Protein AF-A0A2N2XS76-F1 (afdb_monomer_lite)

Secondary structure (DSSP, 8-state):
-PPPHHHHHHHHHHHHHHHHHHHHHHHH-HHHHHHHHHHHHHHHHHH--HHHHHHHHHH-HHHHHHHHHHHHHHHGGGT-S-HHHHHHHHHHHTHHHHHHHHHHHSPPPPHHHHHHHHHHHHHHHHHHHHHHHHHHHHS--S-GGGG-SSS-HHHHHHHHHHHHHHHHHHHHH--SHHHHHHHHHHHHHHHHHHHHHT-HHHHHHHHHHHHHHHHHHHHHTS-HHHHHHHHHHHHHHHHHHHHHHHHHHHHHH------GGGS--B-TTSPBPB--SSSSPEETTEETTSSB-HHHHHHHHHHH-SS-TTSB-TTSSBHHHHHHHHHHHTT--BSHHHHHT--HHHHHHHHTT---GGGGSS-HHHHHHHHHHHHHHHHHHH---TT-HHHHHHHHHHHHHHH-

pLDDT: mean 88.53, std 8.48, range [44.78, 98.31]

Structure (mmCIF, N/CA/C/O backbone):
data_AF-A0A2N2XS76-F1
#
_entry.id   AF-A0A2N2XS76-F1
#
loop_
_atom_site.group_PDB
_atom_site.id
_atom_site.type_symbol
_atom_site.label_atom_id
_atom_site.label_alt_id
_atom_site.label_comp_id
_atom_site.label_asym_id
_atom_site.label_entity_id
_atom_site.label_seq_id
_atom_site.pdbx_PDB_ins_code
_atom_site.Cartn_x
_atom_site.Cartn_y
_atom_site.Cartn_z
_atom_site.occupancy
_atom_site.B_iso_or_equiv
_atom_site.auth_seq_id
_atom_site.auth_comp_id
_atom_site.auth_asym_id
_atom_site.auth_atom_id
_atom_site.pdbx_PDB_model_num
ATOM 1 N N . MET A 1 1 ? 24.838 -15.369 -38.455 1.00 44.78 1 MET A N 1
ATOM 2 C CA . MET A 1 1 ? 23.825 -15.260 -39.528 1.00 44.78 1 MET A CA 1
ATOM 3 C C . MET A 1 1 ? 23.216 -13.868 -39.456 1.00 44.78 1 MET A C 1
ATOM 5 O O . MET A 1 1 ? 22.588 -13.560 -38.451 1.00 44.78 1 MET A O 1
ATOM 9 N N . ARG A 1 2 ? 23.475 -12.997 -40.442 1.00 46.28 2 ARG A N 1
ATOM 10 C CA . ARG A 1 2 ? 22.842 -11.667 -40.508 1.00 46.28 2 ARG A CA 1
ATOM 11 C C . ARG A 1 2 ? 21.338 -11.868 -40.720 1.00 46.28 2 ARG A C 1
ATOM 13 O O . ARG A 1 2 ? 20.950 -12.577 -41.641 1.00 46.28 2 ARG A O 1
ATOM 20 N N . MET A 1 3 ? 20.510 -11.317 -39.835 1.00 55.12 3 MET A N 1
ATOM 21 C CA . MET A 1 3 ? 19.055 -11.362 -39.991 1.00 55.12 3 MET A CA 1
ATOM 22 C C . MET A 1 3 ? 18.625 -10.552 -41.220 1.00 55.12 3 MET A C 1
ATOM 24 O O . MET A 1 3 ? 19.167 -9.475 -41.458 1.00 55.12 3 MET A O 1
ATOM 28 N N . ASN A 1 4 ? 17.618 -11.035 -41.956 1.00 61.38 4 ASN A N 1
ATOM 29 C CA . ASN A 1 4 ? 16.912 -10.232 -42.958 1.00 61.38 4 ASN A CA 1
ATOM 30 C C . ASN A 1 4 ? 16.340 -8.965 -42.299 1.00 61.38 4 ASN A C 1
ATOM 32 O O . ASN A 1 4 ? 15.667 -9.068 -41.270 1.00 61.38 4 ASN A O 1
ATOM 36 N N . GLY A 1 5 ? 16.558 -7.792 -42.905 1.00 65.00 5 GLY A N 1
ATOM 37 C CA . GLY A 1 5 ? 16.177 -6.489 -42.335 1.00 65.00 5 GLY A CA 1
ATOM 38 C C . GLY A 1 5 ? 14.699 -6.378 -41.927 1.00 65.00 5 GLY A C 1
ATOM 39 O O . GLY A 1 5 ? 14.388 -5.807 -40.880 1.00 65.00 5 GLY A O 1
ATOM 40 N N . ASN A 1 6 ? 13.792 -7.027 -42.667 1.00 71.44 6 ASN A N 1
ATOM 41 C CA . ASN A 1 6 ? 12.367 -7.090 -42.316 1.00 71.44 6 ASN A CA 1
ATOM 42 C C . ASN A 1 6 ? 12.098 -7.852 -41.010 1.00 71.44 6 ASN A C 1
ATOM 44 O O . ASN A 1 6 ? 11.294 -7.411 -40.192 1.00 71.44 6 ASN A O 1
ATOM 48 N N . ARG A 1 7 ? 12.797 -8.967 -40.762 1.00 73.31 7 ARG A N 1
ATOM 49 C CA . ARG A 1 7 ? 12.604 -9.770 -39.543 1.00 73.31 7 ARG A CA 1
ATOM 50 C C . ARG A 1 7 ? 13.059 -9.008 -38.298 1.00 73.31 7 ARG A C 1
ATOM 52 O O . ARG A 1 7 ? 12.390 -9.070 -37.272 1.00 73.31 7 ARG A O 1
ATOM 59 N N . SER A 1 8 ? 14.154 -8.253 -38.398 1.00 79.19 8 SER A N 1
ATOM 60 C CA . SER A 1 8 ? 14.625 -7.408 -37.294 1.00 79.19 8 SER A CA 1
ATOM 61 C C . SER A 1 8 ? 13.682 -6.245 -36.982 1.00 79.19 8 SER A C 1
ATOM 63 O O . SER A 1 8 ? 13.497 -5.919 -35.812 1.00 79.19 8 SER A O 1
ATOM 65 N N . ALA A 1 9 ? 13.053 -5.648 -37.999 1.00 84.38 9 ALA A N 1
ATOM 66 C CA . ALA A 1 9 ? 12.091 -4.567 -37.800 1.00 84.38 9 ALA A CA 1
ATOM 67 C C . ALA A 1 9 ? 10.829 -5.076 -37.087 1.00 84.38 9 ALA A C 1
ATOM 69 O O . ALA A 1 9 ? 10.437 -4.523 -36.061 1.00 84.38 9 ALA A O 1
ATOM 70 N N . VAL A 1 10 ? 10.257 -6.189 -37.561 1.00 88.56 10 VAL A N 1
ATOM 71 C CA . VAL A 1 10 ? 9.094 -6.836 -36.929 1.00 88.56 10 VAL A CA 1
ATOM 72 C C . VAL A 1 10 ? 9.396 -7.213 -35.477 1.00 88.56 10 VAL A C 1
ATOM 74 O O . VAL A 1 10 ? 8.611 -6.896 -34.587 1.00 88.56 10 VAL A O 1
ATOM 77 N N . ALA A 1 11 ? 10.556 -7.816 -35.204 1.00 89.75 11 ALA A N 1
ATOM 78 C CA . ALA A 1 11 ? 10.939 -8.186 -33.843 1.00 89.75 11 ALA A CA 1
ATOM 79 C C . ALA A 1 11 ? 11.030 -6.970 -32.897 1.00 89.75 11 ALA A C 1
ATOM 81 O O . ALA A 1 11 ? 10.612 -7.055 -31.743 1.00 89.75 11 ALA A O 1
ATOM 82 N N . ASN A 1 12 ? 11.516 -5.825 -33.388 1.00 89.25 12 ASN A N 1
ATOM 83 C CA . ASN A 1 12 ? 11.562 -4.584 -32.614 1.00 89.25 12 ASN A CA 1
ATOM 84 C C . ASN A 1 12 ? 10.167 -3.999 -32.343 1.00 89.25 12 ASN A C 1
ATOM 86 O O . ASN A 1 12 ? 9.933 -3.516 -31.237 1.00 89.25 12 ASN A O 1
ATOM 90 N N . TYR A 1 13 ? 9.229 -4.081 -33.294 1.00 91.44 13 TYR A N 1
ATOM 91 C CA . TYR A 1 13 ? 7.840 -3.665 -33.057 1.00 91.44 13 TYR A CA 1
ATOM 92 C C . TYR A 1 13 ? 7.162 -4.523 -31.988 1.00 91.44 13 TYR A C 1
ATOM 94 O O . TYR A 1 13 ? 6.547 -3.981 -31.072 1.00 91.44 13 TYR A O 1
ATOM 102 N N . PHE A 1 14 ? 7.324 -5.849 -32.053 1.00 93.25 14 PHE A N 1
ATOM 103 C CA . PHE A 1 14 ? 6.814 -6.753 -31.017 1.00 93.25 14 PHE A CA 1
ATOM 104 C C . PHE A 1 14 ? 7.455 -6.482 -29.653 1.00 93.25 14 PHE A C 1
ATOM 106 O O . PHE A 1 14 ? 6.772 -6.543 -28.633 1.00 93.25 14 PHE A O 1
ATOM 113 N N . TYR A 1 15 ? 8.745 -6.142 -29.625 1.00 93.06 15 TYR A N 1
ATOM 114 C CA . TYR A 1 15 ? 9.450 -5.804 -28.393 1.00 93.06 15 TYR A CA 1
ATOM 115 C C . TYR A 1 15 ? 8.945 -4.501 -27.764 1.00 93.06 15 TYR A C 1
ATOM 117 O O . TYR A 1 15 ? 8.479 -4.511 -26.627 1.00 93.06 15 TYR A O 1
ATOM 125 N N . LEU A 1 16 ? 8.991 -3.384 -28.496 1.00 93.44 16 LEU A N 1
ATOM 126 C CA . LEU A 1 16 ? 8.579 -2.082 -27.965 1.00 93.44 16 LEU A CA 1
ATOM 127 C C . LEU A 1 16 ? 7.072 -2.031 -27.690 1.00 93.44 16 LEU A C 1
ATOM 129 O O . LEU A 1 16 ? 6.660 -1.539 -26.642 1.00 93.44 16 LEU A O 1
ATOM 133 N N . GLY A 1 17 ? 6.257 -2.591 -28.588 1.00 94.62 17 GLY A N 1
ATOM 134 C CA . GLY A 1 17 ? 4.814 -2.718 -28.393 1.00 94.62 17 GLY A CA 1
ATOM 135 C C . GLY A 1 17 ? 4.480 -3.615 -27.203 1.00 94.62 17 GLY A C 1
ATOM 136 O O . GLY A 1 17 ? 3.672 -3.240 -26.357 1.00 94.62 17 GLY A O 1
ATOM 137 N N . GLY A 1 18 ? 5.164 -4.756 -27.074 1.00 94.75 18 GLY A N 1
ATOM 138 C CA . GLY A 1 18 ? 5.031 -5.646 -25.923 1.00 94.75 18 GLY A CA 1
ATOM 139 C C . GLY A 1 18 ? 5.382 -4.953 -24.606 1.00 94.75 18 GLY A C 1
ATOM 140 O O . GLY A 1 18 ? 4.631 -5.072 -23.644 1.00 94.75 18 GLY A O 1
ATOM 141 N N . LEU A 1 19 ? 6.462 -4.164 -24.558 1.00 94.50 19 LEU A N 1
ATOM 142 C CA . LEU A 1 19 ? 6.843 -3.403 -23.363 1.00 94.50 19 LEU A CA 1
ATOM 143 C C . LEU A 1 19 ? 5.830 -2.306 -23.025 1.00 94.50 19 LEU A C 1
ATOM 145 O O . LEU A 1 19 ? 5.464 -2.151 -21.861 1.00 94.50 19 LEU A O 1
ATOM 149 N N . ALA A 1 20 ? 5.362 -1.563 -24.027 1.00 96.25 20 ALA A N 1
ATOM 150 C CA . ALA A 1 20 ? 4.357 -0.522 -23.842 1.00 96.25 20 ALA A CA 1
ATOM 151 C C . ALA A 1 20 ? 3.056 -1.101 -23.269 1.00 96.25 20 ALA A C 1
ATOM 153 O O . ALA A 1 20 ? 2.537 -0.589 -22.275 1.00 96.25 20 ALA A O 1
ATOM 154 N N . ILE A 1 21 ? 2.571 -2.209 -23.841 1.00 96.38 21 ILE A N 1
ATOM 155 C CA . ILE A 1 21 ? 1.372 -2.903 -23.360 1.00 96.38 21 ILE A CA 1
ATOM 156 C C . ILE A 1 21 ? 1.615 -3.464 -21.958 1.00 96.38 21 ILE A C 1
ATOM 158 O O . ILE A 1 21 ? 0.755 -3.294 -21.096 1.00 96.38 21 ILE A O 1
ATOM 162 N N . LEU A 1 22 ? 2.772 -4.081 -21.695 1.00 94.56 22 LEU A N 1
ATOM 163 C CA . LEU A 1 22 ? 3.109 -4.642 -20.383 1.00 94.56 22 LEU A CA 1
ATOM 164 C C . LEU A 1 22 ? 3.003 -3.583 -19.290 1.00 94.56 22 LEU A C 1
ATOM 166 O O . LEU A 1 22 ? 2.311 -3.779 -18.292 1.00 94.56 22 LEU A O 1
ATOM 170 N N . ILE A 1 23 ? 3.664 -2.449 -19.504 1.00 95.44 23 ILE A N 1
ATOM 171 C CA . ILE A 1 23 ? 3.768 -1.372 -18.527 1.00 95.44 23 ILE A CA 1
ATOM 172 C C . ILE A 1 23 ? 2.418 -0.662 -18.336 1.00 95.44 23 ILE A C 1
ATOM 174 O O . ILE A 1 23 ? 2.047 -0.374 -17.199 1.00 95.44 23 ILE A O 1
ATOM 178 N N . ALA A 1 24 ? 1.641 -0.451 -19.405 1.00 96.94 24 ALA A N 1
ATOM 179 C CA . ALA A 1 24 ? 0.272 0.062 -19.296 1.00 96.94 24 ALA A CA 1
ATOM 180 C C . ALA A 1 24 ? -0.665 -0.911 -18.557 1.00 96.94 24 ALA A C 1
ATOM 182 O O . ALA A 1 24 ? -1.574 -0.500 -17.837 1.00 96.94 24 ALA A O 1
ATOM 183 N N . SER A 1 25 ? -0.432 -2.216 -18.708 1.00 95.94 25 SER A N 1
ATOM 184 C CA . SER A 1 25 ? -1.253 -3.264 -18.100 1.00 95.94 25 SER A CA 1
ATOM 185 C C . SER A 1 25 ? -0.995 -3.442 -16.605 1.00 95.94 25 SER A C 1
ATOM 187 O O . SER A 1 25 ? -1.876 -3.943 -15.910 1.00 95.94 25 SER A O 1
ATOM 189 N N . LEU A 1 26 ? 0.167 -3.018 -16.088 1.00 93.94 26 LEU A N 1
ATOM 190 C CA . LEU A 1 26 ? 0.509 -3.117 -14.662 1.00 93.94 26 LEU A CA 1
ATOM 191 C C . LEU A 1 26 ? -0.601 -2.568 -13.742 1.00 93.94 26 LEU A C 1
ATOM 193 O O . LEU A 1 26 ? -1.040 -3.319 -12.868 1.00 93.94 26 LEU A O 1
ATOM 197 N N . PRO A 1 27 ? -1.092 -1.326 -13.928 1.00 95.19 27 PRO A N 1
ATOM 198 C CA . PRO A 1 27 ? -2.204 -0.796 -13.139 1.00 95.19 27 PRO A CA 1
ATOM 199 C C . PRO A 1 27 ? -3.600 -1.186 -13.656 1.00 95.19 27 PRO A C 1
ATOM 201 O O . PRO A 1 27 ? -4.548 -1.111 -12.880 1.00 95.19 27 PRO A O 1
ATOM 204 N N . LEU A 1 28 ? -3.751 -1.578 -14.930 1.00 94.81 28 LEU A N 1
ATOM 205 C CA . LEU A 1 28 ? -5.064 -1.678 -15.592 1.00 94.81 28 LEU A CA 1
ATOM 206 C C . LEU A 1 28 ? -5.594 -3.106 -15.798 1.00 94.81 28 LEU A C 1
ATOM 208 O O . LEU A 1 28 ? -6.804 -3.305 -15.762 1.00 94.81 28 LEU A O 1
ATOM 212 N N . SER A 1 29 ? -4.746 -4.107 -16.062 1.00 94.31 29 SER A N 1
ATOM 213 C CA . SER A 1 29 ? -5.233 -5.439 -16.458 1.00 94.31 29 SER A CA 1
ATOM 214 C C . SER A 1 29 ? -4.199 -6.551 -16.293 1.00 94.31 29 SER A C 1
ATOM 216 O O . SER A 1 29 ? -3.163 -6.580 -16.956 1.00 94.31 29 SER A O 1
ATOM 218 N N . LYS A 1 30 ? -4.535 -7.563 -15.483 1.00 89.94 30 LYS A N 1
ATOM 219 C CA . LYS A 1 30 ? -3.727 -8.792 -15.361 1.00 89.94 30 LYS A CA 1
ATOM 220 C C . LYS A 1 30 ? -3.732 -9.618 -16.651 1.00 89.94 30 LYS A C 1
ATOM 222 O O . LYS A 1 30 ? -2.725 -10.230 -16.980 1.00 89.94 30 LYS A O 1
ATOM 227 N N . PHE A 1 31 ? -4.848 -9.625 -17.378 1.00 91.62 31 PHE A N 1
ATOM 228 C CA . PHE A 1 31 ? -4.991 -10.391 -18.617 1.00 91.62 31 PHE A CA 1
ATOM 229 C C . PHE A 1 31 ? -4.099 -9.825 -19.726 1.00 91.62 31 PHE A C 1
ATOM 231 O O . PHE A 1 31 ? -3.308 -10.545 -20.335 1.00 91.62 31 PHE A O 1
ATOM 238 N N . THR A 1 32 ? -4.160 -8.510 -19.930 1.00 93.69 32 THR A N 1
ATOM 239 C CA . THR A 1 32 ? -3.376 -7.825 -20.962 1.00 93.69 32 THR A CA 1
ATOM 240 C C . THR A 1 32 ? -1.876 -7.876 -20.647 1.00 93.69 32 THR A C 1
ATOM 242 O O . THR A 1 32 ? -1.048 -7.977 -21.553 1.00 93.69 32 THR A O 1
ATOM 245 N N . MET A 1 33 ? -1.519 -7.936 -19.359 1.00 90.81 33 MET A N 1
ATOM 246 C CA . MET A 1 33 ? -0.154 -8.212 -18.908 1.00 90.81 33 MET A CA 1
ATOM 247 C C . MET A 1 33 ? 0.344 -9.573 -19.413 1.00 90.81 33 MET A C 1
ATOM 249 O O . MET A 1 33 ? 1.427 -9.642 -19.989 1.00 90.81 33 MET A O 1
ATOM 253 N N . SER A 1 34 ? -0.444 -10.644 -19.286 1.00 89.31 34 SER A N 1
ATOM 254 C CA . SER A 1 34 ? -0.068 -11.963 -19.816 1.00 89.31 34 SER A CA 1
ATOM 255 C C . SER A 1 34 ? 0.090 -11.964 -21.340 1.00 89.31 34 SER A C 1
ATOM 257 O O . SER A 1 34 ? 1.073 -12.503 -21.845 1.00 89.31 34 SER A O 1
ATOM 259 N N . ILE A 1 35 ? -0.805 -11.295 -22.077 1.00 92.31 35 ILE A N 1
ATOM 260 C CA . ILE A 1 35 ? -0.677 -11.150 -23.541 1.00 92.31 35 ILE A CA 1
ATOM 261 C C . ILE A 1 35 ? 0.636 -10.452 -23.900 1.00 92.31 35 ILE A C 1
ATOM 263 O O . ILE A 1 35 ? 1.371 -10.907 -24.775 1.00 92.31 35 ILE A O 1
ATOM 267 N N . SER A 1 36 ? 0.970 -9.369 -23.200 1.00 93.19 36 SER A N 1
ATOM 268 C CA . SER A 1 36 ? 2.199 -8.619 -23.457 1.00 93.19 36 SER A CA 1
ATOM 269 C C . SER A 1 36 ? 3.460 -9.453 -23.206 1.00 93.19 36 SER A C 1
ATOM 271 O O . SER A 1 36 ? 4.411 -9.389 -23.981 1.00 93.19 36 SER A O 1
ATOM 273 N N . GLN A 1 37 ? 3.448 -10.312 -22.182 1.00 90.19 37 GLN A N 1
ATOM 274 C CA . GLN A 1 37 ? 4.542 -11.243 -21.901 1.00 90.19 37 GLN A CA 1
ATOM 275 C C . GLN A 1 37 ? 4.696 -12.273 -23.027 1.00 90.19 37 GLN A C 1
ATOM 277 O O . GLN A 1 37 ? 5.819 -12.556 -23.441 1.00 90.19 37 GLN A O 1
ATOM 282 N N . MET A 1 38 ? 3.584 -12.775 -23.579 1.00 90.94 38 MET A N 1
ATOM 283 C CA . MET A 1 38 ? 3.610 -13.650 -24.757 1.00 90.94 38 MET A CA 1
ATOM 284 C C . MET A 1 38 ? 4.173 -12.924 -25.985 1.00 90.94 38 MET A C 1
ATOM 286 O O . MET A 1 38 ? 5.048 -13.463 -26.659 1.00 90.94 38 MET A O 1
ATOM 290 N N . MET A 1 39 ? 3.736 -11.686 -26.247 1.00 93.44 39 MET A N 1
ATOM 291 C CA . MET A 1 39 ? 4.262 -10.863 -27.345 1.00 93.44 39 MET A CA 1
ATOM 292 C C . MET A 1 39 ? 5.768 -10.639 -27.220 1.00 93.44 39 MET A C 1
ATOM 294 O O . MET A 1 39 ? 6.490 -10.741 -28.210 1.00 93.44 39 MET A O 1
ATOM 298 N N . LEU A 1 40 ? 6.259 -10.374 -26.009 1.00 92.62 40 LEU A N 1
ATOM 299 C CA . LEU A 1 40 ? 7.686 -10.224 -25.762 1.00 92.62 40 LEU A CA 1
ATOM 300 C C . LEU A 1 40 ? 8.435 -11.554 -25.936 1.00 92.62 40 LEU A C 1
ATOM 302 O O . LEU A 1 40 ? 9.517 -11.566 -26.513 1.00 92.62 40 LEU A O 1
ATOM 306 N N . GLY A 1 41 ? 7.857 -12.686 -25.526 1.00 91.62 41 GLY A N 1
ATOM 307 C CA . GLY A 1 41 ? 8.411 -14.010 -25.826 1.00 91.62 41 GLY A CA 1
ATOM 308 C C . GLY A 1 41 ? 8.573 -14.241 -27.333 1.00 91.62 41 GLY A C 1
ATOM 309 O O . GLY A 1 41 ? 9.644 -14.639 -27.794 1.00 91.62 41 GLY A O 1
ATOM 310 N N . VAL A 1 42 ? 7.550 -13.894 -28.121 1.00 92.69 42 VAL A N 1
ATOM 311 C CA . VAL A 1 42 ? 7.611 -13.929 -29.591 1.00 92.69 42 VAL A CA 1
ATOM 312 C C . VAL A 1 42 ? 8.684 -12.973 -30.120 1.00 92.69 42 VAL A C 1
ATOM 314 O O . VAL A 1 42 ? 9.477 -13.368 -30.973 1.00 92.69 42 VAL A O 1
ATOM 317 N N . ALA A 1 43 ? 8.779 -11.751 -29.586 1.00 93.25 43 ALA A N 1
ATOM 318 C CA . ALA A 1 43 ? 9.815 -10.790 -29.965 1.00 93.25 43 ALA A CA 1
ATOM 319 C C . ALA A 1 43 ? 11.224 -11.373 -29.776 1.00 93.25 43 ALA A C 1
ATOM 321 O O . ALA A 1 43 ? 12.063 -11.279 -30.673 1.00 93.25 43 ALA A O 1
ATOM 322 N N . TRP A 1 44 ? 11.467 -12.021 -28.634 1.00 92.44 44 TRP A N 1
ATOM 323 C CA . TRP A 1 44 ? 12.743 -12.657 -28.314 1.00 92.44 44 TRP A CA 1
ATOM 324 C C . TRP A 1 44 ? 13.097 -13.772 -29.310 1.00 92.44 44 TRP A C 1
ATOM 326 O O . TRP A 1 44 ? 14.222 -13.823 -29.808 1.00 92.44 44 TRP A O 1
ATOM 336 N N . LEU A 1 45 ? 12.123 -14.618 -29.669 1.00 92.19 45 LEU A N 1
ATOM 337 C CA . LEU A 1 45 ? 12.297 -15.675 -30.674 1.00 92.19 45 LEU A CA 1
ATOM 338 C C . LEU A 1 45 ? 12.572 -15.102 -32.075 1.00 92.19 45 LEU A C 1
ATOM 340 O O . LEU A 1 45 ? 13.433 -15.587 -32.814 1.00 92.19 45 LEU A O 1
ATOM 344 N N . LEU A 1 46 ? 11.874 -14.033 -32.459 1.00 91.94 46 LEU A N 1
ATOM 345 C CA . LEU A 1 46 ? 12.065 -13.396 -33.762 1.00 91.94 46 LEU A CA 1
ATOM 346 C C . LEU A 1 46 ? 13.435 -12.721 -33.888 1.00 91.94 46 LEU A C 1
ATOM 348 O O . LEU A 1 46 ? 14.016 -12.763 -34.975 1.00 91.94 46 LEU A O 1
ATOM 352 N N . MET A 1 47 ? 13.957 -12.167 -32.788 1.00 88.81 47 MET A N 1
ATOM 353 C CA . MET A 1 47 ? 15.253 -11.485 -32.706 1.00 88.81 47 MET A CA 1
ATOM 354 C C . MET A 1 47 ? 16.482 -12.388 -32.899 1.00 88.81 47 MET A C 1
ATOM 356 O O . MET A 1 47 ? 17.565 -11.865 -33.168 1.00 88.81 47 MET A O 1
ATOM 360 N N . GLY A 1 48 ? 16.350 -13.709 -32.742 1.00 87.81 48 GLY A N 1
ATOM 361 C CA . GLY A 1 48 ? 17.432 -14.667 -32.980 1.00 87.81 48 GLY A CA 1
ATOM 362 C C . GLY A 1 48 ? 18.703 -14.441 -32.143 1.00 87.81 48 GLY A C 1
ATOM 363 O O . GLY A 1 48 ? 18.682 -13.815 -31.084 1.00 87.81 48 GLY A O 1
ATOM 364 N N . ASP A 1 49 ? 19.824 -14.987 -32.631 1.00 87.50 49 ASP A N 1
ATOM 365 C CA . ASP A 1 49 ? 21.141 -14.961 -31.965 1.00 87.50 49 ASP A CA 1
ATOM 366 C C . ASP A 1 49 ? 21.108 -15.446 -30.499 1.00 87.50 49 ASP A C 1
ATOM 368 O O . ASP A 1 49 ? 21.682 -14.858 -29.579 1.00 87.50 49 ASP A O 1
ATOM 372 N N . TYR A 1 50 ? 20.402 -16.560 -30.280 1.00 91.06 50 TYR A N 1
ATOM 373 C CA . TYR A 1 50 ? 20.103 -17.089 -28.948 1.00 91.06 50 TYR A CA 1
ATOM 374 C C . TYR A 1 50 ? 21.357 -17.341 -28.110 1.00 91.06 50 TYR A C 1
ATOM 376 O O . TYR A 1 50 ? 21.381 -17.017 -26.927 1.00 91.06 50 TYR A O 1
ATOM 384 N N . ARG A 1 51 ? 22.428 -17.871 -28.720 1.00 91.69 51 ARG A N 1
ATOM 385 C CA . ARG A 1 51 ? 23.682 -18.175 -28.010 1.00 91.69 51 ARG A CA 1
ATOM 386 C C . ARG A 1 51 ? 24.314 -16.916 -27.420 1.00 91.69 51 ARG A C 1
ATOM 388 O O . ARG A 1 51 ? 24.726 -16.928 -26.261 1.00 91.69 51 ARG A O 1
ATOM 395 N N . SER A 1 52 ? 24.381 -15.834 -28.193 1.00 91.06 52 SER A N 1
ATOM 396 C CA . SER A 1 52 ? 24.966 -14.573 -27.734 1.00 91.06 52 SER A CA 1
ATOM 397 C C . SER A 1 52 ? 24.083 -13.906 -26.682 1.00 91.06 52 SER A C 1
ATOM 399 O O . SER A 1 52 ? 24.597 -13.426 -25.676 1.00 91.06 52 SER A O 1
ATOM 401 N N . ARG A 1 53 ? 22.757 -13.945 -26.857 1.00 90.25 53 ARG A N 1
ATOM 402 C CA . ARG A 1 53 ? 21.797 -13.394 -25.888 1.00 90.25 53 ARG A CA 1
ATOM 403 C C . ARG A 1 53 ? 21.810 -14.140 -24.560 1.00 90.25 53 ARG A C 1
ATOM 405 O O . ARG A 1 53 ? 21.925 -13.510 -23.520 1.00 90.25 53 ARG A O 1
ATOM 412 N N . ILE A 1 54 ? 21.787 -15.471 -24.576 1.00 93.12 54 ILE A N 1
ATOM 413 C CA . ILE A 1 54 ? 21.904 -16.283 -23.356 1.00 93.12 54 ILE A CA 1
ATOM 414 C C . ILE A 1 54 ? 23.233 -15.989 -22.648 1.00 93.12 54 ILE A C 1
ATOM 416 O O . ILE A 1 54 ? 23.276 -15.871 -21.426 1.00 93.12 54 ILE A O 1
ATOM 420 N N . ARG A 1 55 ? 24.321 -15.771 -23.399 1.00 94.06 55 ARG A N 1
ATOM 421 C CA . ARG A 1 55 ? 25.601 -15.345 -22.816 1.00 94.06 55 ARG A CA 1
ATOM 422 C C . ARG A 1 55 ? 25.514 -13.979 -22.121 1.00 94.06 55 ARG A C 1
ATOM 424 O O . ARG A 1 55 ? 26.226 -13.784 -21.142 1.00 94.06 55 ARG A O 1
ATOM 431 N N . LEU A 1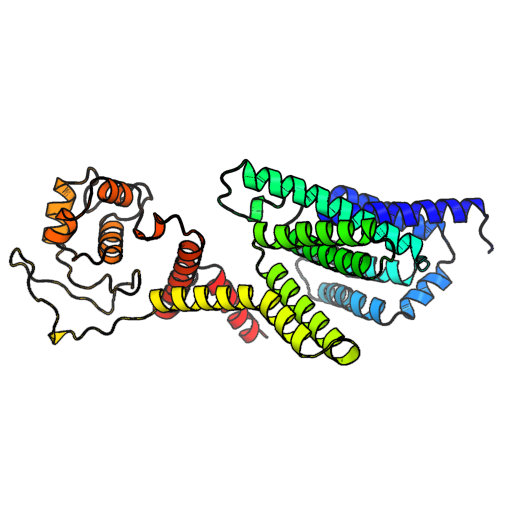 56 ? 24.682 -13.043 -22.593 1.00 93.62 56 LEU A N 1
ATOM 432 C CA . LEU A 1 56 ? 24.451 -11.765 -21.900 1.00 93.62 56 LEU A CA 1
ATOM 433 C C . LEU A 1 56 ? 23.787 -11.981 -20.538 1.00 93.62 56 LEU A C 1
ATOM 435 O O . LEU A 1 56 ? 24.232 -11.387 -19.562 1.00 93.62 56 LEU A O 1
ATOM 439 N N . PHE A 1 57 ? 22.808 -12.886 -20.453 1.00 95.12 57 PHE A N 1
ATOM 440 C CA . PHE A 1 57 ? 22.156 -13.227 -19.187 1.00 95.12 57 PHE A CA 1
ATOM 441 C C . PHE A 1 57 ? 23.155 -13.731 -18.138 1.00 95.12 57 PHE A C 1
ATOM 443 O O . PHE A 1 57 ? 23.209 -13.196 -17.037 1.00 95.12 57 PHE A O 1
ATOM 450 N N . PHE A 1 58 ? 24.023 -14.681 -18.498 1.00 95.44 58 PHE A N 1
ATOM 451 C CA . PHE A 1 58 ? 25.047 -15.197 -17.577 1.00 95.44 58 PHE A CA 1
ATOM 452 C C . PHE A 1 58 ? 26.160 -14.194 -17.232 1.00 95.44 58 PHE A C 1
ATOM 454 O O . PHE A 1 58 ? 26.951 -14.442 -16.325 1.00 95.44 58 PHE A O 1
ATOM 461 N N . LYS A 1 59 ? 26.248 -13.065 -17.941 1.00 95.56 59 LYS A N 1
ATOM 462 C CA . LYS A 1 59 ? 27.161 -11.966 -17.594 1.00 95.56 59 LYS A CA 1
ATOM 463 C C . LYS A 1 59 ? 26.518 -10.936 -16.666 1.00 95.56 59 LYS A C 1
ATOM 465 O O . LYS A 1 59 ? 27.245 -10.187 -16.013 1.00 95.56 59 LYS A O 1
ATOM 470 N N . ASP A 1 60 ? 25.192 -10.884 -16.601 1.00 95.12 60 ASP A N 1
ATOM 471 C CA . ASP A 1 60 ? 24.466 -9.931 -15.771 1.00 95.12 60 ASP A CA 1
ATOM 472 C C . ASP A 1 60 ? 24.302 -10.475 -14.343 1.00 95.12 60 ASP A C 1
ATOM 474 O O . ASP A 1 60 ? 23.453 -11.320 -14.052 1.00 95.12 60 ASP A O 1
ATOM 478 N N . ARG A 1 61 ? 25.137 -9.974 -13.425 1.00 94.81 61 ARG A N 1
ATOM 479 C CA . ARG A 1 61 ? 25.128 -10.392 -12.013 1.00 94.81 61 ARG A CA 1
ATOM 480 C C . ARG A 1 61 ? 23.799 -10.093 -11.321 1.00 94.81 61 ARG A C 1
ATOM 482 O O . ARG A 1 61 ? 23.398 -10.855 -10.447 1.00 94.81 61 ARG A O 1
ATOM 489 N N . VAL A 1 62 ? 23.124 -9.006 -11.700 1.00 94.00 62 VAL A N 1
ATOM 490 C CA . VAL A 1 62 ? 21.838 -8.622 -11.105 1.00 94.00 62 VAL A CA 1
ATOM 491 C C . VAL A 1 62 ? 20.760 -9.588 -11.576 1.00 94.00 62 VAL A C 1
ATOM 493 O O . VAL A 1 62 ? 19.990 -10.095 -10.761 1.00 94.00 62 VAL A O 1
ATOM 496 N N . ALA A 1 63 ? 20.743 -9.908 -12.871 1.00 94.00 63 ALA A N 1
ATOM 497 C CA . ALA A 1 63 ? 19.785 -10.858 -13.415 1.00 94.00 63 ALA A CA 1
ATOM 498 C C . ALA A 1 63 ? 19.949 -12.259 -12.810 1.00 94.00 63 ALA A C 1
ATOM 500 O O . ALA A 1 63 ? 18.951 -12.899 -12.466 1.00 94.00 63 ALA A O 1
ATOM 501 N N . LEU A 1 64 ? 21.193 -12.708 -12.613 1.00 95.25 64 LEU A N 1
ATOM 502 C CA . LEU A 1 64 ? 21.491 -13.981 -11.956 1.00 95.25 64 LEU A CA 1
ATOM 503 C C . LEU A 1 64 ? 21.076 -13.988 -10.482 1.00 95.25 64 LEU A C 1
ATOM 505 O O . LEU A 1 64 ? 20.488 -14.970 -10.036 1.00 95.25 64 LEU A O 1
ATOM 509 N N . ALA A 1 65 ? 21.327 -12.907 -9.739 1.00 94.69 65 ALA A N 1
ATOM 510 C CA . ALA A 1 65 ? 20.934 -12.803 -8.333 1.00 94.69 65 ALA A CA 1
ATOM 511 C C . ALA A 1 65 ? 19.408 -12.807 -8.146 1.00 94.69 65 ALA A C 1
ATOM 513 O O . ALA A 1 65 ? 18.898 -13.443 -7.231 1.00 94.69 65 ALA A O 1
ATOM 514 N N . LEU A 1 66 ? 18.656 -12.137 -9.022 1.00 92.62 66 LEU A N 1
ATOM 515 C CA . LEU A 1 66 ? 17.190 -12.178 -8.967 1.00 92.62 66 LEU A CA 1
ATOM 516 C C . LEU A 1 66 ? 16.649 -13.553 -9.375 1.00 92.62 66 LEU A C 1
ATOM 518 O O . LEU A 1 66 ? 15.725 -14.073 -8.752 1.00 92.62 66 LEU A O 1
ATOM 522 N N . THR A 1 67 ? 17.264 -14.166 -10.387 1.00 94.88 67 THR A N 1
ATOM 523 C CA . THR A 1 67 ? 16.874 -15.497 -10.860 1.00 94.88 67 THR A CA 1
ATOM 524 C C . THR A 1 67 ? 17.189 -16.587 -9.837 1.00 94.88 67 THR A C 1
ATOM 526 O O . THR A 1 67 ? 16.424 -17.543 -9.718 1.00 94.88 67 THR A O 1
ATOM 529 N N . SER A 1 68 ? 18.275 -16.463 -9.066 1.00 95.00 68 SER A N 1
ATOM 530 C CA . SER A 1 68 ? 18.655 -17.472 -8.070 1.00 95.00 68 SER A CA 1
ATOM 531 C C . SER A 1 68 ? 17.580 -17.667 -7.000 1.00 95.00 68 SER A C 1
ATOM 533 O O . SER A 1 68 ? 17.388 -18.791 -6.544 1.00 95.00 68 SER A O 1
ATOM 535 N N . ILE A 1 69 ? 16.801 -16.627 -6.681 1.00 94.38 69 ILE A N 1
ATOM 536 C CA . ILE A 1 69 ? 15.639 -16.724 -5.787 1.00 94.38 69 ILE A CA 1
ATOM 537 C C . ILE A 1 69 ? 14.622 -17.729 -6.336 1.00 94.38 69 ILE A C 1
ATOM 539 O O . ILE A 1 69 ? 14.146 -18.592 -5.605 1.00 94.38 69 ILE A O 1
ATOM 543 N N . TYR A 1 70 ? 14.325 -17.671 -7.636 1.00 95.38 70 TYR A N 1
ATOM 544 C CA . TYR A 1 70 ? 13.449 -18.649 -8.280 1.00 95.38 70 TYR A CA 1
ATOM 545 C C . TYR A 1 70 ? 14.080 -20.050 -8.314 1.00 95.38 70 TYR A C 1
ATOM 547 O O . TYR A 1 70 ? 13.390 -21.042 -8.083 1.00 95.38 70 TYR A O 1
ATOM 555 N N . LEU A 1 71 ? 15.395 -20.148 -8.544 1.00 94.94 71 LEU A N 1
ATOM 556 C CA . LEU A 1 71 ? 16.104 -21.433 -8.525 1.00 94.94 71 LEU A CA 1
ATOM 557 C C . LEU A 1 71 ? 16.059 -22.105 -7.146 1.00 94.94 71 LEU A C 1
ATOM 559 O O . LEU A 1 71 ? 15.938 -23.325 -7.083 1.00 94.94 71 LEU A O 1
ATOM 563 N N . MET A 1 72 ? 16.075 -21.342 -6.048 1.00 94.38 72 MET A N 1
ATOM 564 C CA . MET A 1 72 ? 15.879 -21.906 -4.706 1.00 94.38 72 MET A CA 1
ATOM 565 C C . MET A 1 72 ? 14.517 -22.600 -4.568 1.00 94.38 72 MET A C 1
ATOM 567 O O . MET A 1 72 ? 14.439 -23.677 -3.981 1.00 94.38 72 MET A O 1
ATOM 571 N N . HIS A 1 73 ? 13.453 -22.049 -5.163 1.00 93.31 73 HIS A N 1
ATOM 572 C CA . HIS A 1 73 ? 12.144 -22.713 -5.187 1.00 93.31 73 HIS A CA 1
ATOM 573 C C . HIS A 1 73 ? 12.150 -23.999 -6.023 1.00 93.31 73 HIS A C 1
ATOM 575 O O . HIS A 1 73 ? 11.474 -24.957 -5.659 1.00 93.31 73 HIS A O 1
ATOM 581 N N . LEU A 1 74 ? 12.936 -24.054 -7.105 1.00 94.69 74 LEU A N 1
ATOM 582 C CA . LEU A 1 74 ? 13.117 -25.288 -7.878 1.00 94.69 74 LEU A CA 1
ATOM 583 C C . LEU A 1 74 ? 13.859 -26.363 -7.079 1.00 94.69 74 LEU A C 1
ATOM 585 O O . LEU A 1 74 ? 13.461 -27.521 -7.123 1.00 94.69 74 LEU A O 1
ATOM 589 N N . LEU A 1 75 ? 14.889 -25.993 -6.313 1.00 94.62 75 LEU A N 1
ATOM 590 C CA . LEU A 1 75 ? 15.557 -26.925 -5.396 1.00 94.62 75 LEU A CA 1
ATOM 591 C C . LEU A 1 75 ? 14.595 -27.428 -4.310 1.00 94.62 75 LEU A C 1
ATOM 593 O O . LEU A 1 75 ? 14.662 -28.589 -3.915 1.00 94.62 75 LEU A O 1
ATOM 597 N N . GLY A 1 76 ? 13.645 -26.585 -3.892 1.00 92.12 76 GLY A N 1
ATOM 598 C CA . GLY A 1 76 ? 12.564 -26.954 -2.978 1.00 92.12 76 GLY A CA 1
ATOM 599 C C . GLY A 1 76 ? 11.668 -28.099 -3.464 1.00 92.12 76 GLY A C 1
ATOM 600 O O . GLY A 1 76 ? 11.057 -28.785 -2.648 1.00 92.12 76 GLY A O 1
ATOM 601 N N . LEU A 1 77 ? 11.626 -28.362 -4.776 1.00 94.25 77 LEU A N 1
ATOM 602 C CA . LEU A 1 77 ? 10.871 -29.487 -5.332 1.00 94.25 77 LEU A CA 1
ATOM 603 C C . LEU A 1 77 ? 11.444 -30.852 -4.940 1.00 94.25 77 LEU A C 1
ATOM 605 O O . LEU A 1 77 ? 10.721 -31.839 -4.999 1.00 94.25 77 LEU A O 1
ATOM 609 N N . ILE A 1 78 ? 12.720 -30.925 -4.552 1.00 94.75 78 ILE A N 1
ATOM 610 C CA . ILE A 1 78 ? 13.386 -32.197 -4.235 1.00 94.75 78 ILE A CA 1
ATOM 611 C C . ILE A 1 78 ? 12.778 -32.845 -2.983 1.00 94.75 78 ILE A C 1
ATOM 613 O O . ILE A 1 78 ? 12.720 -34.068 -2.900 1.00 94.75 78 ILE A O 1
ATOM 617 N N . TYR A 1 79 ? 12.313 -32.043 -2.022 1.00 92.94 79 TYR A N 1
ATOM 618 C CA . TYR A 1 79 ? 11.775 -32.537 -0.749 1.00 92.94 79 TYR A CA 1
ATOM 619 C C . TYR A 1 79 ? 10.261 -32.338 -0.600 1.00 92.94 79 TYR A C 1
ATOM 621 O O . TYR A 1 79 ? 9.697 -32.696 0.434 1.00 92.94 79 TYR A O 1
ATOM 629 N N . THR A 1 80 ? 9.588 -31.743 -1.589 1.00 93.25 80 THR A N 1
ATOM 630 C CA . THR A 1 80 ? 8.145 -31.505 -1.494 1.00 93.25 80 THR A CA 1
ATOM 631 C C . THR A 1 80 ? 7.352 -32.773 -1.793 1.00 93.25 80 THR A C 1
ATOM 633 O O . THR A 1 80 ? 7.683 -33.538 -2.696 1.00 93.25 80 THR A O 1
ATOM 636 N N . THR A 1 81 ? 6.269 -32.979 -1.052 1.00 94.00 81 THR A N 1
ATOM 637 C CA . THR A 1 81 ? 5.290 -34.041 -1.311 1.00 94.00 81 THR A CA 1
ATOM 638 C C . THR A 1 81 ? 4.048 -33.511 -2.033 1.00 94.00 81 THR A C 1
ATOM 640 O O . THR A 1 81 ? 3.388 -34.261 -2.749 1.00 94.00 81 THR A O 1
ATOM 643 N N . ASP A 1 82 ? 3.753 -32.211 -1.914 1.00 95.69 82 ASP A N 1
ATOM 644 C CA . ASP A 1 82 ? 2.607 -31.561 -2.555 1.00 95.69 82 ASP A CA 1
ATOM 645 C C . ASP A 1 82 ? 3.024 -30.828 -3.838 1.00 95.69 82 ASP A C 1
ATOM 647 O O . ASP A 1 82 ? 3.235 -29.610 -3.881 1.00 95.69 82 ASP A O 1
ATOM 651 N N . PHE A 1 83 ? 3.100 -31.588 -4.929 1.00 95.06 83 PHE A N 1
ATOM 652 C CA . PHE A 1 83 ? 3.390 -31.036 -6.252 1.00 95.06 83 PHE A CA 1
ATOM 653 C C . PHE A 1 83 ? 2.266 -30.150 -6.803 1.00 95.06 83 PHE A C 1
ATOM 655 O O . PHE A 1 83 ? 2.529 -29.282 -7.640 1.00 95.06 83 PHE A O 1
ATOM 662 N N . THR A 1 84 ? 1.030 -30.302 -6.319 1.00 95.69 84 THR A N 1
ATOM 663 C CA . THR A 1 84 ? -0.091 -29.450 -6.739 1.00 95.69 84 THR A CA 1
ATOM 664 C C . THR A 1 84 ? 0.136 -28.023 -6.254 1.00 95.69 84 THR A C 1
ATOM 666 O O . THR A 1 84 ? 0.061 -27.067 -7.036 1.00 95.69 84 THR A O 1
ATOM 669 N N . TYR A 1 85 ? 0.484 -27.876 -4.975 1.00 93.69 85 TYR A N 1
ATOM 670 C CA . TYR A 1 85 ? 0.876 -26.595 -4.408 1.00 93.69 85 TYR A CA 1
ATOM 671 C C . TYR A 1 85 ? 2.182 -26.083 -5.020 1.00 93.69 85 TYR A C 1
ATOM 673 O O . TYR A 1 85 ? 2.257 -24.914 -5.403 1.00 93.69 85 TYR A O 1
ATOM 681 N N . ALA A 1 86 ? 3.188 -26.944 -5.191 1.00 94.44 86 ALA A N 1
ATOM 682 C CA . ALA A 1 86 ? 4.489 -26.530 -5.710 1.00 94.44 86 ALA A CA 1
ATOM 683 C C . ALA A 1 86 ? 4.410 -25.941 -7.132 1.00 94.44 86 ALA A C 1
ATOM 685 O O . ALA A 1 86 ? 4.987 -24.887 -7.405 1.00 94.44 86 ALA A O 1
ATOM 686 N N . ILE A 1 87 ? 3.635 -26.554 -8.035 1.00 95.06 87 ILE A N 1
ATOM 687 C CA . ILE A 1 87 ? 3.425 -26.032 -9.397 1.00 95.06 87 ILE A CA 1
ATOM 688 C C . ILE A 1 87 ? 2.711 -24.676 -9.359 1.00 95.06 87 ILE A C 1
ATOM 690 O O . ILE A 1 87 ? 3.053 -23.763 -10.119 1.00 95.06 87 ILE A O 1
ATOM 694 N N . LYS A 1 88 ? 1.714 -24.525 -8.477 1.00 94.38 88 LYS A N 1
ATOM 695 C CA . LYS A 1 88 ? 1.025 -23.246 -8.273 1.00 94.38 88 LYS A CA 1
ATOM 696 C C . LYS A 1 88 ? 2.004 -22.175 -7.786 1.00 94.38 88 LYS A C 1
ATOM 698 O O . LYS A 1 88 ? 1.981 -21.061 -8.311 1.00 94.38 88 LYS A O 1
ATOM 703 N N . ASP A 1 89 ? 2.871 -22.514 -6.837 1.00 93.12 89 ASP A N 1
ATOM 704 C CA . ASP A 1 89 ? 3.858 -21.602 -6.263 1.00 93.12 89 ASP A CA 1
ATOM 705 C C . ASP A 1 89 ? 4.884 -21.129 -7.304 1.00 93.12 89 ASP A C 1
ATOM 707 O O . ASP A 1 89 ? 5.083 -19.924 -7.491 1.00 93.12 89 ASP A O 1
ATOM 711 N N . LEU A 1 90 ? 5.451 -22.066 -8.070 1.00 94.56 90 LEU A N 1
ATOM 712 C CA . LEU A 1 90 ? 6.377 -21.762 -9.160 1.00 94.56 90 LEU A CA 1
ATOM 713 C C . LEU A 1 90 ? 5.735 -20.871 -10.223 1.00 94.56 90 LEU A C 1
ATOM 715 O O . LEU A 1 90 ? 6.338 -19.887 -10.641 1.00 94.56 90 LEU A O 1
ATOM 719 N N . ARG A 1 91 ? 4.485 -21.137 -10.621 1.00 92.00 91 ARG A N 1
ATOM 720 C CA . ARG A 1 91 ? 3.778 -20.303 -11.606 1.00 92.00 91 ARG A CA 1
ATOM 721 C C . ARG A 1 91 ? 3.626 -18.856 -11.136 1.00 92.00 91 ARG A C 1
ATOM 723 O O . ARG A 1 91 ? 3.831 -17.936 -11.922 1.00 92.00 91 ARG A O 1
ATOM 730 N N . VAL A 1 92 ? 3.272 -18.647 -9.868 1.00 88.00 92 VAL A N 1
ATOM 731 C CA . VAL A 1 92 ? 3.111 -17.300 -9.293 1.00 88.00 92 VAL A CA 1
ATOM 732 C C . VAL A 1 92 ? 4.452 -16.568 -9.214 1.00 88.00 92 VAL A C 1
ATOM 734 O O . VAL A 1 92 ? 4.501 -15.357 -9.433 1.00 88.00 92 VAL A O 1
ATOM 737 N N . LYS A 1 93 ? 5.543 -17.294 -8.947 1.00 92.94 93 LYS A N 1
ATOM 738 C CA . LYS A 1 93 ? 6.902 -16.747 -8.833 1.00 92.94 93 LYS A CA 1
ATOM 739 C C . LYS A 1 93 ? 7.675 -16.696 -10.148 1.00 92.94 93 LYS A C 1
ATOM 741 O O . LYS A 1 93 ? 8.739 -16.089 -10.198 1.00 92.94 93 LYS A O 1
ATOM 746 N N . PHE A 1 94 ? 7.136 -17.258 -11.223 1.00 89.44 94 PHE A N 1
ATOM 747 C CA . PHE A 1 94 ? 7.761 -17.299 -12.542 1.00 89.44 94 PHE A CA 1
ATOM 748 C C . PHE A 1 94 ? 8.242 -15.936 -13.082 1.00 89.44 94 PHE A C 1
ATOM 750 O O . PHE A 1 94 ? 9.300 -15.895 -13.717 1.00 89.44 94 PHE A O 1
ATOM 757 N N . PRO A 1 95 ? 7.577 -14.795 -12.793 1.00 87.19 95 PRO A N 1
ATOM 758 C CA . PRO A 1 95 ? 8.109 -13.481 -13.155 1.00 87.19 95 PRO A CA 1
ATOM 759 C C . PRO A 1 95 ? 9.502 -13.172 -12.581 1.00 87.19 95 PRO A C 1
ATOM 761 O O . PRO A 1 95 ? 10.235 -12.410 -13.206 1.00 87.19 95 PRO A O 1
ATOM 764 N N . LEU A 1 96 ? 9.902 -13.781 -11.452 1.00 89.12 96 LEU A N 1
ATOM 765 C CA . LEU A 1 96 ? 11.252 -13.647 -10.878 1.00 89.12 96 LEU A CA 1
ATOM 766 C C . LEU A 1 96 ? 12.344 -14.271 -11.758 1.00 89.12 96 LEU A C 1
ATOM 768 O O . LEU A 1 96 ? 13.504 -13.900 -11.633 1.00 89.12 96 LEU A O 1
ATOM 772 N N . LEU A 1 97 ? 11.984 -15.190 -12.655 1.00 91.69 97 LEU A N 1
ATOM 773 C CA . LEU A 1 97 ? 12.879 -15.734 -13.675 1.00 91.69 97 LEU A CA 1
ATOM 774 C C . LEU A 1 97 ? 12.757 -14.942 -14.980 1.00 91.69 97 LEU A C 1
ATOM 776 O O . LEU A 1 97 ? 13.753 -14.489 -15.543 1.00 91.69 97 LEU A O 1
ATOM 780 N N . ILE A 1 98 ? 11.524 -14.770 -15.464 1.00 88.62 98 ILE A N 1
ATOM 781 C CA . ILE A 1 98 ? 11.273 -14.194 -16.788 1.00 88.62 98 ILE A CA 1
ATOM 782 C C . ILE A 1 98 ? 11.719 -12.736 -16.873 1.00 88.62 98 ILE A C 1
ATOM 784 O O . ILE A 1 98 ? 12.391 -12.372 -17.835 1.00 88.62 98 ILE A O 1
ATOM 788 N N . ILE A 1 99 ? 11.370 -11.892 -15.898 1.00 85.88 99 ILE A N 1
ATOM 789 C CA . ILE A 1 99 ? 11.653 -10.455 -15.991 1.00 85.88 99 ILE A CA 1
ATOM 790 C C . ILE A 1 99 ? 13.170 -10.206 -16.031 1.00 85.88 99 ILE A C 1
ATOM 792 O O . ILE A 1 99 ? 13.622 -9.570 -16.987 1.00 85.88 99 ILE A O 1
ATOM 796 N N . PRO A 1 100 ? 13.989 -10.735 -15.099 1.00 91.12 100 PRO A N 1
ATOM 797 C CA . PRO A 1 100 ? 15.436 -10.537 -15.163 1.00 91.12 100 PRO A CA 1
ATOM 798 C C . PRO A 1 100 ? 16.062 -11.106 -16.440 1.00 91.12 100 PRO A C 1
ATOM 800 O O . PRO A 1 100 ? 16.912 -10.455 -17.049 1.00 91.12 100 PRO A O 1
ATOM 803 N N . PHE A 1 101 ? 15.602 -12.277 -16.893 1.00 91.94 101 PHE A N 1
ATOM 804 C CA . PHE A 1 101 ? 16.051 -12.866 -18.153 1.00 91.94 101 PHE A CA 1
ATOM 805 C C . PHE A 1 101 ? 15.779 -11.948 -19.349 1.00 91.94 101 PHE A C 1
ATOM 807 O O . PHE A 1 101 ? 16.661 -11.706 -20.174 1.00 91.94 101 PHE A O 1
ATOM 814 N N . MET A 1 102 ? 14.573 -11.395 -19.445 1.00 87.75 102 MET A N 1
ATOM 815 C CA . MET A 1 102 ? 14.203 -10.495 -20.532 1.00 87.75 102 MET A CA 1
ATOM 816 C C . MET A 1 102 ? 15.048 -9.220 -20.508 1.00 87.75 102 MET A C 1
ATOM 818 O O . MET A 1 102 ? 15.663 -8.886 -21.517 1.00 87.75 102 MET A O 1
ATOM 822 N N . PHE A 1 103 ? 15.151 -8.543 -19.363 1.00 86.62 103 PHE A N 1
ATOM 823 C CA . PHE A 1 103 ? 15.922 -7.298 -19.259 1.00 86.62 103 PHE A CA 1
ATOM 824 C C . PHE A 1 103 ? 17.412 -7.477 -19.586 1.00 86.62 103 PHE A C 1
ATOM 826 O O . PHE A 1 103 ? 18.005 -6.584 -20.190 1.00 86.62 103 PHE A O 1
ATOM 833 N N . ALA A 1 104 ? 18.007 -8.626 -19.252 1.00 92.06 104 ALA A N 1
ATOM 834 C CA . ALA A 1 104 ? 19.409 -8.906 -19.565 1.00 92.06 104 ALA A CA 1
ATOM 835 C C . ALA A 1 104 ? 19.650 -9.302 -21.034 1.00 92.06 104 ALA A C 1
ATOM 837 O O . ALA A 1 104 ? 20.745 -9.100 -21.562 1.00 92.06 104 ALA A O 1
ATOM 838 N N . THR A 1 105 ? 18.656 -9.900 -21.702 1.00 92.38 105 THR A N 1
ATOM 839 C CA . THR A 1 105 ? 18.822 -10.474 -23.052 1.00 92.38 105 THR A CA 1
ATOM 840 C C . THR A 1 105 ? 18.245 -9.623 -24.180 1.00 92.38 105 THR A C 1
ATOM 842 O O . THR A 1 105 ? 18.622 -9.822 -25.343 1.00 92.38 105 THR A O 1
ATOM 845 N N . PHE A 1 106 ? 17.350 -8.679 -23.879 1.00 91.25 106 PHE A N 1
ATOM 846 C CA . PHE A 1 106 ? 16.841 -7.720 -24.855 1.00 91.25 106 PHE A CA 1
ATOM 847 C C . PHE A 1 106 ? 17.829 -6.577 -25.135 1.00 91.25 106 PHE A C 1
ATOM 849 O O . PHE A 1 106 ? 18.694 -6.268 -24.314 1.00 91.25 106 PHE A O 1
ATOM 856 N N . PRO A 1 107 ? 17.723 -5.922 -26.307 1.00 88.44 107 PRO A N 1
ATOM 857 C CA . PRO A 1 107 ? 18.480 -4.710 -26.586 1.00 88.44 107 PRO A CA 1
ATOM 858 C C . PRO A 1 107 ? 18.149 -3.608 -25.573 1.00 88.44 107 PRO A C 1
ATOM 860 O O . PRO A 1 107 ? 16.989 -3.418 -25.194 1.00 88.44 107 PRO A O 1
ATOM 863 N N . LYS A 1 108 ? 19.172 -2.843 -25.179 1.00 89.69 108 LYS A N 1
ATOM 864 C CA . LYS A 1 108 ? 18.993 -1.668 -24.322 1.00 89.69 108 LYS A CA 1
ATOM 865 C C . LYS A 1 108 ? 18.104 -0.640 -25.019 1.00 89.69 108 LYS A C 1
ATOM 867 O O . LYS A 1 108 ? 18.302 -0.349 -26.197 1.00 89.69 108 LYS A O 1
ATOM 872 N N . LEU A 1 109 ? 17.170 -0.078 -24.261 1.00 91.00 109 LEU A N 1
ATOM 873 C CA . LEU A 1 109 ? 16.274 0.969 -24.738 1.00 91.00 109 LEU A CA 1
ATOM 874 C C . LEU A 1 109 ? 17.023 2.288 -24.930 1.00 91.00 109 LEU A C 1
ATOM 876 O O . LEU A 1 109 ? 17.880 2.666 -24.123 1.00 91.00 109 LEU A O 1
ATOM 880 N N . LYS A 1 110 ? 16.663 3.016 -25.984 1.00 93.94 110 LYS A N 1
ATOM 881 C CA . LYS A 1 110 ? 17.095 4.400 -26.188 1.00 93.94 110 LYS A CA 1
ATOM 882 C C . LYS A 1 110 ? 16.438 5.306 -25.148 1.00 93.94 110 LYS A C 1
ATOM 884 O O . LYS A 1 110 ? 15.359 5.022 -24.635 1.00 93.94 110 LYS A O 1
ATOM 889 N N . LYS A 1 111 ? 17.052 6.462 -24.881 1.00 91.31 111 LYS A N 1
ATOM 890 C CA . LYS A 1 111 ? 16.529 7.446 -23.915 1.00 91.31 111 LYS A CA 1
ATOM 891 C C . LYS A 1 111 ? 15.090 7.880 -24.234 1.00 91.31 111 LYS A C 1
ATOM 893 O O . LYS A 1 111 ? 14.284 8.036 -23.321 1.00 91.31 111 LYS A O 1
ATOM 898 N N . GLU A 1 112 ? 14.774 8.048 -25.515 1.00 92.50 112 GLU A N 1
ATOM 899 C CA . GLU A 1 112 ? 13.438 8.419 -25.997 1.00 92.50 112 GLU A CA 1
ATOM 900 C C . GLU A 1 112 ? 12.407 7.309 -25.767 1.00 92.50 112 GLU A C 1
ATOM 902 O O . GLU A 1 112 ? 11.319 7.588 -25.271 1.00 92.50 112 GLU A O 1
ATOM 907 N N . GLU A 1 113 ? 12.773 6.053 -26.041 1.00 94.25 113 GLU A N 1
ATOM 908 C CA . GLU A 1 113 ? 11.926 4.876 -25.809 1.00 94.25 113 GLU A CA 1
ATOM 909 C C . GLU A 1 113 ? 11.624 4.725 -24.314 1.00 94.25 113 GLU A C 1
ATOM 911 O O . GLU A 1 113 ? 10.464 4.631 -23.922 1.00 94.25 113 GLU A O 1
ATOM 916 N N . THR A 1 114 ? 12.650 4.809 -23.461 1.00 93.81 114 THR A N 1
ATOM 917 C CA . THR A 1 114 ? 12.491 4.777 -22.000 1.00 93.81 114 THR A CA 1
ATOM 918 C C . THR A 1 114 ? 11.577 5.897 -21.510 1.00 93.81 114 THR A C 1
ATOM 920 O O . THR A 1 114 ? 10.678 5.661 -20.705 1.00 93.81 114 THR A O 1
ATOM 923 N N . ARG A 1 115 ? 11.765 7.124 -22.012 1.00 94.25 115 ARG A N 1
ATOM 924 C CA . ARG A 1 115 ? 10.907 8.264 -21.667 1.00 94.25 115 ARG A CA 1
ATOM 925 C C . ARG A 1 115 ? 9.461 8.044 -22.124 1.00 94.25 115 ARG A C 1
ATOM 927 O O . ARG A 1 115 ? 8.550 8.344 -21.359 1.00 94.25 115 ARG A O 1
ATOM 934 N N . GLY A 1 116 ? 9.248 7.497 -23.319 1.00 96.12 116 GLY A N 1
ATOM 935 C CA . GLY A 1 116 ? 7.922 7.128 -23.820 1.00 96.12 116 GLY A CA 1
ATOM 936 C C . GLY A 1 116 ? 7.232 6.089 -22.935 1.00 96.12 116 GLY A C 1
ATOM 937 O O . GLY A 1 116 ? 6.085 6.287 -22.542 1.00 96.12 116 GLY A O 1
ATOM 938 N N . LEU A 1 117 ? 7.949 5.033 -22.537 1.00 96.44 117 LEU A N 1
ATOM 939 C CA . LEU A 1 117 ? 7.427 4.006 -21.631 1.00 96.44 117 LEU A CA 1
ATOM 940 C C . LEU A 1 117 ? 7.059 4.574 -20.254 1.00 96.44 117 LEU A C 1
ATOM 942 O O . LEU A 1 117 ? 6.025 4.194 -19.709 1.00 96.44 117 LEU A O 1
ATOM 946 N N . ILE A 1 118 ? 7.847 5.512 -19.715 1.00 96.50 118 ILE A N 1
ATOM 947 C CA . ILE A 1 118 ? 7.508 6.218 -18.467 1.00 96.50 118 ILE A CA 1
ATOM 948 C C . ILE A 1 118 ? 6.193 6.991 -18.624 1.00 96.50 118 ILE A C 1
ATOM 950 O O . ILE A 1 118 ? 5.331 6.897 -17.757 1.00 96.50 118 ILE A O 1
ATOM 954 N N . TYR A 1 119 ? 5.994 7.723 -19.724 1.00 97.38 119 TYR A N 1
ATOM 955 C CA . TYR A 1 119 ? 4.734 8.444 -19.933 1.00 97.38 119 TYR A CA 1
ATOM 956 C C . TYR A 1 119 ? 3.540 7.504 -20.102 1.00 97.38 119 TYR A C 1
ATOM 958 O O . TYR A 1 119 ? 2.485 7.778 -19.538 1.00 97.38 119 TYR A O 1
ATOM 966 N N . ILE A 1 120 ? 3.704 6.385 -20.813 1.00 98.19 120 ILE A N 1
ATOM 967 C CA . ILE A 1 120 ? 2.657 5.362 -20.956 1.00 98.19 120 ILE A CA 1
ATOM 968 C C . ILE A 1 120 ? 2.303 4.761 -19.590 1.00 98.19 120 ILE A C 1
ATOM 970 O O . ILE A 1 120 ? 1.124 4.658 -19.254 1.00 98.19 120 ILE A O 1
ATOM 974 N N . PHE A 1 121 ? 3.308 4.419 -18.778 1.00 98.31 121 PHE A N 1
ATOM 975 C CA . PHE A 1 121 ? 3.119 3.920 -17.415 1.00 98.31 121 PHE A CA 1
ATOM 976 C C . PHE A 1 121 ? 2.312 4.887 -16.553 1.00 98.31 121 PHE A C 1
ATOM 978 O O . PHE A 1 121 ? 1.312 4.511 -15.936 1.00 98.31 121 PHE A O 1
ATOM 985 N N . THR A 1 122 ? 2.756 6.143 -16.510 1.00 98.12 122 THR A N 1
ATOM 986 C CA . THR A 1 122 ? 2.129 7.180 -15.700 1.00 98.12 122 THR A CA 1
ATOM 987 C C . THR A 1 122 ? 0.717 7.466 -16.199 1.00 98.12 122 THR A C 1
ATOM 989 O O . THR A 1 122 ? -0.198 7.546 -15.383 1.00 98.12 122 THR A O 1
ATOM 992 N N . ALA A 1 123 ? 0.498 7.553 -17.515 1.00 98.12 123 ALA A N 1
ATOM 993 C CA . ALA A 1 123 ? -0.828 7.718 -18.110 1.00 98.12 123 ALA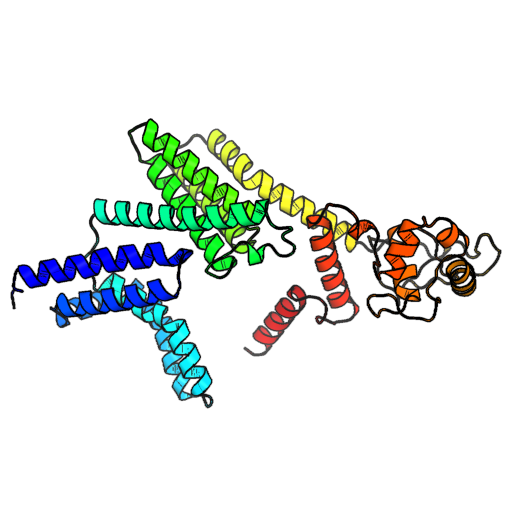 A CA 1
ATOM 994 C C . ALA A 1 123 ? -1.777 6.589 -17.703 1.00 98.12 123 ALA A C 1
ATOM 996 O O . ALA A 1 123 ? -2.842 6.864 -17.155 1.00 98.12 123 ALA A O 1
ATOM 997 N N . ALA A 1 124 ? -1.368 5.330 -17.869 1.00 98.00 124 ALA A N 1
ATOM 998 C CA . ALA A 1 124 ? -2.173 4.179 -17.467 1.00 98.00 124 ALA A CA 1
ATOM 999 C C . ALA A 1 124 ? -2.486 4.183 -15.962 1.00 98.00 124 ALA A C 1
ATOM 1001 O O . ALA A 1 124 ? -3.623 3.948 -15.552 1.00 98.00 124 ALA A O 1
ATOM 1002 N N . THR A 1 125 ? -1.493 4.514 -15.134 1.00 97.94 125 THR A N 1
ATOM 1003 C CA . THR A 1 125 ? -1.662 4.629 -13.679 1.00 97.94 125 THR A CA 1
ATOM 1004 C C . THR A 1 125 ? -2.630 5.755 -13.318 1.00 97.94 125 THR A C 1
ATOM 1006 O O . THR A 1 125 ? -3.449 5.597 -12.423 1.00 97.94 125 THR A O 1
ATOM 1009 N N . THR A 1 126 ? -2.595 6.864 -14.052 1.00 97.94 126 THR A N 1
ATOM 1010 C CA . THR A 1 126 ? -3.471 8.024 -13.833 1.00 97.94 126 THR A CA 1
ATOM 1011 C C . THR A 1 126 ? -4.907 7.745 -14.235 1.00 97.94 126 THR A C 1
ATOM 1013 O O . THR A 1 126 ? -5.827 8.156 -13.538 1.00 97.94 126 THR A O 1
ATOM 1016 N N . VAL A 1 127 ? -5.117 7.005 -15.326 1.00 97.62 127 VAL A N 1
ATOM 1017 C CA . VAL A 1 127 ? -6.450 6.514 -15.696 1.00 97.62 127 VAL A CA 1
ATOM 1018 C C . VAL A 1 127 ? -7.008 5.643 -14.570 1.00 97.62 127 VAL A C 1
ATOM 1020 O O . VAL A 1 127 ? -8.136 5.854 -14.128 1.00 97.62 127 VAL A O 1
ATOM 1023 N N . ALA A 1 128 ? -6.203 4.715 -14.045 1.00 96.62 128 ALA A N 1
ATOM 1024 C CA . ALA A 1 128 ? -6.614 3.879 -12.924 1.00 96.62 128 ALA A CA 1
ATOM 1025 C C . ALA A 1 128 ? -6.926 4.702 -11.660 1.00 96.62 128 ALA A C 1
ATOM 1027 O O . ALA A 1 128 ? -7.938 4.441 -11.014 1.00 96.62 128 ALA A O 1
ATOM 1028 N N . THR A 1 129 ? -6.118 5.719 -11.322 1.00 97.12 129 THR A N 1
ATOM 1029 C CA . THR A 1 129 ? -6.387 6.570 -10.150 1.00 97.12 129 THR A CA 1
ATOM 1030 C C . THR A 1 129 ? -7.582 7.491 -10.352 1.00 97.12 129 THR A C 1
ATOM 1032 O O . THR A 1 129 ? -8.304 7.741 -9.396 1.00 97.12 129 THR A O 1
ATOM 1035 N N . GLY A 1 130 ? -7.856 7.939 -11.578 1.00 96.50 130 GLY A N 1
ATOM 1036 C CA . GLY A 1 130 ? -9.079 8.670 -11.912 1.00 96.50 130 GLY A CA 1
ATOM 1037 C C . GLY A 1 130 ? -10.335 7.833 -11.657 1.00 96.50 130 GLY A C 1
ATOM 1038 O O . GLY A 1 130 ? -11.281 8.315 -11.039 1.00 96.50 130 GLY A O 1
ATOM 1039 N N . ILE A 1 131 ? -10.315 6.551 -12.037 1.00 94.94 131 ILE A N 1
ATOM 1040 C CA . ILE A 1 131 ? -11.405 5.607 -11.738 1.00 94.94 131 ILE A CA 1
ATOM 1041 C C . ILE A 1 131 ? -11.527 5.378 -10.224 1.00 94.94 131 ILE A C 1
ATOM 1043 O O . ILE A 1 131 ? -12.636 5.380 -9.690 1.00 94.94 131 ILE A O 1
ATOM 1047 N N . SER A 1 132 ? -10.405 5.211 -9.517 1.00 93.75 132 SER A N 1
ATOM 1048 C CA . SER A 1 132 ? -10.393 5.106 -8.052 1.00 93.75 132 SER A CA 1
ATOM 1049 C C . SER A 1 132 ? -10.979 6.345 -7.378 1.00 93.75 132 SER A C 1
ATOM 1051 O O . SER A 1 132 ? -11.763 6.215 -6.444 1.00 93.75 132 SER A O 1
ATOM 1053 N N . PHE A 1 133 ? -10.639 7.538 -7.862 1.00 93.88 133 PHE A N 1
ATOM 1054 C CA . PHE A 1 133 ? -11.158 8.790 -7.327 1.00 93.88 133 PHE A CA 1
ATOM 1055 C C . PHE A 1 133 ? -12.655 8.943 -7.582 1.00 93.88 133 PHE A C 1
ATOM 1057 O O . PHE A 1 133 ? -13.385 9.330 -6.678 1.00 93.88 133 PHE A O 1
ATOM 1064 N N . PHE A 1 134 ? -13.129 8.572 -8.774 1.00 92.81 134 PHE A N 1
ATOM 1065 C CA . PHE A 1 134 ? -14.559 8.541 -9.066 1.00 92.81 134 PHE A CA 1
ATOM 1066 C C . PHE A 1 134 ? -15.309 7.639 -8.075 1.00 92.81 134 PHE A C 1
ATOM 1068 O O . PHE A 1 134 ? -16.279 8.071 -7.468 1.00 92.81 134 PHE A O 1
ATOM 1075 N N . ARG A 1 135 ? -14.802 6.427 -7.810 1.00 90.31 135 ARG A N 1
ATOM 1076 C CA . ARG A 1 135 ? -15.385 5.534 -6.792 1.00 90.31 135 ARG A CA 1
ATOM 1077 C C . ARG A 1 135 ? -15.343 6.123 -5.385 1.00 90.31 135 ARG A C 1
ATOM 1079 O O . ARG A 1 135 ? -16.277 5.910 -4.621 1.00 90.31 135 ARG A O 1
ATOM 1086 N N . PHE A 1 136 ? -14.272 6.838 -5.048 1.00 87.62 136 PHE A N 1
ATOM 1087 C CA . PHE A 1 136 ? -14.121 7.495 -3.753 1.00 87.62 136 PHE A CA 1
ATOM 1088 C C . PHE A 1 136 ? -15.184 8.574 -3.518 1.00 87.62 136 PHE A C 1
ATOM 1090 O O . PHE A 1 136 ? -15.670 8.694 -2.399 1.00 87.62 136 PHE A O 1
ATOM 1097 N N . ILE A 1 137 ? -15.564 9.331 -4.553 1.00 89.06 137 ILE A N 1
ATOM 1098 C CA . ILE A 1 137 ? -16.577 10.390 -4.428 1.00 89.06 137 ILE A CA 1
ATOM 1099 C C . ILE A 1 137 ? -18.018 9.879 -4.571 1.00 89.06 137 ILE A C 1
ATOM 1101 O O . ILE A 1 137 ? -18.921 10.504 -4.024 1.00 89.06 137 ILE A O 1
ATOM 1105 N N . THR A 1 138 ? -18.261 8.785 -5.306 1.00 86.00 138 THR A N 1
ATOM 1106 C CA . THR A 1 138 ? -19.630 8.292 -5.557 1.00 86.00 138 THR A CA 1
ATOM 1107 C C . THR A 1 138 ? -20.110 7.248 -4.562 1.00 86.00 138 THR A C 1
ATOM 1109 O O . THR A 1 138 ? -21.313 7.140 -4.341 1.00 86.00 138 THR A O 1
ATOM 1112 N N . ASN A 1 139 ? -19.208 6.445 -3.996 1.00 79.12 139 ASN A N 1
ATOM 1113 C CA . ASN A 1 139 ? -19.587 5.328 -3.138 1.00 79.12 139 ASN A CA 1
ATOM 1114 C C . ASN A 1 139 ? -19.345 5.689 -1.669 1.00 79.12 139 ASN A C 1
ATOM 1116 O O . ASN A 1 139 ? -18.330 6.296 -1.331 1.00 79.12 139 ASN A O 1
ATOM 1120 N N . SER A 1 140 ? -20.220 5.238 -0.769 1.00 69.56 140 SER A N 1
ATOM 1121 C CA . SER A 1 140 ? -19.928 5.206 0.666 1.00 69.56 140 SER A CA 1
ATOM 1122 C C . SER A 1 140 ? -18.883 4.119 0.931 1.00 69.56 140 SER A C 1
ATOM 1124 O O . SER A 1 140 ? -19.211 2.972 1.222 1.00 69.56 140 SER A O 1
ATOM 1126 N N . VAL A 1 141 ? -17.606 4.449 0.742 1.00 64.38 141 VAL A N 1
ATOM 1127 C CA . VAL A 1 141 ? -16.512 3.485 0.890 1.00 64.38 141 VAL A CA 1
ATOM 1128 C C . VAL A 1 141 ? -16.371 3.104 2.364 1.00 64.38 141 VAL A C 1
ATOM 1130 O O . VAL A 1 141 ? -15.958 3.925 3.190 1.00 64.38 141 VAL A O 1
ATOM 1133 N N . GLU A 1 142 ? -16.732 1.865 2.699 1.00 63.12 142 GLU A N 1
ATOM 1134 C CA . GLU A 1 142 ? -16.481 1.268 4.016 1.00 63.12 142 GLU A CA 1
ATOM 1135 C C . GLU A 1 142 ? -15.053 0.708 4.112 1.00 63.12 142 GLU A C 1
ATOM 1137 O O . GLU A 1 142 ? -14.375 0.935 5.115 1.00 63.12 142 GLU A O 1
ATOM 1142 N N . ASP A 1 143 ? -14.558 0.063 3.044 1.00 73.88 143 ASP A N 1
ATOM 1143 C CA . ASP A 1 143 ? -13.180 -0.433 2.931 1.00 73.88 143 ASP A CA 1
ATOM 1144 C C . ASP A 1 143 ? -12.430 0.238 1.762 1.00 73.88 143 ASP A C 1
ATOM 1146 O O . ASP A 1 143 ? -12.747 0.069 0.584 1.00 73.88 143 ASP A O 1
ATOM 1150 N N . TYR A 1 144 ? -11.364 0.981 2.079 1.00 75.88 144 TYR A N 1
ATOM 1151 C CA . TYR A 1 144 ? -10.496 1.652 1.100 1.00 75.88 144 TYR A CA 1
ATOM 1152 C C . TYR A 1 144 ? -9.814 0.687 0.123 1.00 75.88 144 TYR A C 1
ATOM 1154 O O . TYR A 1 144 ? -9.312 1.110 -0.921 1.00 75.88 144 TYR A O 1
ATOM 1162 N N . ARG A 1 145 ? -9.781 -0.614 0.426 1.00 79.94 145 ARG A N 1
ATOM 1163 C CA . ARG A 1 145 ? -9.251 -1.635 -0.485 1.00 79.94 145 ARG A CA 1
ATOM 1164 C C . ARG A 1 145 ? -10.049 -1.721 -1.784 1.00 79.94 145 ARG A C 1
ATOM 1166 O O . ARG A 1 145 ? -9.444 -1.973 -2.830 1.00 79.94 145 ARG A O 1
ATOM 1173 N N . ASP A 1 146 ? -11.342 -1.415 -1.737 1.00 83.81 146 ASP A N 1
ATOM 1174 C CA . ASP A 1 146 ? -12.257 -1.487 -2.884 1.00 83.81 146 ASP A CA 1
ATOM 1175 C C . ASP A 1 146 ? -12.088 -0.316 -3.862 1.00 83.81 146 ASP A C 1
ATOM 1177 O O . ASP A 1 146 ? -12.537 -0.358 -5.016 1.00 83.81 146 ASP A O 1
ATOM 1181 N N . LEU A 1 147 ? -11.342 0.714 -3.444 1.00 86.94 147 LEU A N 1
ATOM 1182 C CA . LEU A 1 147 ? -10.920 1.800 -4.321 1.00 86.94 147 LEU A CA 1
ATOM 1183 C C . LEU A 1 147 ? -9.971 1.327 -5.420 1.00 86.94 147 LEU A C 1
ATOM 1185 O O . LEU A 1 147 ? -9.794 2.053 -6.393 1.00 86.94 147 LEU A O 1
ATOM 1189 N N . SER A 1 148 ? -9.346 0.149 -5.299 1.00 88.00 148 SER A N 1
ATOM 1190 C CA . SER A 1 148 ? -8.460 -0.392 -6.331 1.00 88.00 148 SER A CA 1
ATOM 1191 C C . SER A 1 148 ? -9.232 -1.285 -7.316 1.00 88.00 148 SER A C 1
ATOM 1193 O O . SER A 1 148 ? -9.553 -2.425 -6.987 1.00 88.00 148 SER A O 1
ATOM 1195 N N . PRO A 1 149 ? -9.541 -0.806 -8.537 1.00 78.56 149 PRO A N 1
ATOM 1196 C CA . PRO A 1 149 ? -10.485 -1.482 -9.429 1.00 78.56 149 PRO A CA 1
ATOM 1197 C C . PRO A 1 149 ? -9.963 -2.758 -10.098 1.00 78.56 149 PRO A C 1
ATOM 1199 O O . PRO A 1 149 ? -10.757 -3.644 -10.402 1.00 78.56 149 PRO A O 1
ATOM 1202 N N . PHE A 1 150 ? -8.658 -2.849 -10.370 1.00 90.31 150 PHE A N 1
ATOM 1203 C CA . PHE A 1 150 ? -8.118 -3.855 -11.301 1.00 90.31 150 PHE A CA 1
ATOM 1204 C C . PHE A 1 150 ? -7.131 -4.836 -10.661 1.00 90.31 150 PHE A C 1
ATOM 1206 O O . PHE A 1 150 ? -7.017 -6.002 -11.057 1.00 90.31 150 PHE A O 1
ATOM 1213 N N . ILE A 1 151 ? -6.376 -4.372 -9.670 1.00 91.12 151 ILE A N 1
ATOM 1214 C CA . ILE A 1 151 ? -5.331 -5.140 -8.994 1.00 91.12 151 ILE A CA 1
ATOM 1215 C C . ILE A 1 151 ? -5.453 -4.944 -7.483 1.00 91.12 151 ILE A C 1
ATOM 1217 O O . ILE A 1 151 ? -6.287 -4.185 -7.014 1.00 91.12 151 ILE A O 1
ATOM 1221 N N . SER A 1 152 ? -4.649 -5.656 -6.689 1.00 90.62 152 SER A N 1
ATOM 1222 C CA . SER A 1 152 ? -4.718 -5.466 -5.237 1.00 90.62 152 SER A CA 1
ATOM 1223 C C . SER A 1 152 ? -4.290 -4.051 -4.857 1.00 90.62 152 SER A C 1
ATOM 1225 O O . SER A 1 152 ? -3.228 -3.605 -5.302 1.00 90.62 152 SER A O 1
ATOM 1227 N N . HIS A 1 153 ? -5.022 -3.455 -3.926 1.00 87.75 153 HIS A N 1
ATOM 1228 C CA . HIS A 1 153 ? -4.759 -2.160 -3.306 1.00 87.75 153 HIS A CA 1
ATOM 1229 C C . HIS A 1 153 ? -3.283 -1.850 -3.009 1.00 87.75 153 HIS A C 1
ATOM 1231 O O . HIS A 1 153 ? -2.776 -0.831 -3.467 1.00 87.75 153 HIS A O 1
ATOM 1237 N N . ILE A 1 154 ? -2.563 -2.762 -2.342 1.00 90.00 154 ILE A N 1
ATOM 1238 C CA . ILE A 1 154 ? -1.142 -2.572 -1.989 1.00 90.00 154 ILE A CA 1
ATOM 1239 C C . ILE A 1 154 ? -0.252 -2.487 -3.238 1.00 90.00 154 ILE A C 1
ATOM 1241 O O . ILE A 1 154 ? 0.629 -1.642 -3.330 1.00 90.00 154 ILE A O 1
ATOM 1245 N N . ARG A 1 155 ? -0.467 -3.361 -4.230 1.00 92.31 155 ARG A N 1
ATOM 1246 C CA . ARG A 1 155 ? 0.296 -3.305 -5.490 1.00 92.31 155 ARG A CA 1
ATOM 1247 C C . ARG A 1 155 ? -0.009 -2.024 -6.253 1.00 92.31 155 ARG A C 1
ATOM 1249 O O . ARG A 1 155 ? 0.903 -1.412 -6.792 1.00 92.31 155 ARG A O 1
ATOM 1256 N N . PHE A 1 156 ? -1.274 -1.622 -6.283 1.00 95.56 156 PHE A N 1
ATOM 1257 C CA . PHE A 1 156 ? -1.686 -0.415 -6.979 1.00 95.56 156 PHE A CA 1
ATOM 1258 C C . PHE A 1 156 ? -1.055 0.837 -6.380 1.00 95.56 156 PHE A C 1
ATOM 1260 O O . PHE A 1 156 ? -0.443 1.613 -7.107 1.00 95.56 156 PHE A O 1
ATOM 1267 N N . SER A 1 157 ? -1.119 0.994 -5.060 1.00 95.38 157 SER A N 1
ATOM 1268 C CA . SER A 1 157 ? -0.537 2.144 -4.370 1.00 95.38 157 SER A CA 1
ATOM 1269 C C . SER A 1 157 ? 0.985 2.236 -4.555 1.00 95.38 157 SER A C 1
ATOM 1271 O O . SER A 1 157 ? 1.522 3.332 -4.700 1.00 95.38 157 SER A O 1
ATOM 1273 N N . LEU A 1 158 ? 1.693 1.104 -4.649 1.00 95.62 158 LEU A N 1
ATOM 1274 C CA . LEU A 1 158 ? 3.120 1.084 -4.997 1.00 95.62 158 LEU A CA 1
ATOM 1275 C C . LEU A 1 158 ? 3.391 1.550 -6.434 1.00 95.62 158 LEU A C 1
ATOM 1277 O O . LEU A 1 158 ? 4.352 2.286 -6.657 1.00 95.62 158 LEU A O 1
ATOM 1281 N N . LEU A 1 159 ? 2.546 1.174 -7.400 1.00 97.25 159 LEU A N 1
ATOM 1282 C CA . LEU A 1 159 ? 2.657 1.669 -8.779 1.00 97.25 159 LEU A CA 1
ATOM 1283 C C . LEU A 1 159 ? 2.387 3.176 -8.861 1.00 97.25 159 LEU A C 1
ATOM 1285 O O . LEU A 1 159 ? 3.121 3.881 -9.549 1.00 97.25 159 LEU A O 1
ATOM 1289 N N . VAL A 1 160 ? 1.393 3.680 -8.121 1.00 97.81 160 VAL A N 1
ATOM 1290 C CA . VAL A 1 160 ? 1.114 5.122 -8.005 1.00 97.81 160 VAL A CA 1
ATOM 1291 C C . VAL A 1 160 ? 2.315 5.861 -7.412 1.00 97.81 160 VAL A C 1
ATOM 1293 O O . VAL A 1 160 ? 2.706 6.904 -7.932 1.00 97.81 160 VAL A O 1
ATOM 1296 N N . CYS A 1 161 ? 2.951 5.295 -6.381 1.00 97.56 161 CYS A N 1
ATOM 1297 C CA . CYS A 1 161 ? 4.140 5.867 -5.748 1.00 97.56 161 CYS A CA 1
ATOM 1298 C C . CYS A 1 161 ? 5.311 5.959 -6.735 1.00 97.56 161 CYS A C 1
ATOM 1300 O O . CYS A 1 161 ? 5.919 7.020 -6.891 1.00 97.56 161 CYS A O 1
ATOM 1302 N N . LEU A 1 162 ? 5.572 4.878 -7.477 1.00 97.81 162 LEU A N 1
ATOM 1303 C CA . LEU A 1 162 ? 6.584 4.871 -8.529 1.00 97.81 162 LEU A CA 1
ATOM 1304 C C . LEU A 1 162 ? 6.277 5.909 -9.621 1.00 97.81 162 LEU A C 1
ATOM 1306 O O . LEU A 1 162 ? 7.164 6.668 -10.009 1.00 97.81 162 LEU A O 1
ATOM 1310 N N . ALA A 1 163 ? 5.030 5.974 -10.097 1.00 98.19 163 ALA A N 1
ATOM 1311 C CA . ALA A 1 163 ? 4.611 6.926 -11.126 1.00 98.19 163 ALA A CA 1
ATOM 1312 C C . ALA A 1 163 ? 4.782 8.384 -10.664 1.00 98.19 163 ALA A C 1
ATOM 1314 O O . ALA A 1 163 ? 5.266 9.214 -11.434 1.00 98.19 163 ALA A O 1
ATOM 1315 N N . ALA A 1 164 ? 4.460 8.687 -9.400 1.00 97.88 164 ALA A N 1
ATOM 1316 C CA . ALA A 1 164 ? 4.655 10.012 -8.817 1.00 97.88 164 ALA A CA 1
ATOM 1317 C C . ALA A 1 164 ? 6.136 10.428 -8.850 1.00 97.88 164 ALA A C 1
ATOM 1319 O O . ALA A 1 164 ? 6.462 11.484 -9.394 1.00 97.88 164 ALA A O 1
ATOM 1320 N N . PHE A 1 165 ? 7.052 9.585 -8.356 1.00 97.69 165 PHE A N 1
ATOM 1321 C CA . PHE A 1 165 ? 8.490 9.888 -8.381 1.00 97.69 165 PHE A CA 1
ATOM 1322 C C . PHE A 1 165 ? 9.063 9.994 -9.794 1.00 97.69 165 PHE A C 1
ATOM 1324 O O . PHE A 1 165 ? 9.859 10.897 -10.060 1.00 97.69 165 PHE A O 1
ATOM 1331 N N . LEU A 1 166 ? 8.643 9.122 -10.715 1.00 97.19 166 LEU A N 1
ATOM 1332 C CA . LEU A 1 166 ? 9.052 9.216 -12.117 1.00 97.19 166 LEU A CA 1
ATOM 1333 C C . LEU A 1 166 ? 8.603 10.544 -12.738 1.00 97.19 166 LEU A C 1
ATOM 1335 O O . LEU A 1 166 ? 9.383 11.175 -13.450 1.00 97.19 166 LEU A O 1
ATOM 1339 N N . MET A 1 167 ? 7.392 11.013 -12.432 1.00 97.56 167 MET A N 1
ATOM 1340 C CA . MET A 1 167 ? 6.915 12.308 -12.917 1.00 97.56 167 MET A CA 1
ATOM 1341 C C . MET A 1 167 ? 7.609 13.492 -12.257 1.00 97.56 167 MET A C 1
ATOM 1343 O O . MET A 1 167 ? 7.957 14.432 -12.970 1.00 97.56 167 MET A O 1
ATOM 1347 N N . TYR A 1 168 ? 7.888 13.444 -10.950 1.00 95.75 168 TYR A N 1
ATOM 1348 C CA . TYR A 1 168 ? 8.723 14.458 -10.299 1.00 95.75 168 TYR A CA 1
ATOM 1349 C C . TYR A 1 168 ? 10.099 14.550 -10.965 1.00 95.75 168 TYR A C 1
ATOM 1351 O O . TYR A 1 168 ? 10.566 15.649 -11.266 1.00 95.75 168 TYR A O 1
ATOM 1359 N N . TYR A 1 169 ? 10.722 13.408 -11.263 1.00 94.94 169 TYR A N 1
ATOM 1360 C CA . TYR A 1 169 ? 12.008 13.356 -11.953 1.00 94.94 169 TYR A CA 1
ATOM 1361 C C . TYR A 1 169 ? 11.935 13.931 -13.376 1.00 94.94 169 TYR A C 1
ATOM 1363 O O . TYR A 1 169 ? 12.779 14.747 -13.754 1.00 94.94 169 TYR A O 1
ATOM 1371 N N . GLN A 1 170 ? 10.923 13.554 -14.166 1.00 94.94 170 GLN A N 1
ATOM 1372 C CA . GLN A 1 170 ? 10.761 14.081 -15.525 1.00 94.94 170 GLN A CA 1
ATOM 1373 C C . GLN A 1 170 ? 10.463 15.583 -15.525 1.00 94.94 170 GLN A C 1
ATOM 1375 O O . GLN A 1 170 ? 11.060 16.319 -16.306 1.00 94.94 170 GLN A O 1
ATOM 1380 N N . ALA A 1 171 ? 9.600 16.056 -14.623 1.00 95.75 171 ALA A N 1
ATOM 1381 C CA . ALA A 1 171 ? 9.271 17.471 -14.482 1.00 95.75 171 ALA A CA 1
ATOM 1382 C C . ALA A 1 171 ? 10.488 18.304 -14.053 1.00 95.75 171 ALA A C 1
ATOM 1384 O O . ALA A 1 171 ? 10.715 19.393 -14.579 1.00 95.75 171 ALA A O 1
ATOM 1385 N N . TRP A 1 172 ? 11.306 17.792 -13.129 1.00 92.12 172 TRP A N 1
ATOM 1386 C CA . TRP A 1 172 ? 12.508 18.484 -12.663 1.00 92.12 172 TRP A CA 1
ATOM 1387 C C . TRP A 1 172 ? 13.520 18.731 -13.791 1.00 92.12 172 TRP A C 1
ATOM 1389 O O . TRP A 1 172 ? 14.089 19.823 -13.874 1.00 92.12 172 TRP A O 1
ATOM 1399 N N . ASN A 1 173 ? 13.697 17.738 -14.668 1.00 91.94 173 ASN A N 1
ATOM 1400 C CA . ASN A 1 173 ? 14.661 17.763 -15.770 1.00 91.94 173 ASN A CA 1
ATOM 1401 C C . ASN A 1 173 ? 14.133 18.415 -17.060 1.00 91.94 173 ASN A C 1
ATOM 1403 O O . ASN A 1 173 ? 14.880 18.530 -18.032 1.00 91.94 173 ASN A O 1
ATOM 1407 N N . GLU A 1 174 ? 12.867 18.829 -17.097 1.00 94.00 174 GLU A N 1
ATOM 1408 C CA . GLU A 1 174 ? 12.270 19.475 -18.262 1.00 94.00 174 GLU A CA 1
ATOM 1409 C C . GLU A 1 174 ? 12.645 20.965 -18.323 1.00 94.00 174 GLU A C 1
ATOM 1411 O O . GLU A 1 174 ? 12.557 21.695 -17.332 1.00 94.00 174 GLU A O 1
ATOM 1416 N N . SER A 1 175 ? 13.058 21.433 -19.503 1.00 93.88 175 SER A N 1
ATOM 1417 C CA . SER A 1 175 ? 13.458 22.827 -19.718 1.00 93.88 175 SER A CA 1
ATOM 1418 C C . SER A 1 175 ? 12.255 23.714 -20.036 1.00 93.88 175 SER A C 1
ATOM 1420 O O . SER A 1 175 ? 12.195 24.871 -19.606 1.00 93.88 175 SER A O 1
ATOM 1422 N N . LYS A 1 176 ? 11.254 23.181 -20.750 1.00 96.12 176 LYS A N 1
ATOM 1423 C CA . LYS A 1 176 ? 10.063 23.940 -21.137 1.00 96.12 176 LYS A CA 1
ATOM 1424 C C . LYS A 1 176 ? 9.140 24.137 -19.931 1.00 96.12 176 LYS A C 1
ATOM 1426 O O . LYS A 1 176 ? 8.441 23.215 -19.517 1.00 96.12 176 LYS A O 1
ATOM 1431 N N . LYS A 1 177 ? 9.063 25.376 -19.421 1.00 95.38 177 LYS A N 1
ATOM 1432 C CA . LYS A 1 177 ? 8.283 25.757 -18.219 1.00 95.38 177 LYS A CA 1
ATOM 1433 C C . LYS A 1 177 ? 6.859 25.180 -18.187 1.00 95.38 177 LYS A C 1
ATOM 1435 O O . LYS A 1 177 ? 6.469 24.594 -17.188 1.00 95.38 177 LYS A O 1
ATOM 1440 N N . THR A 1 178 ? 6.107 25.296 -19.283 1.00 95.75 178 THR A N 1
ATOM 1441 C CA . THR A 1 178 ? 4.735 24.739 -19.388 1.00 95.75 178 THR A CA 1
ATOM 1442 C C . THR A 1 178 ? 4.667 23.231 -19.110 1.00 95.75 178 THR A C 1
ATOM 1444 O O . THR A 1 178 ? 3.852 22.794 -18.304 1.00 95.75 178 THR A O 1
ATOM 1447 N N . VAL A 1 179 ? 5.558 22.439 -19.715 1.00 94.69 179 VAL A N 1
ATOM 1448 C CA . VAL A 1 179 ? 5.605 20.978 -19.542 1.00 94.69 179 VAL A CA 1
ATOM 1449 C C . VAL A 1 179 ? 6.134 20.624 -18.155 1.00 94.69 179 VAL A C 1
ATOM 1451 O O . VAL A 1 179 ? 5.609 19.721 -17.511 1.00 94.69 179 VAL A O 1
ATOM 1454 N N . LYS A 1 180 ? 7.114 21.384 -17.655 1.00 96.06 180 LYS A N 1
ATOM 1455 C CA . LYS A 1 180 ? 7.636 21.260 -16.292 1.00 96.06 180 LYS A CA 1
ATOM 1456 C C . LYS A 1 180 ? 6.535 21.418 -15.241 1.00 96.06 180 LYS A C 1
ATOM 1458 O O . LYS A 1 180 ? 6.349 20.524 -14.421 1.00 96.06 180 LYS A O 1
ATOM 1463 N N . TYR A 1 181 ? 5.783 22.518 -15.272 1.00 97.00 181 TYR A N 1
ATOM 1464 C CA . TYR A 1 181 ? 4.713 22.755 -14.299 1.00 97.00 181 TYR A CA 1
ATOM 1465 C C . TYR A 1 181 ? 3.545 21.778 -14.467 1.00 97.00 181 TYR A C 1
ATOM 1467 O O . TYR A 1 181 ? 3.043 21.275 -13.465 1.00 97.00 181 TYR A O 1
ATOM 1475 N N . GLY A 1 182 ? 3.173 21.430 -15.705 1.00 97.62 182 GLY A N 1
ATOM 1476 C CA . GLY A 1 182 ? 2.182 20.379 -15.961 1.00 97.62 182 GLY A CA 1
ATOM 1477 C C . GLY A 1 182 ? 2.607 19.018 -15.395 1.00 97.62 182 GLY A C 1
ATOM 1478 O O . GLY A 1 182 ? 1.808 18.332 -14.765 1.00 97.62 182 GLY A O 1
ATOM 1479 N N . GLY A 1 183 ? 3.886 18.657 -15.535 1.00 97.31 183 GLY A N 1
ATOM 1480 C CA . GLY A 1 183 ? 4.452 17.438 -14.958 1.00 97.31 183 GLY A CA 1
ATOM 1481 C C . GLY A 1 183 ? 4.447 17.433 -13.427 1.00 97.31 183 GLY A C 1
ATOM 1482 O O . GLY A 1 183 ? 4.121 16.409 -12.830 1.00 97.31 183 GLY A O 1
ATOM 1483 N N . PHE A 1 184 ? 4.741 18.569 -12.782 1.00 97.62 184 PHE A N 1
ATOM 1484 C CA . PHE A 1 184 ? 4.620 18.697 -11.324 1.00 97.62 184 PHE A CA 1
ATOM 1485 C C . PHE A 1 184 ? 3.176 18.574 -10.850 1.00 97.62 184 PHE A C 1
ATOM 1487 O O . PHE A 1 184 ? 2.928 17.852 -9.889 1.00 97.62 184 PHE A O 1
ATOM 1494 N N . LEU A 1 185 ? 2.227 19.231 -11.522 1.00 97.94 185 LEU A N 1
ATOM 1495 C CA . LEU A 1 185 ? 0.805 19.120 -11.192 1.00 97.94 185 LEU A CA 1
ATOM 1496 C C . LEU A 1 185 ? 0.328 17.665 -11.301 1.00 97.94 185 LEU A C 1
ATOM 1498 O O . LEU A 1 185 ? -0.373 17.166 -10.424 1.00 97.94 185 LEU A O 1
ATOM 1502 N N . TRP A 1 186 ? 0.781 16.960 -12.337 1.00 98.06 186 TRP A N 1
ATOM 1503 C CA . TRP A 1 186 ? 0.487 15.546 -12.525 1.00 98.06 186 TRP A CA 1
ATOM 1504 C C . TRP A 1 186 ? 1.098 14.667 -11.417 1.00 98.06 186 TRP A C 1
ATOM 1506 O O . TRP A 1 186 ? 0.423 13.804 -10.855 1.00 98.06 186 TRP A O 1
ATOM 1516 N N . ALA A 1 187 ? 2.351 14.915 -11.034 1.00 97.88 187 ALA A N 1
ATOM 1517 C CA . ALA A 1 187 ? 2.975 14.219 -9.912 1.00 97.88 187 ALA A CA 1
ATOM 1518 C C . ALA A 1 187 ? 2.243 14.492 -8.585 1.00 97.88 187 ALA A C 1
ATOM 1520 O O . ALA A 1 187 ? 2.027 13.567 -7.807 1.00 97.88 187 ALA A O 1
ATOM 1521 N N . ILE A 1 188 ? 1.801 15.733 -8.350 1.00 96.94 188 ILE A N 1
ATOM 1522 C CA . ILE A 1 188 ? 1.020 16.122 -7.166 1.00 96.94 188 ILE A CA 1
ATOM 1523 C C . ILE A 1 188 ? -0.316 15.377 -7.122 1.00 96.94 188 ILE A C 1
ATOM 1525 O O . ILE A 1 188 ? -0.673 14.864 -6.064 1.00 96.94 188 ILE A O 1
ATOM 1529 N N . TRP A 1 189 ? -1.020 15.251 -8.252 1.00 97.94 189 TRP A N 1
ATOM 1530 C CA . TRP A 1 189 ? -2.231 14.428 -8.342 1.00 97.94 189 TRP A CA 1
ATOM 1531 C C . TRP A 1 189 ? -1.968 12.980 -7.906 1.00 97.94 189 TRP A C 1
ATOM 1533 O O . TRP A 1 189 ? -2.700 12.434 -7.083 1.00 97.94 189 TRP A O 1
ATOM 1543 N N . LEU A 1 190 ? -0.895 12.361 -8.408 1.00 98.00 190 LEU A N 1
ATOM 1544 C CA . LEU A 1 190 ? -0.539 10.986 -8.043 1.00 98.00 190 LEU A CA 1
ATOM 1545 C C . LEU A 1 190 ? -0.159 10.862 -6.561 1.00 98.00 190 LEU A C 1
ATOM 1547 O O . LEU A 1 190 ? -0.583 9.916 -5.902 1.00 98.00 190 LEU A O 1
ATOM 1551 N N . THR A 1 191 ? 0.575 11.833 -6.016 1.00 96.44 191 THR A N 1
ATOM 1552 C CA . THR A 1 191 ? 0.892 11.896 -4.584 1.00 96.44 191 THR A CA 1
ATOM 1553 C C . THR A 1 191 ? -0.375 12.016 -3.740 1.00 96.44 191 THR A C 1
ATOM 1555 O O . THR A 1 191 ? -0.526 11.281 -2.770 1.00 96.44 191 THR A O 1
ATOM 1558 N N . TYR A 1 192 ? -1.324 12.873 -4.126 1.00 95.31 192 TYR A N 1
ATOM 1559 C CA . TYR A 1 192 ? -2.623 12.988 -3.458 1.00 95.31 192 TYR A CA 1
ATOM 1560 C C . TYR A 1 192 ? -3.383 11.651 -3.459 1.00 95.31 192 TYR A C 1
ATOM 1562 O O 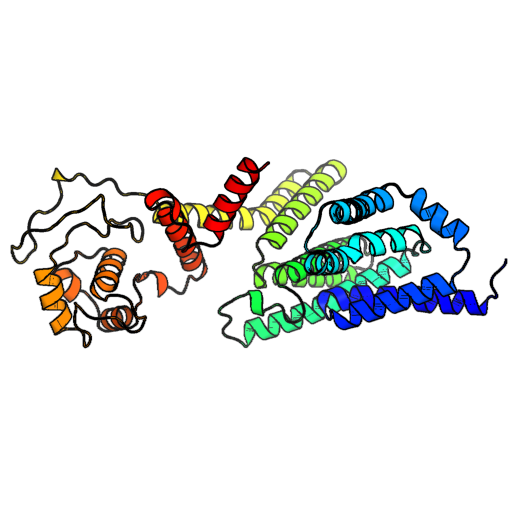. TYR A 1 192 ? -3.894 11.224 -2.423 1.00 95.31 192 TYR A O 1
ATOM 1570 N N . MET A 1 193 ? -3.369 10.925 -4.580 1.00 95.00 193 MET A N 1
ATOM 1571 C CA . MET A 1 193 ? -4.004 9.606 -4.684 1.00 95.00 193 MET A CA 1
ATOM 1572 C C . MET A 1 193 ? -3.403 8.560 -3.735 1.00 95.00 193 MET A C 1
ATOM 1574 O O . MET A 1 193 ? -4.121 7.657 -3.312 1.00 95.00 193 MET A O 1
ATOM 1578 N N . LEU A 1 194 ? -2.129 8.673 -3.336 1.00 93.12 194 LEU A N 1
ATOM 1579 C CA . LEU A 1 194 ? -1.556 7.785 -2.312 1.00 93.12 194 LEU A CA 1
ATOM 1580 C C . LEU A 1 194 ? -2.261 7.931 -0.962 1.00 93.12 194 LEU A C 1
ATOM 1582 O O . LEU A 1 194 ? -2.476 6.930 -0.275 1.00 93.12 194 LEU A O 1
ATOM 1586 N N . PHE A 1 195 ? -2.639 9.157 -0.599 1.00 89.50 195 PHE A N 1
ATOM 1587 C CA . PHE A 1 195 ? -3.376 9.430 0.632 1.00 89.50 195 PHE A CA 1
ATOM 1588 C C . PHE A 1 195 ? -4.826 8.961 0.532 1.00 89.50 195 PHE A C 1
ATOM 1590 O O . PHE A 1 195 ? -5.313 8.349 1.475 1.00 89.50 195 PHE A O 1
ATOM 1597 N N . VAL A 1 196 ? -5.482 9.160 -0.618 1.00 88.56 196 VAL A N 1
ATOM 1598 C CA . VAL A 1 196 ? -6.846 8.650 -0.864 1.00 88.56 196 VAL A CA 1
ATOM 1599 C C . VAL A 1 196 ? -6.893 7.126 -0.755 1.00 88.56 196 VAL A C 1
ATOM 1601 O O . VAL A 1 196 ? -7.809 6.571 -0.157 1.00 88.56 196 VAL A O 1
ATOM 1604 N N . LEU A 1 197 ? -5.877 6.439 -1.283 1.00 88.06 197 LEU A N 1
ATOM 1605 C CA . LEU A 1 197 ? -5.792 4.988 -1.182 1.00 88.06 197 LEU A CA 1
ATOM 1606 C C . LEU A 1 197 ? -5.495 4.520 0.256 1.00 88.06 197 LEU A C 1
ATOM 1608 O O . LEU A 1 197 ? -5.868 3.412 0.594 1.00 88.06 197 LEU A O 1
ATOM 1612 N N . GLN A 1 198 ? -4.863 5.300 1.137 1.00 85.12 198 GLN A N 1
ATOM 1613 C CA . GLN A 1 198 ? -4.573 4.892 2.531 1.00 85.12 198 GLN A CA 1
ATOM 1614 C C . GLN A 1 198 ? -3.770 3.579 2.675 1.00 85.12 198 GLN A C 1
ATOM 1616 O O . GLN A 1 198 ? -3.917 2.818 3.634 1.00 85.12 198 GLN A O 1
ATOM 1621 N N . SER A 1 199 ? -2.879 3.278 1.728 1.00 86.81 199 SER A N 1
ATOM 1622 C CA . SER A 1 199 ? -1.986 2.120 1.850 1.00 86.81 199 SER A CA 1
ATOM 1623 C C . SER A 1 199 ? -0.764 2.465 2.706 1.00 86.81 199 SER A C 1
ATOM 1625 O O . SER A 1 199 ? 0.137 3.177 2.264 1.00 86.81 199 SER A O 1
ATOM 1627 N N . ALA A 1 200 ? -0.705 1.923 3.928 1.00 82.81 200 ALA A N 1
ATOM 1628 C CA . ALA A 1 200 ? 0.400 2.174 4.859 1.00 82.81 200 ALA A CA 1
ATOM 1629 C C . ALA A 1 200 ? 1.774 1.864 4.237 1.00 82.81 200 ALA A C 1
ATOM 1631 O O . ALA A 1 200 ? 2.698 2.667 4.333 1.00 82.81 200 ALA A O 1
ATOM 1632 N N . THR A 1 201 ? 1.899 0.736 3.531 1.00 85.75 201 THR A N 1
ATOM 1633 C CA . THR A 1 201 ? 3.156 0.321 2.893 1.00 85.75 201 THR A CA 1
ATOM 1634 C C . THR A 1 201 ? 3.638 1.326 1.846 1.00 85.75 201 THR A C 1
ATOM 1636 O O . THR A 1 201 ? 4.818 1.673 1.842 1.00 85.75 201 THR A O 1
ATOM 1639 N N . SER A 1 202 ? 2.754 1.828 0.976 1.00 89.88 202 SER A N 1
ATOM 1640 C CA . SER A 1 202 ? 3.166 2.796 -0.048 1.00 89.88 202 SER A CA 1
ATOM 1641 C C . SER A 1 202 ? 3.493 4.159 0.542 1.00 89.88 202 SER A C 1
ATOM 1643 O O . SER A 1 202 ? 4.396 4.813 0.035 1.00 89.88 202 SER A O 1
ATOM 1645 N N . LEU A 1 203 ? 2.793 4.584 1.600 1.00 89.69 203 LEU A N 1
ATOM 1646 C CA . LEU A 1 203 ? 3.093 5.836 2.297 1.00 89.69 203 LEU A CA 1
ATOM 1647 C C . LEU A 1 203 ? 4.459 5.768 2.985 1.00 89.69 203 LEU A C 1
ATOM 1649 O O . LEU A 1 203 ? 5.264 6.677 2.813 1.00 89.69 203 LEU A O 1
ATOM 1653 N N . ILE A 1 204 ? 4.767 4.668 3.683 1.00 90.31 204 ILE A N 1
ATOM 1654 C CA . ILE A 1 204 ? 6.092 4.450 4.288 1.00 90.31 204 ILE A CA 1
ATOM 1655 C C . ILE A 1 204 ? 7.181 4.515 3.215 1.00 90.31 204 ILE A C 1
ATOM 1657 O O . ILE A 1 204 ? 8.158 5.244 3.374 1.00 90.31 204 ILE A O 1
ATOM 1661 N N . ILE A 1 205 ? 7.000 3.799 2.100 1.00 94.00 205 ILE A N 1
ATOM 1662 C CA . ILE A 1 205 ? 7.967 3.811 0.994 1.00 94.00 205 ILE A CA 1
ATOM 1663 C C . ILE A 1 205 ? 8.074 5.205 0.369 1.00 94.00 205 ILE A C 1
ATOM 1665 O O . ILE A 1 205 ? 9.182 5.638 0.058 1.00 94.00 205 ILE A O 1
ATOM 1669 N N . PHE A 1 206 ? 6.964 5.930 0.219 1.00 94.44 206 PHE A N 1
ATOM 1670 C CA . PHE A 1 206 ? 6.962 7.294 -0.302 1.00 94.44 206 PHE A CA 1
ATOM 1671 C C . PHE A 1 206 ? 7.790 8.233 0.580 1.00 94.44 206 PHE A C 1
ATOM 1673 O O . PHE A 1 206 ? 8.721 8.863 0.082 1.00 94.44 206 PHE A O 1
ATOM 1680 N N . PHE A 1 207 ? 7.517 8.276 1.887 1.00 91.69 207 PHE A N 1
ATOM 1681 C CA . PHE A 1 207 ? 8.247 9.139 2.816 1.00 91.69 207 PHE A CA 1
ATOM 1682 C C . PHE A 1 207 ? 9.720 8.740 2.940 1.00 91.69 207 PHE A C 1
ATOM 1684 O O . PHE A 1 207 ? 10.583 9.612 2.896 1.00 91.69 207 PHE A O 1
ATOM 1691 N N . ALA A 1 208 ? 10.030 7.442 3.007 1.00 92.44 208 ALA A N 1
ATOM 1692 C CA . ALA A 1 208 ? 11.411 6.962 3.038 1.00 92.44 208 ALA A CA 1
ATOM 1693 C C . ALA A 1 208 ? 12.185 7.355 1.766 1.00 92.44 208 ALA A C 1
ATOM 1695 O O . ALA A 1 208 ? 13.296 7.879 1.847 1.00 92.44 208 ALA A O 1
ATOM 1696 N N . THR A 1 209 ? 11.584 7.165 0.587 1.00 93.62 209 THR A N 1
ATOM 1697 C CA . THR A 1 209 ? 12.201 7.537 -0.698 1.00 93.62 209 THR A CA 1
ATOM 1698 C C . THR A 1 209 ? 12.387 9.048 -0.801 1.00 93.62 209 THR A C 1
ATOM 1700 O O . THR A 1 209 ? 13.458 9.513 -1.185 1.00 93.62 209 THR A O 1
ATOM 1703 N N . ALA A 1 210 ? 11.373 9.828 -0.414 1.00 91.19 210 ALA A N 1
ATOM 1704 C CA . ALA A 1 210 ? 11.443 11.284 -0.415 1.00 91.19 210 ALA A CA 1
ATOM 1705 C C . ALA A 1 210 ? 12.538 11.795 0.533 1.00 91.19 210 ALA A C 1
ATOM 1707 O O . ALA A 1 210 ? 13.330 12.649 0.139 1.00 91.19 210 ALA A O 1
ATOM 1708 N N . PHE A 1 211 ? 12.636 11.227 1.740 1.00 89.12 211 PHE A N 1
ATOM 1709 C CA . PHE A 1 211 ? 13.692 11.534 2.701 1.00 89.12 211 PHE A CA 1
ATOM 1710 C C . PHE A 1 211 ? 15.082 11.266 2.115 1.00 89.12 211 PHE A C 1
ATOM 1712 O O . PHE A 1 211 ? 15.927 12.159 2.125 1.00 89.12 211 PHE A O 1
ATOM 1719 N N . ILE A 1 212 ? 15.301 10.080 1.532 1.00 91.06 212 ILE A N 1
ATOM 1720 C CA . ILE A 1 212 ? 16.580 9.717 0.903 1.00 91.06 212 ILE A CA 1
ATOM 1721 C C . ILE A 1 212 ? 16.932 10.693 -0.227 1.00 91.06 212 ILE A C 1
ATOM 1723 O O . ILE A 1 212 ? 18.071 11.151 -0.304 1.00 91.06 212 ILE A O 1
ATOM 1727 N N . ILE A 1 213 ? 15.971 11.046 -1.088 1.00 88.50 213 ILE A N 1
ATOM 1728 C CA . ILE A 1 213 ? 16.198 11.977 -2.203 1.00 88.50 213 ILE A CA 1
ATOM 1729 C C . ILE A 1 213 ? 16.559 13.371 -1.687 1.00 88.50 213 ILE A C 1
ATOM 1731 O O . ILE A 1 213 ? 17.533 13.956 -2.158 1.00 88.50 213 ILE A O 1
ATOM 1735 N N . VAL A 1 214 ? 15.800 13.914 -0.731 1.00 84.81 214 VAL A N 1
ATOM 1736 C CA . VAL A 1 214 ? 16.052 15.256 -0.184 1.00 84.81 214 VAL A CA 1
ATOM 1737 C C . VAL A 1 214 ? 17.398 15.300 0.531 1.00 84.81 214 VAL A C 1
ATOM 1739 O O . VAL A 1 214 ? 18.166 16.236 0.312 1.00 84.81 214 VAL A O 1
ATOM 1742 N N . PHE A 1 215 ? 17.719 14.268 1.311 1.00 83.69 215 PHE A N 1
ATOM 1743 C CA . PHE A 1 215 ? 19.012 14.133 1.971 1.00 83.69 215 PHE A CA 1
ATOM 1744 C C . PHE A 1 215 ? 20.161 14.080 0.953 1.00 83.69 215 PHE A C 1
ATOM 1746 O O . PHE A 1 215 ? 21.101 14.868 1.036 1.00 83.69 215 PHE A O 1
ATOM 1753 N N . TYR A 1 216 ? 20.056 13.228 -0.073 1.00 85.62 216 TYR A N 1
ATOM 1754 C CA . TYR A 1 216 ? 21.065 13.113 -1.129 1.00 85.62 216 TYR A CA 1
ATOM 1755 C C . TYR A 1 216 ? 21.251 14.417 -1.922 1.00 85.62 216 TYR A C 1
ATOM 1757 O O . TYR A 1 216 ? 22.380 14.851 -2.147 1.00 85.62 216 TYR A O 1
ATOM 1765 N N . LEU A 1 217 ? 20.161 15.084 -2.321 1.00 79.25 217 LEU A N 1
ATOM 1766 C CA . LEU A 1 217 ? 20.227 16.387 -2.998 1.00 79.25 217 LEU A CA 1
ATOM 1767 C C . LEU A 1 217 ? 20.842 17.462 -2.098 1.00 79.25 217 LEU A C 1
ATOM 1769 O O . LEU A 1 217 ? 21.566 18.342 -2.578 1.00 79.25 217 LEU A O 1
ATOM 1773 N N . GLY A 1 218 ? 20.563 17.376 -0.800 1.00 70.94 218 GLY A N 1
ATOM 1774 C CA . GLY A 1 218 ? 21.090 18.271 0.206 1.00 70.94 218 GLY A CA 1
ATOM 1775 C C . GLY A 1 218 ? 22.606 18.196 0.369 1.00 70.94 218 GLY A C 1
ATOM 1776 O O . GLY A 1 218 ? 23.258 19.226 0.524 1.00 70.94 218 GLY A O 1
ATOM 1777 N N . LEU A 1 219 ? 23.184 17.004 0.227 1.00 70.94 219 LEU A N 1
ATOM 1778 C CA . LEU A 1 219 ? 24.634 16.812 0.277 1.00 70.94 219 LEU A CA 1
ATOM 1779 C C . LEU A 1 219 ? 25.380 17.436 -0.915 1.00 70.94 219 LEU A C 1
ATOM 1781 O O . LEU A 1 219 ? 26.581 17.666 -0.817 1.00 70.94 219 LEU A O 1
ATOM 1785 N N . ILE A 1 220 ? 24.704 17.700 -2.041 1.00 70.62 220 ILE A N 1
ATOM 1786 C CA . ILE A 1 220 ? 25.381 18.021 -3.312 1.00 70.62 220 ILE A CA 1
ATOM 1787 C C . ILE A 1 220 ? 25.051 19.428 -3.838 1.00 70.62 220 ILE A C 1
ATOM 1789 O O . ILE A 1 220 ? 25.897 20.044 -4.484 1.00 70.62 220 ILE A O 1
ATOM 1793 N N . ARG A 1 221 ? 23.818 19.936 -3.663 1.00 68.31 221 ARG A N 1
ATOM 1794 C CA . ARG A 1 221 ? 23.303 21.031 -4.523 1.00 68.31 221 ARG A CA 1
ATOM 1795 C C . ARG A 1 221 ? 22.572 22.178 -3.819 1.00 68.31 221 ARG A C 1
ATOM 1797 O O . ARG A 1 221 ? 22.395 23.219 -4.446 1.00 68.31 221 ARG A O 1
ATOM 1804 N N . VAL A 1 222 ? 22.080 22.011 -2.590 1.00 75.12 222 VAL A N 1
ATOM 1805 C CA . VAL A 1 222 ? 21.069 22.923 -2.009 1.00 75.12 222 VAL A CA 1
ATOM 1806 C C . VAL A 1 222 ? 21.521 23.465 -0.654 1.00 75.12 222 VAL A C 1
ATOM 1808 O O . VAL A 1 222 ? 22.114 22.737 0.129 1.00 75.12 222 VAL A O 1
ATOM 1811 N N . LYS A 1 223 ? 21.204 24.727 -0.333 1.00 83.75 223 LYS A N 1
ATOM 1812 C CA . LYS A 1 223 ? 21.436 25.290 1.011 1.00 83.75 223 LYS A CA 1
ATOM 1813 C C . LYS A 1 223 ? 20.679 24.482 2.074 1.00 83.75 223 LYS A C 1
ATOM 1815 O O . LYS A 1 223 ? 19.499 24.189 1.887 1.00 83.75 223 LYS A O 1
ATOM 1820 N N . TRP A 1 224 ? 21.326 24.198 3.204 1.00 82.19 224 TRP A N 1
ATOM 1821 C CA . TRP A 1 224 ? 20.772 23.378 4.292 1.00 82.19 224 TRP A CA 1
ATOM 1822 C C . TRP A 1 224 ? 19.399 23.861 4.798 1.00 82.19 224 TRP A C 1
ATOM 1824 O O . TRP A 1 224 ? 18.529 23.045 5.082 1.00 82.19 224 TRP A O 1
ATOM 1834 N N . VAL A 1 225 ? 19.145 25.176 4.808 1.00 85.31 225 VAL A N 1
ATOM 1835 C CA . VAL A 1 225 ? 17.852 25.753 5.230 1.00 85.31 225 VAL A CA 1
ATOM 1836 C C . VAL A 1 225 ? 16.689 25.265 4.358 1.00 85.31 225 VAL A C 1
ATOM 1838 O O . VAL A 1 225 ? 15.648 24.873 4.875 1.00 85.31 225 VAL A O 1
ATOM 1841 N N . ILE A 1 226 ? 16.864 25.232 3.032 1.00 83.56 226 ILE A N 1
ATOM 1842 C CA . ILE A 1 226 ? 15.819 24.765 2.104 1.00 83.56 226 ILE A CA 1
ATOM 1843 C C . ILE A 1 226 ? 15.567 23.268 2.311 1.00 83.56 226 ILE A C 1
ATOM 1845 O O . ILE A 1 226 ? 14.426 22.820 2.233 1.00 83.56 226 ILE A O 1
ATOM 1849 N N . GLN A 1 227 ? 16.612 22.498 2.623 1.00 80.38 227 GLN A N 1
ATOM 1850 C CA . GLN A 1 227 ? 16.480 21.070 2.914 1.00 80.38 227 GLN A CA 1
ATOM 1851 C C . GLN A 1 227 ? 15.626 20.845 4.158 1.00 80.38 227 GLN A C 1
ATOM 1853 O O . GLN A 1 227 ? 14.717 20.026 4.120 1.00 80.38 227 GLN A O 1
ATOM 1858 N N . ILE A 1 228 ? 15.873 21.603 5.231 1.00 85.12 228 ILE A N 1
ATOM 1859 C CA . ILE A 1 228 ? 15.087 21.513 6.464 1.00 85.12 228 ILE A CA 1
ATOM 1860 C C . ILE A 1 228 ? 13.624 21.863 6.196 1.00 85.12 228 ILE A C 1
ATOM 1862 O O . ILE A 1 228 ? 12.747 21.112 6.605 1.00 85.12 228 ILE A O 1
ATOM 1866 N N . VAL A 1 229 ? 13.345 22.945 5.462 1.00 87.69 229 VAL A N 1
ATOM 1867 C CA . VAL A 1 229 ? 11.962 23.331 5.129 1.00 87.69 229 VAL A CA 1
ATOM 1868 C C . VAL A 1 229 ? 11.253 22.229 4.339 1.00 87.69 229 VAL A C 1
ATOM 1870 O O . VAL A 1 229 ? 10.127 21.866 4.669 1.00 87.69 229 VAL A O 1
ATOM 1873 N N . VAL A 1 230 ? 11.912 21.651 3.330 1.00 84.88 230 VAL A N 1
ATOM 1874 C CA . VAL A 1 230 ? 11.343 20.557 2.526 1.00 84.88 230 VAL A CA 1
ATOM 1875 C C . VAL A 1 230 ? 11.161 19.286 3.361 1.00 84.88 230 VAL A C 1
ATOM 1877 O O . VAL A 1 230 ? 10.122 18.636 3.261 1.00 84.88 230 VAL A O 1
ATOM 1880 N N . LEU A 1 231 ? 12.126 18.944 4.218 1.00 85.50 231 LEU A N 1
ATOM 1881 C CA . LEU A 1 231 ? 12.022 17.803 5.127 1.00 85.50 231 LEU A CA 1
ATOM 1882 C C . LEU A 1 231 ? 10.865 17.978 6.107 1.00 85.50 231 LEU A C 1
ATOM 1884 O O . LEU A 1 231 ? 10.098 17.042 6.282 1.00 85.50 231 LEU A O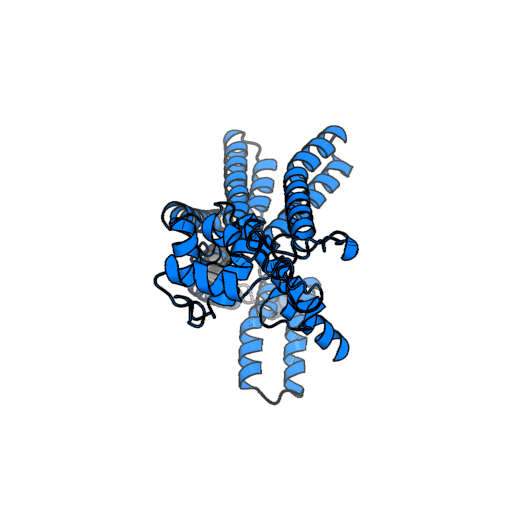 1
ATOM 1888 N N . ILE A 1 232 ? 10.691 19.161 6.696 1.00 87.81 232 ILE A N 1
ATOM 1889 C CA . ILE A 1 232 ? 9.560 19.457 7.585 1.00 87.81 232 ILE A CA 1
ATOM 1890 C C . ILE A 1 232 ? 8.240 19.386 6.812 1.00 87.81 232 ILE A C 1
ATOM 1892 O O . ILE A 1 232 ? 7.287 18.793 7.306 1.00 87.81 232 ILE A O 1
ATOM 1896 N N . ALA A 1 233 ? 8.172 19.921 5.591 1.00 85.44 233 ALA A N 1
ATOM 1897 C CA . ALA A 1 233 ? 6.955 19.873 4.779 1.00 85.44 233 ALA A CA 1
ATOM 1898 C C . ALA A 1 233 ? 6.541 18.435 4.410 1.00 85.44 233 ALA A C 1
ATOM 1900 O O . ALA A 1 233 ? 5.352 18.128 4.365 1.00 85.44 233 ALA A O 1
ATOM 1901 N N . ILE A 1 234 ? 7.512 17.549 4.166 1.00 83.94 234 ILE A N 1
ATOM 1902 C CA . ILE A 1 234 ? 7.267 16.146 3.802 1.00 83.94 234 ILE A CA 1
ATOM 1903 C C . ILE A 1 234 ? 7.028 15.282 5.047 1.00 83.94 234 ILE A C 1
ATOM 1905 O O . ILE A 1 234 ? 6.064 14.525 5.101 1.00 83.94 234 ILE A O 1
ATOM 1909 N N . MET A 1 235 ? 7.896 15.382 6.054 1.00 86.06 235 MET A N 1
ATOM 1910 C CA . MET A 1 235 ? 7.880 14.523 7.243 1.00 86.06 235 MET A CA 1
ATOM 1911 C C . MET A 1 235 ? 6.921 15.019 8.323 1.00 86.06 235 MET A C 1
ATOM 1913 O O . MET A 1 235 ? 6.436 14.211 9.105 1.00 86.06 235 MET A O 1
ATOM 1917 N N . GLY A 1 236 ? 6.624 16.318 8.378 1.00 87.56 236 GLY A N 1
ATOM 1918 C CA . GLY A 1 236 ? 5.743 16.921 9.380 1.00 87.56 236 GLY A CA 1
ATOM 1919 C C . GLY A 1 236 ? 4.368 16.250 9.452 1.00 87.56 236 GLY A C 1
ATOM 1920 O O . GLY A 1 236 ? 3.993 15.801 10.535 1.00 87.56 236 GLY A O 1
ATOM 1921 N N . PRO A 1 237 ? 3.645 16.078 8.327 1.00 84.31 237 PRO A N 1
ATOM 1922 C CA . PRO A 1 237 ? 2.376 15.350 8.313 1.00 84.31 237 PRO A CA 1
ATOM 1923 C C . PRO A 1 237 ? 2.502 13.892 8.777 1.00 84.31 237 PRO A C 1
ATOM 1925 O O . PRO A 1 237 ? 1.637 13.400 9.499 1.00 84.31 237 PRO A O 1
ATOM 1928 N N . ALA A 1 238 ? 3.587 13.202 8.407 1.00 83.00 238 ALA A N 1
ATOM 1929 C CA . ALA A 1 238 ? 3.827 11.820 8.822 1.00 83.00 238 ALA A CA 1
ATOM 1930 C C . ALA A 1 238 ? 4.085 11.716 10.335 1.00 83.00 238 ALA A C 1
ATOM 1932 O O . ALA A 1 238 ? 3.495 10.872 11.007 1.00 83.00 238 ALA A O 1
ATOM 1933 N N . LEU A 1 239 ? 4.917 12.606 10.883 1.00 87.81 239 LEU A N 1
ATOM 1934 C CA . LEU A 1 239 ? 5.214 12.680 12.313 1.00 87.81 239 LEU A CA 1
ATOM 1935 C C . LEU A 1 239 ? 3.976 13.065 13.125 1.00 87.81 239 LEU A C 1
ATOM 1937 O O . LEU A 1 239 ? 3.722 12.456 14.161 1.00 87.81 239 LEU A O 1
ATOM 1941 N N . PHE A 1 240 ? 3.174 14.013 12.636 1.00 87.94 240 PHE A N 1
ATOM 1942 C CA . PHE A 1 240 ? 1.897 14.364 13.252 1.00 87.94 240 PHE A CA 1
ATOM 1943 C C . PHE A 1 240 ? 0.929 13.175 13.257 1.00 87.94 240 PHE A C 1
ATOM 1945 O O . PHE A 1 240 ? 0.322 12.883 14.284 1.00 87.94 240 PHE A O 1
ATOM 1952 N N . GLY A 1 241 ? 0.834 12.438 12.146 1.00 84.81 241 GLY A N 1
ATOM 1953 C CA . GLY A 1 241 ? 0.030 11.219 12.067 1.00 84.81 241 GLY A CA 1
ATOM 1954 C C . GLY A 1 241 ? 0.478 10.152 13.070 1.00 84.81 241 GLY A C 1
ATOM 1955 O O . GLY A 1 241 ? -0.356 9.583 13.770 1.00 84.81 241 GLY A O 1
ATOM 1956 N N . ILE A 1 242 ? 1.789 9.921 13.202 1.00 86.38 242 ILE A N 1
ATOM 1957 C CA . ILE A 1 242 ? 2.348 9.003 14.207 1.00 86.38 242 ILE A CA 1
ATOM 1958 C C . ILE A 1 242 ? 2.017 9.486 15.620 1.00 86.38 242 ILE A C 1
ATOM 1960 O O . ILE A 1 242 ? 1.532 8.700 16.429 1.00 86.38 242 ILE A O 1
ATOM 1964 N N . TYR A 1 243 ? 2.231 10.769 15.914 1.00 91.25 243 TYR A N 1
ATOM 1965 C CA . TYR A 1 243 ? 1.900 11.360 17.208 1.00 91.25 243 TYR A CA 1
ATOM 1966 C C . TYR A 1 243 ? 0.414 11.178 17.550 1.00 91.25 243 TYR A C 1
ATOM 1968 O O . TYR A 1 243 ? 0.084 10.737 18.650 1.00 91.25 243 TYR A O 1
ATOM 1976 N N . TYR A 1 244 ? -0.484 11.435 16.597 1.00 87.56 244 TYR A N 1
ATOM 1977 C CA . TYR A 1 244 ? -1.922 11.243 16.769 1.00 87.56 244 TYR A CA 1
ATOM 1978 C C . TYR A 1 244 ? -2.288 9.776 17.042 1.00 87.56 244 TYR A C 1
ATOM 1980 O O . TYR A 1 244 ? -3.082 9.488 17.939 1.00 87.56 244 TYR A O 1
ATOM 1988 N N . ILE A 1 245 ? -1.673 8.835 16.316 1.00 86.12 245 ILE A N 1
ATOM 1989 C CA . ILE A 1 245 ? -1.877 7.397 16.532 1.00 86.12 245 ILE A CA 1
ATOM 1990 C C . ILE A 1 245 ? -1.390 6.991 17.923 1.00 86.12 245 ILE A C 1
ATOM 1992 O O . ILE A 1 245 ? -2.136 6.354 18.661 1.00 86.12 245 ILE A O 1
ATOM 1996 N N . VAL A 1 246 ? -0.165 7.370 18.296 1.00 87.31 246 VAL A N 1
ATOM 1997 C CA . VAL A 1 246 ? 0.448 7.001 19.580 1.00 87.31 246 VAL A CA 1
ATOM 1998 C C . VAL A 1 246 ? -0.336 7.577 20.754 1.00 87.31 246 VAL A C 1
ATOM 2000 O O . VAL A 1 246 ? -0.589 6.863 21.717 1.00 87.31 246 VAL A O 1
ATOM 2003 N N . THR A 1 247 ? -0.754 8.841 20.680 1.00 86.50 247 THR A N 1
ATOM 2004 C CA . THR A 1 247 ? -1.543 9.476 21.746 1.00 86.50 247 THR A CA 1
ATOM 2005 C C . THR A 1 247 ? -2.919 8.836 21.886 1.00 86.50 247 THR A C 1
ATOM 2007 O O . THR A 1 247 ? -3.308 8.480 22.995 1.00 86.50 247 THR A O 1
ATOM 2010 N N . THR A 1 248 ? -3.625 8.600 20.777 1.00 83.50 248 THR A N 1
ATOM 2011 C CA . THR A 1 248 ? -4.932 7.920 20.784 1.00 83.50 248 THR A CA 1
ATOM 2012 C C . THR A 1 248 ? -4.815 6.493 21.324 1.00 83.50 248 THR A C 1
ATOM 2014 O O . THR A 1 248 ? -5.595 6.089 22.183 1.00 83.50 248 THR A O 1
ATOM 2017 N N . PHE A 1 249 ? -3.807 5.742 20.874 1.00 83.94 249 PHE A N 1
ATOM 2018 C CA . PHE A 1 249 ? -3.546 4.380 21.334 1.00 83.94 249 PHE A CA 1
ATOM 2019 C C . PHE A 1 249 ? -3.192 4.346 22.824 1.00 83.94 249 PHE A C 1
ATOM 2021 O O . PHE A 1 249 ? -3.775 3.572 23.578 1.00 83.94 249 PHE A O 1
ATOM 2028 N N . SER A 1 250 ? -2.277 5.217 23.261 1.00 82.81 250 SER A N 1
ATOM 2029 C CA . SER A 1 250 ? -1.875 5.342 24.663 1.00 82.81 250 SER A CA 1
ATOM 2030 C C . SER A 1 250 ? -3.077 5.660 25.545 1.00 82.81 250 SER A C 1
ATOM 2032 O O . SER A 1 250 ? -3.318 4.938 26.505 1.00 82.81 250 SER A O 1
ATOM 2034 N N . ASN A 1 251 ? -3.899 6.642 25.168 1.00 80.31 251 ASN A N 1
ATOM 2035 C CA . ASN A 1 251 ? -5.117 6.991 25.899 1.00 80.31 251 ASN A CA 1
ATOM 2036 C C . ASN A 1 251 ? -6.102 5.817 26.003 1.00 80.31 251 ASN A C 1
ATOM 2038 O O . ASN A 1 251 ? -6.742 5.659 27.037 1.00 80.31 251 ASN A O 1
ATOM 2042 N N . PHE A 1 252 ? -6.202 4.974 24.971 1.00 76.62 252 PHE A N 1
ATOM 2043 C CA . PHE A 1 252 ? -7.057 3.786 25.006 1.00 76.62 252 PHE A CA 1
ATOM 2044 C C . PHE A 1 252 ? -6.502 2.688 25.927 1.00 76.62 252 PHE A C 1
ATOM 2046 O O . PHE A 1 252 ? -7.256 2.056 26.662 1.00 76.62 252 PHE A O 1
ATOM 2053 N N . THR A 1 253 ? -5.189 2.443 25.877 1.00 73.44 253 THR A N 1
ATOM 2054 C CA . THR A 1 253 ? -4.535 1.349 26.624 1.00 73.44 253 THR A CA 1
ATOM 2055 C C . THR A 1 253 ? -4.088 1.718 28.033 1.00 73.44 253 THR A C 1
ATOM 2057 O O . THR A 1 253 ? -3.725 0.829 28.804 1.00 73.44 253 THR A O 1
ATOM 2060 N N . ARG A 1 254 ? -4.068 3.008 28.377 1.00 75.44 254 ARG A N 1
ATOM 2061 C CA . ARG A 1 254 ? -3.644 3.468 29.695 1.00 75.44 254 ARG A CA 1
ATOM 2062 C C . ARG A 1 254 ? -4.616 2.923 30.729 1.00 75.44 254 ARG A C 1
ATOM 2064 O O . ARG A 1 254 ? -5.809 3.202 30.678 1.00 75.44 254 ARG A O 1
ATOM 2071 N N . ILE A 1 255 ? -4.077 2.148 31.663 1.00 68.81 255 ILE A N 1
ATOM 2072 C CA . ILE A 1 255 ? -4.826 1.632 32.800 1.00 68.81 255 ILE A CA 1
ATOM 2073 C C . ILE A 1 255 ? -4.884 2.762 33.831 1.00 68.81 255 ILE A C 1
ATOM 2075 O O . ILE A 1 255 ? -3.831 3.143 34.346 1.00 68.8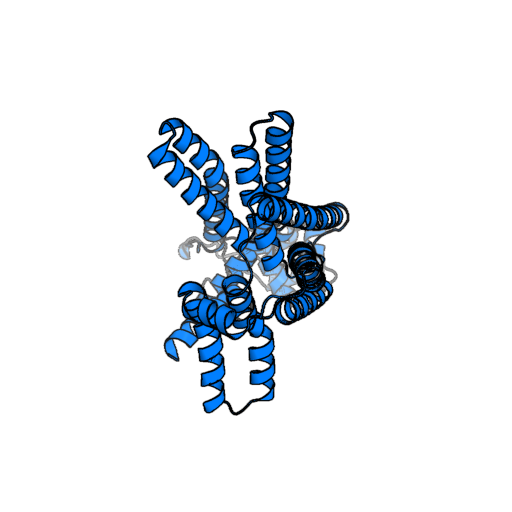1 255 ILE A O 1
ATOM 2079 N N . PRO A 1 256 ? -6.053 3.361 34.098 1.00 68.88 256 PRO A N 1
ATOM 2080 C CA . PRO A 1 256 ? -6.191 4.264 35.231 1.00 68.88 256 PRO A CA 1
ATOM 2081 C C . PRO A 1 256 ? -5.932 3.482 36.525 1.00 68.88 256 PRO A C 1
ATOM 2083 O O . PRO A 1 256 ? -6.559 2.452 36.781 1.00 68.88 256 PRO A O 1
ATOM 2086 N N . GLU A 1 257 ? -4.994 3.963 37.334 1.00 69.94 257 GLU A N 1
ATOM 2087 C CA . GLU A 1 257 ? -4.839 3.486 38.704 1.00 69.94 257 GLU A CA 1
ATOM 2088 C C . GLU A 1 257 ? -5.984 4.068 39.533 1.00 69.94 257 GLU A C 1
ATOM 2090 O O . GLU A 1 257 ? -6.158 5.285 39.603 1.00 69.94 257 GLU A O 1
ATOM 2095 N N . TYR A 1 258 ? -6.786 3.192 40.132 1.00 71.56 258 TYR A N 1
ATOM 2096 C CA . TYR A 1 258 ? -7.823 3.588 41.072 1.00 71.56 258 TYR A CA 1
ATOM 2097 C C . TYR A 1 258 ? -7.380 3.222 42.479 1.00 71.56 258 TYR A C 1
ATOM 2099 O O . TYR A 1 258 ? -7.031 2.070 42.745 1.00 71.56 258 TYR A O 1
ATOM 2107 N N . ASP A 1 259 ? -7.454 4.187 43.391 1.00 78.94 259 ASP A N 1
ATOM 2108 C CA . ASP A 1 259 ? -7.392 3.889 44.813 1.00 78.94 259 ASP A CA 1
ATOM 2109 C C . ASP A 1 259 ? -8.718 3.243 45.229 1.00 78.94 259 ASP A C 1
ATOM 2111 O O . ASP A 1 259 ? -9.757 3.901 45.328 1.00 78.94 259 ASP A O 1
ATOM 2115 N N . ILE A 1 260 ? -8.678 1.929 45.456 1.00 75.62 260 ILE A N 1
ATOM 2116 C CA . ILE A 1 260 ? -9.841 1.116 45.833 1.00 75.62 260 ILE A CA 1
ATOM 2117 C C . ILE A 1 260 ? -10.498 1.668 47.109 1.00 75.62 260 ILE A C 1
ATOM 2119 O O . ILE A 1 260 ? -11.713 1.558 47.275 1.00 75.62 260 ILE A O 1
ATOM 2123 N N . HIS A 1 261 ? -9.724 2.304 47.995 1.00 76.75 261 HIS A N 1
ATOM 2124 C CA . HIS A 1 261 ? -10.233 2.862 49.246 1.00 76.75 261 HIS A CA 1
ATOM 2125 C C . HIS A 1 261 ? -11.076 4.127 49.053 1.00 76.75 261 HIS A C 1
ATOM 2127 O O . HIS A 1 261 ? -11.869 4.458 49.934 1.00 76.75 261 HIS A O 1
ATOM 2133 N N . GLN A 1 262 ? -10.947 4.801 47.908 1.00 85.69 262 GLN A N 1
ATOM 2134 C CA . GLN A 1 262 ? -11.695 6.017 47.575 1.00 85.69 262 GLN A CA 1
ATOM 2135 C C . GLN A 1 262 ? -12.951 5.738 46.742 1.00 85.69 262 GLN A C 1
ATOM 2137 O O . GLN A 1 262 ? -13.718 6.656 46.451 1.00 85.69 262 GLN A O 1
ATOM 2142 N N . LEU A 1 263 ? -13.186 4.483 46.349 1.00 88.00 263 LEU A N 1
ATOM 2143 C CA . LEU A 1 263 ? -14.358 4.121 45.562 1.00 88.00 263 LEU A CA 1
ATOM 2144 C C . LEU A 1 263 ? -15.633 4.202 46.411 1.00 88.00 263 LEU A C 1
ATOM 2146 O O . LEU A 1 263 ? -15.716 3.657 47.515 1.00 88.00 263 LEU A O 1
ATOM 2150 N N . GLU A 1 264 ? -16.659 4.845 45.855 1.00 90.69 264 GLU A N 1
ATOM 2151 C CA . GLU A 1 264 ? -18.005 4.862 46.426 1.00 90.69 264 GLU A CA 1
ATOM 2152 C C . GLU A 1 264 ? -18.502 3.425 46.644 1.00 90.69 264 GLU A C 1
ATOM 2154 O O . GLU A 1 264 ? -18.449 2.579 45.746 1.00 90.69 264 GLU A O 1
ATOM 2159 N N . LYS A 1 265 ? -18.990 3.140 47.854 1.00 90.69 265 LYS A N 1
ATOM 2160 C CA . LYS A 1 265 ? -19.470 1.800 48.226 1.00 90.69 265 LYS A CA 1
ATOM 2161 C C . LYS A 1 265 ? -20.937 1.572 47.892 1.00 90.69 265 LYS A C 1
ATOM 2163 O O . LYS A 1 265 ? -21.331 0.424 47.709 1.00 90.69 265 LYS A O 1
ATOM 2168 N N . TYR A 1 266 ? -21.723 2.643 47.827 1.00 93.31 266 TYR A N 1
ATOM 2169 C CA . TYR A 1 266 ? -23.168 2.578 47.656 1.00 93.31 266 TYR A CA 1
ATOM 2170 C C . TYR A 1 266 ? -23.621 3.399 46.454 1.00 93.31 266 TYR A C 1
ATOM 2172 O O . TYR A 1 266 ? -23.056 4.457 46.179 1.00 93.31 266 TYR A O 1
ATOM 2180 N N . THR A 1 267 ? -24.647 2.910 45.764 1.00 92.75 267 THR A N 1
ATOM 2181 C CA . THR A 1 267 ? -25.371 3.652 44.731 1.00 92.75 267 THR A CA 1
ATOM 2182 C C . THR A 1 267 ? -26.171 4.798 45.361 1.00 92.75 267 THR A C 1
ATOM 2184 O O . THR A 1 267 ? -26.458 4.762 46.564 1.00 92.75 267 THR A O 1
ATOM 2187 N N . PRO A 1 268 ? -26.625 5.789 44.572 1.00 90.94 268 PRO A N 1
ATOM 2188 C CA . PRO A 1 268 ? -27.581 6.796 45.043 1.00 90.94 268 PRO A CA 1
ATOM 2189 C C . PRO A 1 268 ? -28.878 6.194 45.614 1.00 90.94 268 PRO A C 1
ATOM 2191 O O . PRO A 1 268 ? -29.521 6.805 46.463 1.00 90.94 268 PRO A O 1
ATOM 2194 N N . SER A 1 269 ? -29.239 4.982 45.180 1.00 89.56 269 SER A N 1
ATOM 2195 C CA . SER A 1 269 ? -30.401 4.221 45.658 1.00 89.56 269 SER A CA 1
ATOM 2196 C C . SER A 1 269 ? -30.103 3.345 46.889 1.00 89.56 269 SER A C 1
ATOM 2198 O O . SER A 1 269 ? -30.986 2.629 47.358 1.00 89.56 269 SER A O 1
ATOM 2200 N N . GLY A 1 270 ? -28.875 3.385 47.420 1.00 91.62 270 GLY A N 1
ATOM 2201 C CA . GLY A 1 270 ? -28.469 2.691 48.646 1.00 91.62 270 GLY A CA 1
ATOM 2202 C C . GLY A 1 270 ? -28.020 1.235 48.476 1.00 91.62 270 GLY A C 1
ATOM 2203 O O . GLY A 1 270 ? -27.753 0.572 49.478 1.00 91.62 270 GLY A O 1
ATOM 2204 N N . ASN A 1 271 ? -27.900 0.716 47.250 1.00 93.50 271 ASN A N 1
ATOM 2205 C CA . ASN A 1 271 ? -27.390 -0.641 47.014 1.00 93.50 271 ASN A CA 1
ATOM 2206 C C . ASN A 1 271 ? -25.860 -0.666 47.005 1.00 93.50 271 ASN A C 1
ATOM 2208 O O . ASN A 1 271 ? -25.219 0.340 46.727 1.00 93.50 271 ASN A O 1
ATOM 2212 N N . LEU A 1 272 ? -25.254 -1.820 47.283 1.00 93.44 272 LEU A N 1
ATOM 2213 C CA . LEU A 1 272 ? -23.799 -1.975 47.230 1.00 93.44 272 LEU A CA 1
ATOM 2214 C C . LEU A 1 272 ? -23.290 -1.996 45.786 1.00 93.44 272 LEU A C 1
ATOM 2216 O O . LEU A 1 272 ? -23.799 -2.743 44.948 1.00 93.44 272 LEU A O 1
ATOM 2220 N N . TYR A 1 273 ? -22.233 -1.228 45.524 1.00 93.75 273 TYR A N 1
ATOM 2221 C CA . TYR A 1 273 ? -21.463 -1.352 44.296 1.00 93.75 273 TYR A CA 1
ATOM 2222 C C . TYR A 1 273 ? -20.540 -2.564 44.350 1.00 93.75 273 TYR A C 1
ATOM 2224 O O . TYR A 1 273 ? -19.786 -2.766 45.305 1.00 93.75 273 TYR A O 1
ATOM 2232 N N . ARG A 1 274 ? -20.531 -3.327 43.261 1.00 91.38 274 ARG A N 1
ATOM 2233 C CA . ARG A 1 274 ? -19.477 -4.283 42.951 1.00 91.38 274 ARG A CA 1
ATOM 2234 C C . ARG A 1 274 ? -18.389 -3.584 42.136 1.00 91.38 274 ARG A C 1
ATOM 2236 O O . ARG A 1 274 ? -18.673 -2.918 41.140 1.00 91.38 274 ARG A O 1
ATOM 2243 N N . HIS A 1 275 ? -17.147 -3.773 42.568 1.00 90.06 275 HIS A N 1
ATOM 2244 C CA . HIS A 1 275 ? -15.944 -3.267 41.911 1.00 90.06 275 HIS A CA 1
ATOM 2245 C C . HIS A 1 275 ? -15.031 -4.443 41.582 1.00 90.06 275 HIS A C 1
ATOM 2247 O O . HIS A 1 275 ? -14.632 -5.183 42.477 1.00 90.06 275 HIS A O 1
ATOM 2253 N N . ASP A 1 276 ? -14.719 -4.626 40.306 1.00 85.19 276 ASP A N 1
ATOM 2254 C CA . ASP A 1 276 ? -13.840 -5.686 39.817 1.00 85.19 276 ASP A CA 1
ATOM 2255 C C . ASP A 1 276 ? -12.796 -5.082 38.873 1.00 85.19 276 ASP A C 1
ATOM 2257 O O . ASP A 1 276 ? -13.086 -4.769 37.720 1.00 85.19 276 ASP A O 1
ATOM 2261 N N . THR A 1 277 ? -11.580 -4.874 39.376 1.00 79.75 277 THR A N 1
ATOM 2262 C CA . THR A 1 277 ? -10.459 -4.309 38.606 1.00 79.75 277 THR A CA 1
ATOM 2263 C C . THR A 1 277 ? -9.608 -5.367 37.903 1.00 79.75 277 THR A C 1
ATOM 2265 O O . THR A 1 277 ? -8.600 -5.036 37.282 1.00 79.75 277 THR A O 1
ATOM 2268 N N . THR A 1 278 ? -9.967 -6.648 38.019 1.00 74.94 278 THR A N 1
ATOM 2269 C CA . THR A 1 278 ? -9.118 -7.749 37.556 1.00 74.94 278 THR A CA 1
ATOM 2270 C C . THR A 1 278 ? -9.750 -8.543 36.434 1.00 74.94 278 THR A C 1
ATOM 2272 O O . THR A 1 278 ? -9.010 -8.983 35.571 1.00 74.94 278 THR A O 1
ATOM 2275 N N . SER A 1 279 ? -11.071 -8.724 36.404 1.00 72.81 279 SER A N 1
ATOM 2276 C CA . SER A 1 279 ? -11.742 -9.625 35.450 1.00 72.81 279 SER A CA 1
ATOM 2277 C C . SER A 1 279 ? -12.380 -8.907 34.258 1.00 72.81 279 SER A C 1
ATOM 2279 O O . SER A 1 279 ? -12.779 -9.550 33.284 1.00 72.81 279 SER A O 1
ATOM 2281 N N . TYR A 1 280 ? -12.496 -7.580 34.321 1.00 73.00 280 TYR A N 1
ATOM 2282 C CA . TYR A 1 280 ? -13.156 -6.771 33.297 1.00 73.00 280 TYR A CA 1
ATOM 2283 C C . TYR A 1 280 ? -12.161 -6.063 32.379 1.00 73.00 280 TYR A C 1
ATOM 2285 O O . TYR A 1 280 ? -11.025 -5.783 32.742 1.00 73.00 280 TYR A O 1
ATOM 2293 N N . TRP A 1 281 ? -12.618 -5.764 31.164 1.00 75.19 281 TRP A N 1
ATOM 2294 C CA . TRP A 1 281 ? -11.849 -5.018 30.173 1.00 75.19 281 TRP A CA 1
ATOM 2295 C C . TRP A 1 281 ? -11.824 -3.513 30.486 1.00 75.19 281 TRP A C 1
ATOM 2297 O O . TRP A 1 281 ? -12.614 -2.991 31.282 1.00 75.19 281 TRP A O 1
ATOM 2307 N N . ILE A 1 282 ? -10.938 -2.812 29.784 1.00 77.38 282 ILE A N 1
ATOM 2308 C CA . ILE A 1 282 ? -10.867 -1.352 29.756 1.00 77.38 282 ILE A CA 1
ATOM 2309 C C . ILE A 1 282 ? -11.579 -0.851 28.499 1.00 77.38 282 ILE A C 1
ATOM 2311 O O . ILE A 1 282 ? -11.388 -1.400 27.414 1.00 77.38 282 ILE A O 1
ATOM 2315 N N . GLU A 1 283 ? -12.393 0.190 28.640 1.00 76.25 283 GLU A N 1
ATOM 2316 C CA . GLU A 1 283 ? -13.071 0.867 27.533 1.00 76.25 283 GLU A CA 1
ATOM 2317 C C . GLU A 1 283 ? -12.743 2.365 27.615 1.00 76.25 283 GLU A C 1
ATOM 2319 O O . GLU A 1 283 ? -12.994 2.996 28.639 1.00 76.25 283 GLU A O 1
ATOM 2324 N N . ASN A 1 284 ? -12.134 2.929 26.565 1.00 76.50 284 ASN A N 1
ATOM 2325 C CA . ASN A 1 284 ? -11.713 4.340 26.497 1.00 76.50 284 ASN A CA 1
ATOM 2326 C C . ASN A 1 284 ? -10.886 4.815 27.715 1.00 76.50 284 ASN A C 1
ATOM 2328 O O . ASN A 1 284 ? -11.095 5.917 28.218 1.00 76.50 284 ASN A O 1
ATOM 2332 N N . GLY A 1 285 ? -9.964 3.980 28.209 1.00 74.81 285 GLY A N 1
ATOM 2333 C CA . GLY A 1 285 ? -9.139 4.309 29.377 1.00 74.81 285 GLY A CA 1
ATOM 2334 C C . GLY A 1 285 ? -9.890 4.273 30.715 1.00 74.81 285 GLY A C 1
ATOM 2335 O O . GLY A 1 285 ? -9.442 4.895 31.672 1.00 74.81 285 GLY A O 1
ATOM 2336 N N . ARG A 1 286 ? -11.030 3.569 30.799 1.00 80.69 286 ARG A N 1
ATOM 2337 C CA . ARG A 1 286 ? -11.838 3.399 32.020 1.00 80.69 286 ARG A CA 1
ATOM 2338 C C . ARG A 1 286 ? -12.133 1.932 32.302 1.00 80.69 286 ARG A C 1
ATOM 2340 O O . ARG A 1 286 ? -12.287 1.135 31.378 1.00 80.69 286 ARG A O 1
ATOM 2347 N N . HIS A 1 287 ? -12.254 1.571 33.577 1.00 84.00 287 HIS A N 1
ATOM 2348 C CA . HIS A 1 287 ? -12.485 0.182 33.970 1.00 84.00 287 HIS A CA 1
ATOM 2349 C C . HIS A 1 287 ? -13.969 -0.203 33.847 1.00 84.00 287 HIS A C 1
ATOM 2351 O O . HIS A 1 287 ? -14.828 0.352 34.539 1.00 84.00 287 HIS A O 1
ATOM 2357 N N . GLY A 1 288 ? -14.286 -1.188 32.998 1.00 84.50 288 GLY A N 1
ATOM 2358 C CA . GLY A 1 288 ? -15.664 -1.670 32.828 1.00 84.50 288 GLY A CA 1
ATOM 2359 C C . GLY A 1 288 ? -16.237 -2.302 34.100 1.00 84.50 288 GLY A C 1
ATOM 2360 O O . GLY A 1 288 ? -17.435 -2.215 34.363 1.00 84.50 288 GLY A O 1
ATOM 2361 N N . GLY A 1 289 ? -15.355 -2.877 34.918 1.00 87.12 289 GLY A N 1
ATOM 2362 C CA . GLY A 1 289 ? -15.670 -3.582 36.161 1.00 87.12 289 GLY A CA 1
ATOM 2363 C C . GLY A 1 289 ? -16.012 -2.722 37.380 1.00 87.12 289 GLY A C 1
ATOM 2364 O O . GLY A 1 289 ? -16.371 -3.267 38.418 1.00 87.12 289 GLY A O 1
ATOM 2365 N N . LEU A 1 290 ? -15.875 -1.396 37.295 1.00 89.75 290 LEU A N 1
ATOM 2366 C CA . LEU A 1 290 ? -16.132 -0.506 38.429 1.00 89.75 290 LEU A CA 1
ATOM 2367 C C . LEU A 1 290 ? -17.575 -0.000 38.458 1.00 89.75 290 LEU A C 1
ATOM 2369 O O . LEU A 1 290 ? -18.177 0.241 37.406 1.00 89.75 290 LEU A O 1
ATOM 2373 N N . TYR A 1 291 ? -18.065 0.240 39.677 1.00 92.75 291 TYR A N 1
ATOM 2374 C CA . TYR A 1 291 ? -19.374 0.817 39.980 1.00 92.75 291 TYR A CA 1
ATOM 2375 C C . TYR A 1 291 ? -20.547 0.035 39.386 1.00 92.75 291 TYR A C 1
ATOM 2377 O O . TYR A 1 291 ? -21.418 0.617 38.740 1.00 92.75 291 TYR A O 1
ATOM 2385 N N . GLN A 1 292 ? -20.567 -1.285 39.585 1.00 93.50 292 GLN A N 1
ATOM 2386 C CA . GLN A 1 292 ? -21.619 -2.153 39.062 1.00 93.50 292 GLN A CA 1
ATOM 2387 C C . GLN A 1 292 ? -22.689 -2.471 40.102 1.00 93.50 292 GLN A C 1
ATOM 2389 O O . GLN A 1 292 ? -22.388 -2.980 41.180 1.00 93.50 292 GLN A O 1
ATOM 2394 N N . CYS A 1 293 ? -23.947 -2.237 39.742 1.00 95.38 293 CYS A N 1
ATOM 2395 C CA . CYS A 1 293 ? -25.115 -2.716 40.462 1.00 95.38 293 CYS A CA 1
ATOM 2396 C C . CYS A 1 293 ? -26.083 -3.381 39.473 1.00 95.38 293 CYS A C 1
ATOM 2398 O O . CYS A 1 293 ? -26.960 -2.745 38.892 1.00 95.38 293 CYS A O 1
ATOM 2400 N N . GLU A 1 294 ? -25.906 -4.686 39.263 1.00 92.62 294 GLU A N 1
ATOM 2401 C CA . GLU A 1 294 ? -26.639 -5.453 38.246 1.00 92.62 294 GLU A CA 1
ATOM 2402 C C . GLU A 1 294 ? -28.157 -5.454 38.479 1.00 92.62 294 GLU A C 1
ATOM 2404 O O . GLU A 1 294 ? -28.933 -5.328 37.533 1.00 92.62 294 GLU A O 1
ATOM 2409 N N . ALA A 1 295 ? -28.590 -5.518 39.742 1.00 93.38 295 ALA A N 1
ATOM 2410 C CA . ALA A 1 295 ? -30.007 -5.476 40.096 1.00 93.38 295 ALA A CA 1
ATOM 2411 C C . ALA A 1 295 ? -30.676 -4.160 39.657 1.00 93.38 295 ALA A C 1
ATOM 2413 O O . ALA A 1 295 ? -31.793 -4.177 39.136 1.00 93.38 295 ALA A O 1
ATOM 2414 N N . GLU A 1 296 ? -29.988 -3.028 39.833 1.00 95.44 296 GLU A N 1
ATOM 2415 C CA . GLU A 1 296 ? -30.474 -1.724 39.379 1.00 95.44 296 GLU A CA 1
ATOM 2416 C C . GLU A 1 296 ? -30.417 -1.589 37.859 1.00 95.44 296 GLU A C 1
ATOM 2418 O O . GLU A 1 296 ? -31.403 -1.163 37.259 1.00 95.44 296 GLU A O 1
ATOM 2423 N N . LEU A 1 297 ? -29.305 -2.003 37.240 1.00 94.50 297 LEU A N 1
ATOM 2424 C CA . LEU A 1 297 ? -29.145 -2.010 35.785 1.00 94.50 297 LEU A CA 1
ATOM 2425 C C . LEU A 1 297 ? -30.285 -2.759 35.107 1.00 94.50 297 LEU A C 1
ATOM 2427 O O . LEU A 1 297 ? -30.956 -2.205 34.244 1.00 94.50 297 LEU A O 1
ATOM 2431 N N . LYS A 1 298 ? -30.529 -4.004 35.525 1.00 95.69 298 LYS A N 1
ATOM 2432 C CA . LYS A 1 298 ? -31.571 -4.863 34.964 1.00 95.69 298 LYS A CA 1
ATOM 2433 C C . LYS A 1 298 ? -32.951 -4.23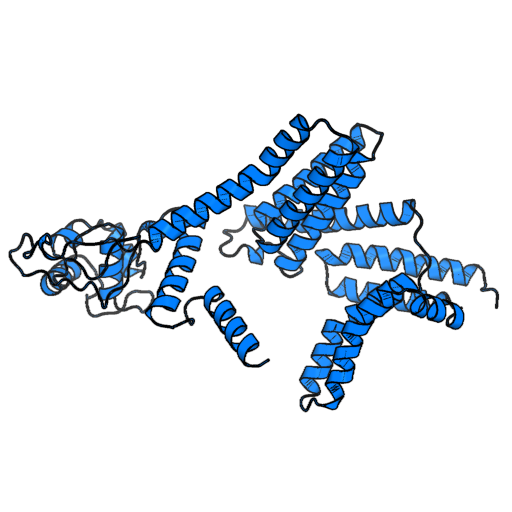6 35.105 1.00 95.69 298 LYS A C 1
ATOM 2435 O O . LYS A 1 298 ? -33.728 -4.216 34.151 1.00 95.69 298 LYS A O 1
ATOM 2440 N N . LYS A 1 299 ? -33.252 -3.705 36.293 1.00 95.81 299 LYS A N 1
ATOM 2441 C CA . LYS A 1 299 ? -34.540 -3.075 36.581 1.00 95.81 299 LYS A CA 1
ATOM 2442 C C . LYS A 1 299 ? -34.765 -1.831 35.726 1.00 95.81 299 LYS A C 1
ATOM 2444 O O . LYS A 1 299 ? -35.855 -1.693 35.183 1.00 95.81 299 LYS A O 1
ATOM 2449 N N . GLU A 1 300 ? -33.791 -0.928 35.625 1.00 95.88 300 GLU A N 1
ATOM 2450 C CA . GLU A 1 300 ? -33.962 0.304 34.843 1.00 95.88 300 GLU A CA 1
ATOM 2451 C C . GLU A 1 300 ? -33.866 0.069 33.336 1.00 95.88 300 GLU A C 1
ATOM 2453 O O . GLU A 1 300 ? -34.633 0.667 32.582 1.00 95.88 300 GLU A O 1
ATOM 2458 N N . TRP A 1 301 ? -33.000 -0.839 32.883 1.00 96.38 301 TRP A N 1
ATOM 2459 C CA . TRP A 1 301 ? -32.889 -1.192 31.468 1.00 96.38 301 TRP A CA 1
ATOM 2460 C C . TRP A 1 301 ? -34.212 -1.733 30.925 1.00 96.38 301 TRP A C 1
ATOM 2462 O O . TRP A 1 301 ? -34.743 -1.201 29.952 1.00 96.38 301 TRP A O 1
ATOM 2472 N N . ASN A 1 302 ? -34.811 -2.709 31.615 1.00 96.31 302 ASN A N 1
ATOM 2473 C CA . ASN A 1 302 ? -36.070 -3.329 31.196 1.00 96.31 302 ASN A CA 1
ATOM 2474 C C . ASN A 1 302 ? -37.273 -2.367 31.199 1.00 96.31 302 ASN A C 1
ATOM 2476 O O . ASN A 1 302 ? -38.308 -2.696 30.627 1.00 96.31 302 ASN A O 1
ATOM 2480 N N . LYS A 1 303 ? -37.174 -1.196 31.846 1.00 95.50 303 LYS A N 1
ATOM 2481 C CA . LYS A 1 303 ? -38.207 -0.151 31.750 1.00 95.50 303 LYS A CA 1
ATOM 2482 C C . LYS A 1 303 ? -38.068 0.707 30.498 1.00 95.50 303 LYS A C 1
ATOM 2484 O O . LYS A 1 303 ? -39.057 1.290 30.064 1.00 95.50 303 LYS A O 1
ATOM 2489 N N . ARG A 1 304 ? -36.846 0.861 29.986 1.00 95.00 304 ARG A N 1
ATOM 2490 C CA . ARG A 1 304 ? -36.522 1.801 28.906 1.00 95.00 304 ARG A CA 1
ATOM 2491 C C . ARG A 1 304 ? -36.327 1.138 27.550 1.00 95.00 304 ARG A C 1
ATOM 2493 O O . ARG A 1 304 ? -36.596 1.782 26.545 1.00 95.00 304 ARG A O 1
ATOM 2500 N N . SER A 1 305 ? -35.845 -0.100 27.534 1.00 93.44 305 SER A N 1
ATOM 2501 C CA . SER A 1 305 ? -35.529 -0.856 26.324 1.00 93.44 305 SER A CA 1
ATOM 2502 C C . SER A 1 305 ? -36.648 -1.825 25.950 1.00 93.44 305 SER A C 1
ATOM 2504 O O . SER A 1 305 ? -37.362 -2.347 26.809 1.00 93.44 305 SER A O 1
ATOM 2506 N N . HIS A 1 306 ? -36.771 -2.098 24.653 1.00 90.75 306 HIS A N 1
ATOM 2507 C CA . HIS A 1 306 ? -37.635 -3.149 24.121 1.00 90.75 306 HIS A CA 1
ATOM 2508 C C . HIS A 1 306 ? -36.992 -4.544 24.212 1.00 90.75 306 HIS A C 1
ATOM 2510 O O . HIS A 1 306 ? -37.694 -5.553 24.118 1.00 90.75 306 HIS A O 1
ATOM 2516 N N . ILE A 1 307 ? -35.673 -4.608 24.418 1.00 92.19 307 ILE A N 1
ATOM 2517 C CA . ILE A 1 307 ? -34.887 -5.835 24.533 1.00 92.19 307 ILE A CA 1
ATOM 2518 C C . ILE A 1 307 ? -34.594 -6.113 26.012 1.00 92.19 307 ILE A C 1
ATOM 2520 O O . ILE A 1 307 ? -34.073 -5.270 26.742 1.00 92.19 307 ILE A O 1
ATOM 2524 N N . GLN A 1 308 ? -34.914 -7.323 26.472 1.00 93.94 308 GLN A N 1
ATOM 2525 C CA . GLN A 1 308 ? -34.711 -7.710 27.871 1.00 93.94 308 GLN A CA 1
ATOM 2526 C C . GLN A 1 308 ? -33.220 -7.796 28.215 1.00 93.94 308 GLN A C 1
ATOM 2528 O O . GLN A 1 308 ? -32.429 -8.301 27.423 1.00 93.94 308 GLN A O 1
ATOM 2533 N N . PHE A 1 309 ? -32.850 -7.396 29.430 1.00 92.25 309 PHE A N 1
ATOM 2534 C CA . PHE A 1 309 ? -31.465 -7.373 29.918 1.00 92.25 309 PHE A CA 1
ATOM 2535 C C . PHE A 1 309 ? -30.714 -8.714 29.787 1.00 92.25 309 PHE A C 1
ATOM 2537 O O . PHE A 1 309 ? -29.512 -8.725 29.534 1.00 92.25 309 PHE A O 1
ATOM 2544 N N . ASP A 1 310 ? -31.410 -9.848 29.926 1.00 92.00 310 ASP A N 1
ATOM 2545 C CA . ASP A 1 310 ? -30.805 -11.187 29.821 1.00 92.00 310 ASP A CA 1
ATOM 2546 C C . ASP A 1 310 ? -30.855 -11.766 28.389 1.00 92.00 310 ASP A C 1
ATOM 2548 O O . ASP A 1 310 ? -30.638 -12.962 28.193 1.00 92.00 310 ASP A O 1
ATOM 2552 N N . SER A 1 311 ? -31.201 -10.955 27.386 1.00 93.12 311 SER A N 1
ATOM 2553 C CA . SER A 1 311 ? -31.355 -11.396 25.995 1.00 93.12 311 SER A CA 1
ATOM 2554 C C . SER A 1 311 ? -30.216 -10.914 25.090 1.00 93.12 311 SER A C 1
ATOM 2556 O O . SER A 1 311 ? -29.204 -10.379 25.554 1.00 93.12 311 SER A O 1
ATOM 2558 N N . LEU A 1 312 ? -30.343 -11.192 23.792 1.00 92.56 312 LEU A N 1
ATOM 2559 C CA . LEU A 1 312 ? -29.355 -10.815 22.789 1.00 92.56 312 LEU A CA 1
ATOM 2560 C C . LEU A 1 312 ? -29.748 -9.493 22.124 1.00 92.56 312 LEU A C 1
ATOM 2562 O O . LEU A 1 312 ? -30.927 -9.259 21.861 1.00 92.56 312 LEU A O 1
ATOM 2566 N N . ASP A 1 313 ? -28.753 -8.664 21.829 1.00 89.69 313 ASP A N 1
ATOM 2567 C CA . ASP A 1 313 ? -28.901 -7.496 20.962 1.00 89.69 313 ASP A CA 1
ATOM 2568 C C . ASP A 1 313 ? -29.038 -7.900 19.479 1.00 89.69 313 ASP A C 1
ATOM 2570 O O . ASP A 1 313 ? -28.907 -9.075 19.114 1.00 89.69 313 ASP A O 1
ATOM 2574 N N . ALA A 1 314 ? -29.301 -6.930 18.597 1.00 87.56 314 ALA A N 1
ATOM 2575 C CA . ALA A 1 314 ? -29.476 -7.175 17.161 1.00 87.56 314 ALA A CA 1
ATOM 2576 C C . ALA A 1 314 ? -28.224 -7.766 16.481 1.00 87.56 314 ALA A C 1
ATOM 2578 O O . ALA A 1 314 ? -28.321 -8.400 15.428 1.00 87.56 314 ALA A O 1
ATOM 2579 N N . SER A 1 315 ? -27.052 -7.591 17.095 1.00 83.75 315 SER A N 1
ATOM 2580 C CA . SER A 1 315 ? -25.775 -8.149 16.649 1.00 83.75 315 SER A CA 1
ATOM 2581 C C . SER A 1 315 ? -25.488 -9.542 17.239 1.00 83.75 315 SER A C 1
ATOM 2583 O O . SER A 1 315 ? -24.417 -10.104 16.993 1.00 83.75 315 SER A O 1
ATOM 2585 N N . GLY A 1 316 ? -26.421 -10.118 18.007 1.00 86.12 316 GLY A N 1
ATOM 2586 C CA . GLY A 1 316 ? -26.302 -11.439 18.626 1.00 86.12 316 GLY A CA 1
ATOM 2587 C C . GLY A 1 316 ? -25.392 -11.483 19.859 1.00 86.12 316 GLY A C 1
ATOM 2588 O O . GLY A 1 316 ? -24.970 -12.570 20.258 1.00 86.12 316 GLY A O 1
ATOM 2589 N N . GLN A 1 317 ? -25.056 -10.336 20.454 1.00 87.19 317 GLN A N 1
ATOM 2590 C CA . GLN A 1 317 ? -24.253 -10.244 21.677 1.00 87.19 317 GLN A CA 1
ATOM 2591 C C . GLN A 1 317 ? -25.178 -10.164 22.896 1.00 87.19 317 GLN A C 1
ATOM 2593 O O . GLN A 1 317 ? -26.316 -9.721 22.796 1.00 87.19 317 GLN A O 1
ATOM 2598 N N . ILE A 1 318 ? -24.715 -10.603 24.070 1.00 90.81 318 ILE A N 1
ATOM 2599 C CA . ILE A 1 318 ? -25.533 -10.531 25.291 1.00 90.81 318 ILE A CA 1
ATOM 2600 C C . ILE A 1 318 ? -25.628 -9.068 25.733 1.00 90.81 318 ILE A C 1
ATOM 2602 O O . ILE A 1 318 ? -24.602 -8.447 26.037 1.00 90.81 318 ILE A O 1
ATOM 2606 N N . ILE A 1 319 ? -26.851 -8.539 25.818 1.00 93.00 319 ILE A N 1
ATOM 2607 C CA . ILE A 1 319 ? -27.078 -7.094 25.934 1.00 93.00 319 ILE A CA 1
ATOM 2608 C C . ILE A 1 319 ? -26.527 -6.493 27.227 1.00 93.00 319 ILE A C 1
ATOM 2610 O O . ILE A 1 319 ? -26.055 -5.358 27.221 1.00 93.00 319 ILE A O 1
ATOM 2614 N N . GLN A 1 320 ? -26.476 -7.272 28.314 1.00 92.94 320 GLN A N 1
ATOM 2615 C CA . GLN A 1 320 ? -25.842 -6.851 29.566 1.00 92.94 320 GLN A CA 1
ATOM 2616 C C . GLN A 1 320 ? -24.400 -6.364 29.346 1.00 92.94 320 GLN A C 1
ATOM 2618 O O . GLN A 1 320 ? -23.976 -5.366 29.929 1.00 92.94 320 GLN A O 1
ATOM 2623 N N . TYR A 1 321 ? -23.638 -7.041 28.477 1.00 90.00 321 TYR A N 1
ATOM 2624 C CA . TYR A 1 321 ? -22.256 -6.672 28.206 1.00 90.00 321 TYR A CA 1
ATOM 2625 C C . TYR A 1 321 ? -22.206 -5.430 27.325 1.00 90.00 321 TYR A C 1
ATOM 2627 O O . TYR A 1 321 ? -21.429 -4.526 27.623 1.00 90.00 321 TYR A O 1
ATOM 2635 N N . THR A 1 322 ? -23.055 -5.341 26.301 1.00 91.50 322 THR A N 1
ATOM 2636 C CA . THR A 1 322 ? -23.160 -4.161 25.432 1.00 91.50 322 THR A CA 1
ATOM 2637 C C . THR A 1 322 ? -23.502 -2.908 26.246 1.00 91.50 322 THR A C 1
ATOM 2639 O O . THR A 1 322 ? -22.795 -1.906 26.145 1.00 91.50 322 THR A O 1
ATOM 2642 N N . LEU A 1 323 ? -24.481 -2.993 27.153 1.00 94.25 323 LEU A N 1
ATOM 2643 C CA . LEU A 1 323 ? -24.879 -1.908 28.052 1.00 94.25 323 LEU A CA 1
ATOM 2644 C C . LEU A 1 323 ? -23.746 -1.475 28.991 1.00 94.25 323 LEU A C 1
ATOM 2646 O O . LEU A 1 323 ? -23.430 -0.287 29.075 1.00 94.25 323 LEU A O 1
ATOM 2650 N N . ILE A 1 324 ? -23.101 -2.422 29.685 1.00 92.81 324 ILE A N 1
ATOM 2651 C CA . ILE A 1 324 ? -21.990 -2.114 30.602 1.00 92.81 324 ILE A CA 1
ATOM 2652 C C . ILE A 1 324 ? -20.846 -1.426 29.846 1.00 92.81 324 ILE A C 1
ATOM 2654 O O . ILE A 1 324 ? -20.266 -0.455 30.346 1.00 92.81 324 ILE A O 1
ATOM 2658 N N . ARG A 1 325 ? -20.521 -1.898 28.635 1.00 90.25 325 ARG A N 1
ATOM 2659 C CA . ARG A 1 325 ? -19.508 -1.279 27.767 1.00 90.25 325 ARG A CA 1
ATOM 2660 C C . ARG A 1 325 ? -19.897 0.139 27.373 1.00 90.25 325 ARG A C 1
ATOM 2662 O O . ARG A 1 325 ? -19.085 1.049 27.539 1.00 90.25 325 ARG A O 1
ATOM 2669 N N . TYR A 1 326 ? -21.142 0.337 26.953 1.00 92.50 326 TYR A N 1
ATOM 2670 C CA . TYR A 1 326 ? -21.624 1.632 26.496 1.00 92.50 326 TYR A CA 1
ATOM 2671 C C . TYR A 1 326 ? -21.623 2.670 27.622 1.00 92.50 326 TYR A C 1
ATOM 2673 O O . TYR A 1 326 ? -21.040 3.744 27.465 1.00 92.50 326 TYR A O 1
ATOM 2681 N N . LEU A 1 327 ? -22.146 2.321 28.803 1.00 93.88 327 LEU A N 1
ATOM 2682 C CA . LEU A 1 327 ? -22.091 3.179 29.993 1.00 93.88 327 LEU A CA 1
ATOM 2683 C C . LEU A 1 327 ? -20.647 3.516 30.381 1.00 93.88 327 LEU A C 1
ATOM 2685 O O . LEU A 1 327 ? -20.339 4.665 30.684 1.00 93.88 327 LEU A O 1
ATOM 2689 N N . THR A 1 328 ? -19.731 2.543 30.300 1.00 91.12 328 THR A N 1
ATOM 2690 C CA . THR A 1 328 ? -18.298 2.798 30.532 1.00 91.12 328 THR A CA 1
ATOM 2691 C C . THR A 1 328 ? -17.736 3.807 29.531 1.00 91.12 328 THR A C 1
ATOM 2693 O O . THR A 1 328 ? -16.973 4.692 29.917 1.00 91.12 328 THR A O 1
ATOM 2696 N N . SER A 1 329 ? -18.117 3.710 28.255 1.00 87.25 329 SER A N 1
ATOM 2697 C CA . SER A 1 329 ? -17.648 4.636 27.220 1.00 87.25 329 SER A CA 1
ATOM 2698 C C . SER A 1 329 ? -18.095 6.085 27.465 1.00 87.25 329 SER A C 1
ATOM 2700 O O . SER A 1 329 ? -17.322 7.004 27.183 1.00 87.25 329 SER A O 1
ATOM 2702 N N . LEU A 1 330 ? -19.273 6.269 28.076 1.00 89.19 330 LEU A N 1
ATOM 2703 C CA . LEU A 1 330 ? -19.852 7.558 28.475 1.00 89.19 330 LEU A CA 1
ATOM 2704 C C . LEU A 1 330 ? -19.389 8.072 29.849 1.00 89.19 330 LEU A C 1
ATOM 2706 O O . LEU A 1 330 ? -19.802 9.152 30.254 1.00 89.19 330 LEU A O 1
ATOM 2710 N N . ASP A 1 331 ? -18.530 7.333 30.559 1.00 90.25 331 ASP A N 1
ATOM 2711 C CA . ASP A 1 331 ? -18.134 7.638 31.947 1.00 90.25 331 ASP A CA 1
ATOM 2712 C C . ASP A 1 331 ? -19.277 7.566 32.971 1.00 90.25 331 ASP A C 1
ATOM 2714 O O . ASP A 1 331 ? -19.249 8.201 34.025 1.00 90.25 331 ASP A O 1
ATOM 2718 N N . LEU A 1 332 ? -20.304 6.778 32.665 1.00 93.38 332 LEU A N 1
ATOM 2719 C CA . LEU A 1 332 ? -21.448 6.593 33.542 1.00 93.38 332 LEU A CA 1
ATOM 2720 C C . LEU A 1 332 ? -21.224 5.416 34.498 1.00 93.38 332 LEU A C 1
ATOM 2722 O O . LEU A 1 332 ? -20.541 4.424 34.198 1.00 93.38 332 LEU A O 1
ATOM 2726 N N . ARG A 1 333 ? -21.829 5.538 35.683 1.00 94.19 333 ARG A N 1
ATOM 2727 C CA . ARG A 1 333 ? -21.944 4.455 36.665 1.00 94.19 333 ARG A CA 1
ATOM 2728 C C . ARG A 1 333 ? -22.870 3.363 36.109 1.00 94.19 333 ARG A C 1
ATOM 2730 O O . ARG A 1 333 ? -23.719 3.629 35.261 1.00 94.19 333 ARG A O 1
ATOM 2737 N N . LYS A 1 334 ? -22.673 2.110 36.526 1.00 95.38 334 LYS A N 1
ATOM 2738 C CA . LYS A 1 334 ? -23.454 0.957 36.047 1.00 95.38 334 LYS A CA 1
ATOM 2739 C C . LYS A 1 334 ? -24.561 0.665 37.052 1.00 95.38 334 LYS A C 1
ATOM 2741 O O . LYS A 1 334 ? -24.580 -0.388 37.687 1.00 95.38 334 LYS A O 1
ATOM 2746 N N . ASP A 1 335 ? -25.429 1.650 37.224 1.00 95.19 335 ASP A N 1
ATOM 2747 C CA . ASP A 1 335 ? -26.526 1.685 38.183 1.00 95.19 335 ASP A CA 1
ATOM 2748 C C . ASP A 1 335 ? -27.790 2.292 37.547 1.00 95.19 335 ASP A C 1
ATOM 2750 O O . ASP A 1 335 ? -27.846 2.548 36.339 1.00 95.19 335 ASP A O 1
ATOM 2754 N N . SER A 1 336 ? -28.823 2.513 38.361 1.00 94.31 336 SER A N 1
ATOM 2755 C CA . SER A 1 336 ? -30.081 3.107 37.901 1.00 94.31 336 SER A CA 1
ATOM 2756 C C . SER A 1 336 ? -29.908 4.525 37.343 1.00 94.31 336 SER A C 1
ATOM 2758 O O . SER A 1 336 ? -30.493 4.853 36.310 1.00 94.31 336 SER A O 1
ATOM 2760 N N . ALA A 1 337 ? -29.077 5.352 37.985 1.00 94.25 337 ALA A N 1
ATOM 2761 C CA . ALA A 1 337 ? -28.811 6.724 37.562 1.00 94.25 337 ALA A CA 1
ATOM 2762 C C . ALA A 1 337 ? -28.076 6.779 36.213 1.00 94.25 337 ALA A C 1
ATOM 2764 O O . ALA A 1 337 ? -28.427 7.585 35.351 1.00 94.25 337 ALA A O 1
ATOM 2765 N N . GLY A 1 338 ? -27.109 5.884 35.996 1.00 94.94 338 GLY A N 1
ATOM 2766 C CA . GLY A 1 338 ? -26.403 5.750 34.726 1.00 94.94 338 GLY A CA 1
ATOM 2767 C C . GLY A 1 338 ? -27.333 5.391 33.568 1.00 94.94 338 GLY A C 1
ATOM 2768 O O . GLY A 1 338 ? -27.267 6.018 32.515 1.00 94.94 338 GLY A O 1
ATOM 2769 N N . VAL A 1 339 ? -28.254 4.440 33.764 1.00 95.75 339 VAL A N 1
ATOM 2770 C CA . VAL A 1 339 ? -29.252 4.081 32.735 1.00 95.75 339 VAL A CA 1
ATOM 2771 C C . VAL A 1 339 ? -30.258 5.210 32.509 1.00 95.75 339 VAL A C 1
ATOM 2773 O O . VAL A 1 339 ? -30.675 5.457 31.376 1.00 95.75 339 VAL A O 1
ATOM 2776 N N . ALA A 1 340 ? -30.648 5.925 33.565 1.00 94.50 340 ALA A N 1
ATOM 2777 C CA . ALA A 1 340 ? -31.540 7.077 33.452 1.00 94.50 340 ALA A CA 1
ATOM 2778 C C . ALA A 1 340 ? -30.913 8.226 32.642 1.00 94.50 340 ALA A C 1
ATOM 2780 O O . ALA A 1 340 ? -31.635 8.930 31.940 1.00 94.50 340 ALA A O 1
ATOM 2781 N N . ALA A 1 341 ? -29.586 8.379 32.687 1.00 95.62 341 ALA A N 1
ATOM 2782 C CA . ALA A 1 341 ? -28.856 9.395 31.930 1.00 95.62 341 ALA A CA 1
ATOM 2783 C C . ALA A 1 341 ? -28.769 9.116 30.415 1.00 95.62 341 ALA A C 1
ATOM 2785 O O . ALA A 1 341 ? -28.437 10.025 29.657 1.00 95.62 341 ALA A O 1
ATOM 2786 N N . LEU A 1 342 ? -29.069 7.892 29.958 1.00 95.88 342 LEU A N 1
ATOM 2787 C CA . LEU A 1 342 ? -29.034 7.542 28.533 1.00 95.88 342 LEU A CA 1
ATOM 2788 C C . LEU A 1 342 ? -30.118 8.289 27.740 1.00 95.88 342 LEU A C 1
ATOM 2790 O O . LEU A 1 342 ? -31.267 8.409 28.171 1.00 95.88 342 LEU A O 1
ATOM 2794 N N . THR A 1 343 ? -29.805 8.746 26.536 1.00 95.38 343 THR A N 1
ATOM 2795 C CA . THR A 1 343 ? -30.820 9.262 25.607 1.00 95.38 343 THR A CA 1
ATOM 2796 C C . THR A 1 343 ? -31.570 8.114 24.925 1.00 95.38 343 THR A C 1
ATOM 2798 O O . THR A 1 343 ? -31.182 6.953 25.027 1.00 95.38 343 THR A O 1
ATOM 2801 N N . ASN A 1 344 ? -32.668 8.407 24.224 1.00 94.62 344 ASN A N 1
ATOM 2802 C CA . ASN A 1 344 ? -33.369 7.369 23.457 1.00 94.62 344 ASN A CA 1
ATOM 2803 C C . ASN A 1 344 ? -32.516 6.838 22.293 1.00 94.62 344 ASN A C 1
ATOM 2805 O O . ASN A 1 344 ? -32.604 5.655 21.972 1.00 94.62 344 ASN A O 1
ATOM 2809 N N . ASP A 1 345 ? -31.656 7.681 21.716 1.00 92.75 345 ASP A N 1
ATOM 2810 C CA . ASP A 1 345 ? -30.700 7.254 20.693 1.00 92.75 345 ASP A CA 1
ATOM 2811 C C . ASP A 1 345 ? -29.645 6.312 21.285 1.00 92.75 345 ASP A C 1
ATOM 2813 O O . ASP A 1 345 ? -29.315 5.306 20.668 1.00 92.75 345 ASP A O 1
ATOM 2817 N N . ASP A 1 346 ? -29.175 6.567 22.511 1.00 94.00 346 ASP A N 1
ATOM 2818 C CA . ASP A 1 346 ? -28.256 5.657 23.203 1.00 94.00 346 ASP A CA 1
ATOM 2819 C C . ASP A 1 346 ? -28.874 4.278 23.448 1.00 94.00 346 ASP A C 1
ATOM 2821 O O . ASP A 1 346 ? -28.218 3.267 23.205 1.00 94.00 346 ASP A O 1
ATOM 2825 N N . ILE A 1 347 ? -30.138 4.226 23.894 1.00 95.25 347 ILE A N 1
ATOM 2826 C CA . ILE A 1 347 ? -30.860 2.956 24.074 1.00 95.25 347 ILE A CA 1
ATOM 2827 C C . ILE A 1 347 ? -30.893 2.187 22.752 1.00 95.25 347 ILE A C 1
ATOM 2829 O O . ILE A 1 347 ? -30.508 1.020 22.721 1.00 95.25 347 ILE A O 1
ATOM 2833 N N . LYS A 1 348 ? -31.267 2.856 21.656 1.00 93.88 348 LYS A N 1
ATOM 2834 C CA . LYS A 1 348 ? -31.308 2.244 20.327 1.00 93.88 348 LYS A CA 1
ATOM 2835 C C . LYS A 1 348 ? -29.931 1.753 19.871 1.00 93.88 348 LYS A C 1
ATOM 2837 O O . LYS A 1 348 ? -29.808 0.633 19.392 1.00 93.88 348 LYS A O 1
ATOM 2842 N N . ASN A 1 349 ? -28.881 2.550 20.064 1.00 92.31 349 ASN A N 1
ATOM 2843 C CA . ASN A 1 349 ? -27.516 2.162 19.704 1.00 92.31 349 ASN A CA 1
ATOM 2844 C C . ASN A 1 349 ? -27.073 0.892 20.447 1.00 92.31 349 ASN A C 1
ATOM 2846 O O . ASN A 1 349 ? -26.451 0.011 19.854 1.00 92.31 349 ASN A O 1
ATOM 2850 N N . ILE A 1 350 ? -27.412 0.775 21.733 1.00 93.94 350 ILE A N 1
ATOM 2851 C CA . ILE A 1 350 ? -27.120 -0.419 22.535 1.00 93.94 350 ILE A CA 1
ATOM 2852 C C . ILE A 1 350 ? -27.939 -1.622 22.042 1.00 93.94 350 ILE A C 1
ATOM 2854 O O . ILE A 1 350 ? -27.384 -2.712 21.916 1.00 93.94 350 ILE A O 1
ATOM 2858 N N . GLU A 1 351 ? -29.224 -1.438 21.723 1.00 93.31 351 GLU A N 1
ATOM 2859 C CA . GLU A 1 351 ? -30.088 -2.482 21.142 1.00 93.31 351 GLU A CA 1
ATOM 2860 C C . GLU A 1 351 ? -29.575 -2.984 19.781 1.00 93.31 351 GLU A C 1
ATOM 2862 O O . GLU A 1 351 ? -29.654 -4.180 19.492 1.00 93.31 351 GLU A O 1
ATOM 2867 N N . ASP A 1 352 ? -28.974 -2.099 18.982 1.00 91.19 352 ASP A N 1
ATOM 2868 C CA . ASP A 1 352 ? -28.344 -2.426 17.697 1.00 91.19 352 ASP A CA 1
ATOM 2869 C C . ASP A 1 352 ? -26.976 -3.140 17.864 1.00 91.19 352 ASP A C 1
ATOM 2871 O O . ASP A 1 352 ? -26.386 -3.638 16.899 1.00 91.19 352 ASP A O 1
ATOM 2875 N N . GLY A 1 353 ? -26.467 -3.250 19.097 1.00 88.00 353 GLY A N 1
ATOM 2876 C CA . GLY A 1 353 ? -25.208 -3.926 19.433 1.00 88.00 353 GLY A CA 1
ATOM 2877 C C . GLY A 1 353 ? -23.972 -3.024 19.410 1.00 88.00 353 GLY A C 1
ATOM 2878 O O . GLY A 1 353 ? -22.830 -3.502 19.357 1.00 88.00 353 GLY A O 1
ATOM 2879 N N . LEU A 1 354 ? -24.163 -1.704 19.445 1.00 87.12 354 LEU A N 1
ATOM 2880 C CA . LEU A 1 354 ? -23.075 -0.739 19.527 1.00 87.12 354 LEU A CA 1
ATOM 2881 C C . LEU A 1 354 ? -22.630 -0.599 20.986 1.00 87.12 354 LEU A C 1
ATOM 2883 O O . LEU A 1 354 ? -23.351 -0.090 21.832 1.00 87.12 354 LEU A O 1
ATOM 2887 N N . ALA A 1 355 ? -21.415 -1.058 21.287 1.00 85.56 355 ALA A N 1
ATOM 2888 C CA . ALA A 1 355 ? -20.908 -1.152 22.659 1.00 85.56 355 ALA A CA 1
ATOM 2889 C C . ALA A 1 355 ? -20.074 0.059 23.128 1.00 85.56 355 ALA A C 1
ATOM 2891 O O . ALA A 1 355 ? -19.657 0.103 24.281 1.00 85.56 355 ALA A O 1
ATOM 2892 N N . ASN A 1 356 ? -19.755 1.017 22.255 1.00 84.75 356 ASN A N 1
ATOM 2893 C CA . ASN A 1 356 ? -18.907 2.161 22.602 1.00 84.75 356 ASN A CA 1
ATOM 2894 C C . ASN A 1 356 ? -19.356 3.409 21.839 1.00 84.75 356 ASN A C 1
ATOM 2896 O O . ASN A 1 356 ? -19.263 3.441 20.614 1.00 84.75 356 ASN A O 1
ATOM 2900 N N . HIS A 1 357 ? -19.778 4.443 22.569 1.00 83.94 357 HIS A N 1
ATOM 2901 C CA . HIS A 1 357 ? -20.263 5.707 22.014 1.00 83.94 357 HIS A CA 1
ATOM 2902 C C . HIS A 1 357 ? -19.234 6.393 21.093 1.00 83.94 357 HIS A C 1
ATOM 2904 O O . HIS A 1 357 ? -19.611 7.033 20.115 1.00 83.94 357 HIS A O 1
ATOM 2910 N N . ASP A 1 358 ? -17.925 6.205 21.310 1.00 76.06 358 ASP A N 1
ATOM 2911 C CA . ASP A 1 358 ? -16.897 6.760 20.415 1.00 76.06 358 ASP A CA 1
ATOM 2912 C C . ASP A 1 358 ? -16.998 6.213 18.980 1.00 76.06 358 ASP A C 1
ATOM 2914 O O . ASP A 1 358 ? -16.501 6.851 18.052 1.00 76.06 358 ASP A O 1
ATOM 2918 N N . TYR A 1 359 ? -17.647 5.065 18.762 1.00 73.00 359 TYR A N 1
ATOM 2919 C CA . TYR A 1 359 ? -17.862 4.517 17.418 1.00 73.00 359 TYR A CA 1
ATOM 2920 C C . TYR A 1 359 ? -18.907 5.291 16.611 1.00 73.00 359 TYR A C 1
ATOM 2922 O O . TYR A 1 359 ? -18.909 5.171 15.388 1.00 73.00 359 TYR A O 1
ATOM 2930 N N . LEU A 1 360 ? -19.742 6.098 17.272 1.00 73.19 360 LEU A N 1
ATOM 2931 C CA . LEU A 1 360 ? -20.694 7.006 16.630 1.00 73.19 360 LEU A CA 1
ATOM 2932 C C . LEU A 1 360 ? -20.020 8.292 16.138 1.00 73.19 360 LEU A C 1
ATOM 2934 O O . LEU A 1 360 ? -20.610 9.037 15.362 1.00 73.19 360 LEU A O 1
ATOM 2938 N N . THR A 1 361 ? -18.788 8.576 16.578 1.00 63.28 361 THR A N 1
ATOM 2939 C CA . THR A 1 361 ? -18.066 9.762 16.109 1.00 63.28 361 THR A CA 1
ATOM 2940 C C . THR A 1 361 ? -17.607 9.587 14.659 1.00 63.28 361 THR A C 1
ATOM 2942 O O . THR A 1 361 ? -17.063 8.546 14.288 1.00 63.28 361 THR A O 1
ATOM 2945 N N . ASP A 1 362 ? -17.725 10.646 13.849 1.00 59.72 362 ASP A N 1
ATOM 2946 C CA . ASP A 1 362 ? -17.289 10.677 12.437 1.00 59.72 362 ASP A CA 1
ATOM 2947 C C . ASP A 1 362 ? -15.778 10.434 12.238 1.00 59.72 362 ASP A C 1
ATOM 2949 O O . ASP A 1 362 ? -15.277 10.319 11.113 1.00 59.72 362 ASP A O 1
ATOM 2953 N N . ASN A 1 363 ? -15.006 10.326 13.324 1.00 72.56 363 ASN A N 1
ATOM 2954 C CA . ASN A 1 363 ? -13.574 10.099 13.261 1.00 72.56 363 ASN A CA 1
ATOM 2955 C C . ASN A 1 363 ? -13.236 8.613 13.052 1.00 72.56 363 ASN A C 1
ATOM 2957 O O . ASN A 1 363 ? -12.780 7.899 13.949 1.00 72.56 363 ASN A O 1
ATOM 2961 N N . ARG A 1 364 ? -13.383 8.167 11.801 1.00 71.38 364 ARG A N 1
ATOM 2962 C CA . ARG A 1 364 ? -13.042 6.808 11.344 1.00 71.38 364 ARG A CA 1
ATOM 2963 C C . ARG A 1 364 ? -11.610 6.381 11.696 1.00 71.38 364 ARG A C 1
ATOM 2965 O O . ARG A 1 364 ? -11.380 5.203 11.972 1.00 71.38 364 ARG A O 1
ATOM 2972 N N . LEU A 1 365 ? -10.654 7.317 11.708 1.00 72.31 365 LEU A N 1
ATOM 2973 C CA . LEU A 1 365 ? -9.262 7.035 12.074 1.00 72.31 365 LEU A CA 1
ATOM 2974 C C . LEU A 1 365 ? -9.143 6.672 13.560 1.00 72.31 365 LEU A C 1
ATOM 2976 O O . LEU A 1 365 ? -8.518 5.664 13.885 1.00 72.31 365 LEU A O 1
ATOM 2980 N N . LYS A 1 366 ? -9.786 7.439 14.450 1.00 78.75 366 LYS A N 1
ATOM 2981 C CA . LYS A 1 366 ? -9.852 7.136 15.889 1.00 78.75 366 LYS A CA 1
ATOM 2982 C C . LYS A 1 366 ? -10.477 5.759 16.126 1.00 78.75 366 LYS A C 1
ATOM 2984 O O . LYS A 1 366 ? -9.899 4.940 16.834 1.00 78.75 366 LYS A O 1
ATOM 2989 N N . THR A 1 367 ? -11.590 5.457 15.457 1.00 75.81 367 THR A N 1
ATOM 2990 C CA . THR A 1 367 ? -12.255 4.146 15.543 1.00 75.81 367 THR A CA 1
ATOM 2991 C C . THR A 1 367 ? -11.342 3.001 15.099 1.00 75.81 367 THR A C 1
ATOM 2993 O O . THR A 1 367 ? -11.273 1.968 15.768 1.00 75.81 367 THR A O 1
ATOM 2996 N N . ALA A 1 368 ? -10.593 3.169 14.005 1.00 77.00 368 ALA A N 1
ATOM 2997 C CA . ALA A 1 368 ? -9.624 2.173 13.549 1.00 77.00 368 ALA A CA 1
ATOM 2998 C C . ALA A 1 368 ? -8.483 1.960 14.563 1.00 77.00 368 ALA A C 1
ATOM 3000 O O . ALA A 1 368 ? -8.132 0.814 14.850 1.00 77.00 368 ALA A O 1
ATOM 3001 N N . ILE A 1 369 ? -7.946 3.040 15.147 1.00 81.44 369 ILE A N 1
ATOM 3002 C CA . ILE A 1 369 ? -6.913 2.967 16.194 1.00 81.44 369 ILE A CA 1
ATOM 3003 C C . ILE A 1 369 ? -7.452 2.229 17.425 1.00 81.44 369 ILE A C 1
ATOM 3005 O O . ILE A 1 369 ? -6.799 1.304 17.907 1.00 81.44 369 ILE A O 1
ATOM 3009 N N . ASN A 1 370 ? -8.661 2.565 17.882 1.00 79.50 370 ASN A N 1
ATOM 3010 C CA . ASN A 1 370 ? -9.297 1.930 19.038 1.00 79.50 370 ASN A CA 1
ATOM 3011 C C . ASN A 1 370 ? -9.521 0.425 18.818 1.00 79.50 370 ASN A C 1
ATOM 3013 O O . ASN A 1 370 ? -9.262 -0.371 19.716 1.00 79.50 370 ASN A O 1
ATOM 3017 N N . LYS A 1 371 ? -9.923 0.000 17.610 1.00 78.62 371 LYS A N 1
ATOM 3018 C CA . LYS A 1 371 ? -10.044 -1.431 17.265 1.00 78.62 371 LYS A CA 1
ATOM 3019 C C . LYS A 1 371 ? -8.699 -2.162 17.355 1.00 78.62 371 LYS A C 1
ATOM 3021 O O . LYS A 1 371 ? -8.637 -3.274 17.879 1.00 78.62 371 LYS A O 1
ATOM 3026 N N . VAL A 1 372 ? -7.615 -1.544 16.878 1.00 83.25 372 VAL A N 1
ATOM 3027 C CA . VAL A 1 372 ? -6.260 -2.115 16.992 1.00 83.25 372 VAL A CA 1
ATOM 3028 C C . VAL A 1 372 ? -5.813 -2.178 18.454 1.00 83.25 372 VAL A C 1
ATOM 3030 O O . VAL A 1 372 ? -5.276 -3.203 18.876 1.00 83.25 372 VAL A O 1
ATOM 3033 N N . ALA A 1 373 ? -6.065 -1.122 19.229 1.00 82.19 373 ALA A N 1
ATOM 3034 C CA . ALA A 1 373 ? -5.734 -1.047 20.649 1.00 82.19 373 ALA A CA 1
ATOM 3035 C C . ALA A 1 373 ? -6.482 -2.103 21.477 1.00 82.19 373 ALA A C 1
ATOM 3037 O O . ALA A 1 373 ? -5.861 -2.798 22.280 1.00 82.19 373 ALA A O 1
ATOM 3038 N N . LEU A 1 374 ? -7.775 -2.313 21.211 1.00 78.62 374 LEU A N 1
ATOM 3039 C CA . LEU A 1 374 ? -8.564 -3.387 21.818 1.00 78.62 374 LEU A CA 1
ATOM 3040 C C . LEU A 1 374 ? -7.971 -4.767 21.504 1.00 78.62 374 LEU A C 1
ATOM 3042 O O . LEU A 1 374 ? -7.803 -5.593 22.400 1.00 78.62 374 LEU A O 1
ATOM 3046 N N . GLY A 1 375 ? -7.603 -5.000 20.243 1.00 81.56 375 GLY A N 1
ATOM 3047 C CA . GLY A 1 375 ? -6.950 -6.236 19.821 1.00 81.56 375 GLY A CA 1
ATOM 3048 C C . GLY A 1 375 ? -5.609 -6.482 20.521 1.00 81.56 375 GLY A C 1
ATOM 3049 O O . GLY A 1 375 ? -5.319 -7.605 20.923 1.00 81.56 375 GLY A O 1
ATOM 3050 N N . TYR A 1 376 ? -4.801 -5.434 20.695 1.00 84.56 376 TYR A N 1
ATOM 3051 C CA . TYR A 1 376 ? -3.544 -5.497 21.444 1.00 84.56 376 TYR A CA 1
ATOM 3052 C C . TYR A 1 376 ? -3.769 -5.797 22.930 1.00 84.56 376 TYR A C 1
ATOM 3054 O O . TYR A 1 376 ? -3.088 -6.651 23.497 1.00 84.56 376 TYR A O 1
ATOM 3062 N N . TYR A 1 377 ? -4.758 -5.150 23.549 1.00 78.31 377 TYR A N 1
ATOM 3063 C CA . TYR A 1 377 ? -5.120 -5.401 24.941 1.00 78.31 377 TYR A CA 1
ATOM 3064 C C . TYR A 1 377 ? -5.565 -6.857 25.157 1.00 78.31 377 TYR A C 1
ATOM 3066 O O . TYR A 1 377 ? -5.071 -7.525 26.063 1.00 78.31 377 TYR A O 1
ATOM 3074 N N . GLN A 1 378 ? -6.425 -7.394 24.283 1.00 78.94 378 GLN A N 1
ATOM 3075 C CA . GLN A 1 378 ? -6.835 -8.805 24.321 1.00 78.94 378 GLN A CA 1
ATOM 3076 C C . GLN A 1 378 ? -5.647 -9.763 24.166 1.00 78.94 378 GLN A C 1
ATOM 3078 O O . GLN A 1 378 ? -5.579 -10.772 24.869 1.00 78.94 378 GLN A O 1
ATOM 3083 N N . TYR A 1 379 ? -4.695 -9.429 23.294 1.00 83.56 379 TYR A N 1
ATOM 3084 C CA . TYR A 1 379 ? -3.494 -10.230 23.089 1.00 83.56 379 TYR A CA 1
ATOM 3085 C C . TYR A 1 379 ? -2.604 -10.286 24.332 1.00 83.56 379 TYR A C 1
ATOM 3087 O O . TYR A 1 379 ? -2.184 -11.371 24.726 1.00 83.56 379 TYR A O 1
ATOM 3095 N N . ILE A 1 380 ? -2.349 -9.151 24.988 1.00 81.19 380 ILE A N 1
ATOM 3096 C CA . ILE A 1 380 ? -1.534 -9.130 26.212 1.00 81.19 380 ILE A CA 1
ATOM 3097 C C . ILE A 1 380 ? -2.254 -9.824 27.362 1.00 81.19 380 ILE A C 1
ATOM 3099 O O . ILE A 1 380 ? -1.649 -10.621 28.078 1.00 81.19 380 ILE A O 1
ATOM 3103 N N . TRP A 1 381 ? -3.535 -9.515 27.547 1.00 73.12 381 TRP A N 1
ATOM 3104 C CA . TRP A 1 381 ? -4.245 -9.883 28.763 1.00 73.12 381 TRP A CA 1
ATOM 3105 C C . TRP A 1 381 ? -4.845 -11.294 28.703 1.00 73.12 381 TRP A C 1
ATOM 3107 O O . TRP A 1 381 ? -4.688 -12.073 29.639 1.00 73.12 381 TRP A O 1
ATOM 3117 N N . LYS A 1 382 ? -5.473 -11.670 27.581 1.00 74.25 382 LYS A N 1
ATOM 3118 C CA . LYS A 1 382 ? -6.110 -12.988 27.399 1.00 74.25 382 LYS A CA 1
ATOM 3119 C C . LYS A 1 382 ? -5.239 -13.998 26.652 1.00 74.25 382 LYS A C 1
ATOM 3121 O O . LYS A 1 382 ? -5.654 -15.145 26.505 1.00 74.25 382 LYS A O 1
ATOM 3126 N N . LYS A 1 383 ? -4.065 -13.585 26.150 1.00 79.31 383 LYS A N 1
ATOM 3127 C CA . LYS A 1 383 ? -3.232 -14.378 25.223 1.00 79.31 383 LYS A CA 1
ATOM 3128 C C . LYS A 1 383 ? -4.014 -14.876 24.000 1.00 79.31 383 LYS A C 1
ATOM 3130 O O . LYS A 1 383 ? -3.702 -15.925 23.443 1.00 79.31 383 LYS A O 1
ATOM 3135 N N . ASP A 1 384 ? -5.030 -14.122 23.578 1.00 78.38 384 ASP A N 1
ATOM 3136 C CA . ASP A 1 384 ? -5.879 -14.461 22.436 1.00 78.38 384 ASP A CA 1
ATOM 3137 C C . ASP A 1 384 ? -5.625 -13.492 21.276 1.00 78.38 384 ASP A C 1
ATOM 3139 O O . ASP A 1 384 ? -5.616 -12.273 21.442 1.00 78.38 384 ASP A O 1
ATOM 3143 N N . THR A 1 385 ? -5.421 -14.040 20.081 1.00 82.19 385 THR A N 1
ATOM 3144 C CA . THR A 1 385 ? -5.161 -13.289 18.846 1.00 82.19 385 THR A CA 1
ATOM 3145 C C . THR A 1 385 ? -6.375 -13.248 17.913 1.00 82.19 385 THR A C 1
ATOM 3147 O O . THR A 1 385 ? -6.371 -12.509 16.926 1.00 82.19 385 THR A O 1
ATOM 3150 N N . ARG A 1 386 ? -7.444 -14.010 18.188 1.00 74.75 386 ARG A N 1
ATOM 3151 C CA . ARG A 1 386 ? -8.561 -14.245 17.251 1.00 74.75 386 ARG A CA 1
ATOM 3152 C C . ARG A 1 386 ? -9.367 -12.987 16.895 1.00 74.75 386 ARG A C 1
ATOM 3154 O O . ARG A 1 386 ? -9.998 -12.967 15.846 1.00 74.75 386 ARG A O 1
ATOM 3161 N N . GLY A 1 387 ? -9.264 -11.916 17.688 1.00 68.06 387 GLY A N 1
ATOM 3162 C CA . GLY A 1 387 ? -9.885 -10.609 17.426 1.00 68.06 387 GLY A CA 1
ATOM 3163 C C . GLY A 1 387 ? -9.015 -9.589 16.676 1.00 68.06 387 GLY A C 1
ATOM 3164 O O . GLY A 1 387 ? -9.485 -8.492 16.383 1.00 68.06 387 GLY A O 1
ATOM 3165 N N . SER A 1 388 ? -7.748 -9.898 16.361 1.00 79.62 388 SER A N 1
ATOM 3166 C CA . SER A 1 388 ? -6.835 -8.933 15.732 1.00 79.62 388 SER A CA 1
ATOM 3167 C C . SER A 1 388 ? -5.881 -9.572 14.732 1.00 79.62 388 SER A C 1
ATOM 3169 O O . SER A 1 388 ? -4.919 -10.249 15.094 1.00 79.62 388 SER A O 1
ATOM 3171 N N . SER A 1 389 ? -6.084 -9.259 13.449 1.00 78.31 389 SER A N 1
ATOM 3172 C CA . SER A 1 389 ? -5.192 -9.707 12.370 1.00 78.31 389 SER A CA 1
ATOM 3173 C C . SER A 1 389 ? -3.740 -9.246 12.554 1.00 78.31 389 SER A C 1
ATOM 3175 O O . SER A 1 389 ? -2.817 -9.945 12.138 1.00 78.31 389 SER A O 1
ATOM 3177 N N . LEU A 1 390 ? -3.514 -8.093 13.197 1.00 82.06 390 LEU A N 1
ATOM 3178 C CA . LEU A 1 390 ? -2.169 -7.608 13.505 1.00 82.06 390 LEU A CA 1
ATOM 3179 C C . LEU A 1 390 ? -1.501 -8.481 14.575 1.00 82.06 390 LEU A C 1
ATOM 3181 O O . LEU A 1 390 ? -0.355 -8.884 14.393 1.00 82.06 390 LEU A O 1
ATOM 3185 N N . MET A 1 391 ? -2.223 -8.815 15.649 1.00 88.25 391 MET A N 1
ATOM 3186 C CA . MET A 1 391 ? -1.687 -9.662 16.723 1.00 88.25 391 MET A CA 1
ATOM 3187 C C . MET A 1 391 ? -1.438 -11.094 16.244 1.00 88.25 391 MET A C 1
ATOM 3189 O O . MET A 1 391 ? -0.406 -11.669 16.575 1.00 88.25 391 MET A O 1
ATOM 3193 N N . GLN A 1 392 ? -2.304 -11.635 15.379 1.00 88.06 392 GLN A N 1
ATOM 3194 C CA . GLN A 1 392 ? -2.064 -12.926 14.719 1.00 88.06 392 GLN A CA 1
ATOM 3195 C C . GLN A 1 392 ? -0.752 -12.931 13.936 1.00 88.06 392 GLN A C 1
ATOM 3197 O O . GLN A 1 392 ? 0.020 -13.877 14.039 1.00 88.06 392 GLN A O 1
ATOM 3202 N N . ARG A 1 393 ? -0.468 -11.869 13.170 1.00 87.06 393 ARG A N 1
ATOM 3203 C CA . ARG A 1 393 ? 0.799 -11.763 12.433 1.00 87.06 393 ARG A CA 1
ATOM 3204 C C . ARG A 1 393 ? 1.994 -11.740 13.376 1.00 87.06 393 ARG A C 1
ATOM 3206 O O . ARG A 1 393 ? 2.956 -12.443 13.109 1.00 87.06 393 ARG A O 1
ATOM 3213 N N . ILE A 1 394 ? 1.936 -10.969 14.462 1.00 87.75 394 ILE A N 1
ATOM 3214 C CA . ILE A 1 394 ? 3.024 -10.925 15.450 1.00 87.75 394 ILE A CA 1
ATOM 3215 C C . ILE A 1 394 ? 3.278 -12.322 16.027 1.00 87.75 394 ILE A C 1
ATOM 3217 O O . ILE A 1 394 ? 4.429 -12.751 16.079 1.00 87.75 394 ILE A O 1
ATOM 3221 N N . GLU A 1 395 ? 2.224 -13.048 16.403 1.00 89.75 395 GLU A N 1
ATOM 3222 C CA . GLU A 1 395 ? 2.360 -14.399 16.952 1.00 89.75 395 GLU A CA 1
ATOM 3223 C C . GLU A 1 395 ? 2.925 -15.380 15.920 1.00 89.75 395 GLU A C 1
ATOM 3225 O O . GLU A 1 395 ? 3.893 -16.073 16.205 1.00 89.75 395 GLU A O 1
ATOM 3230 N N . LEU A 1 396 ? 2.425 -15.357 14.680 1.00 90.62 396 LEU A N 1
ATOM 3231 C CA . LEU A 1 396 ? 2.952 -16.187 13.593 1.00 90.62 396 LEU A CA 1
ATOM 3232 C C . LEU A 1 396 ? 4.437 -15.924 13.320 1.00 90.62 396 LEU A C 1
ATOM 3234 O O . LEU A 1 396 ? 5.175 -16.863 13.031 1.00 90.62 396 LEU A O 1
ATOM 3238 N N . TRP A 1 397 ? 4.896 -14.673 13.417 1.00 89.38 397 TRP A N 1
ATOM 3239 C CA . TRP A 1 397 ? 6.317 -14.342 13.281 1.00 89.38 397 TRP A CA 1
ATOM 3240 C C . TRP A 1 397 ? 7.140 -14.896 14.443 1.00 89.38 397 TRP A C 1
ATOM 3242 O O . TRP A 1 397 ? 8.192 -15.484 14.204 1.00 89.38 397 TRP A O 1
ATOM 3252 N N . LYS A 1 398 ? 6.650 -14.769 15.683 1.00 89.12 398 LYS A N 1
ATOM 3253 C CA . LYS A 1 398 ? 7.298 -15.370 16.859 1.00 89.12 398 LYS A CA 1
ATOM 3254 C C . LYS A 1 398 ? 7.411 -16.885 16.712 1.00 89.12 398 LYS A C 1
ATOM 3256 O O . LYS A 1 398 ? 8.498 -17.423 16.887 1.00 89.12 398 LYS A O 1
ATOM 3261 N N . THR A 1 399 ? 6.327 -17.555 16.325 1.00 91.12 399 THR A N 1
ATOM 3262 C CA . THR A 1 399 ? 6.322 -19.001 16.081 1.00 91.12 399 THR A CA 1
ATOM 3263 C C . THR A 1 399 ? 7.258 -19.376 14.936 1.00 91.12 399 THR A C 1
ATOM 3265 O O . THR A 1 399 ? 8.007 -20.334 15.056 1.00 91.12 399 THR A O 1
ATOM 3268 N N . SER A 1 400 ? 7.282 -18.603 13.847 1.00 89.88 400 SER A N 1
ATOM 3269 C CA . SER A 1 400 ? 8.187 -18.866 12.719 1.00 89.88 400 SER A CA 1
ATOM 3270 C C . SER A 1 400 ? 9.656 -18.797 13.139 1.00 89.88 400 SER A C 1
ATOM 3272 O O . SER A 1 400 ? 10.434 -19.642 12.723 1.00 89.88 400 SER A O 1
ATOM 3274 N N . ILE A 1 401 ? 10.027 -17.832 13.990 1.00 91.88 401 ILE A N 1
ATOM 3275 C CA . ILE A 1 401 ? 11.388 -17.725 14.541 1.00 91.88 401 ILE A CA 1
ATOM 3276 C C . ILE A 1 401 ? 11.713 -18.903 15.466 1.00 91.88 401 ILE A C 1
ATOM 3278 O O . ILE A 1 401 ? 12.859 -19.308 15.520 1.00 91.88 401 ILE A O 1
ATOM 3282 N N . GLN A 1 402 ? 10.733 -19.451 16.188 1.00 90.56 402 GLN A N 1
ATOM 3283 C CA . GLN A 1 402 ? 10.936 -20.634 17.036 1.00 90.56 402 GLN A CA 1
ATOM 3284 C C . GLN A 1 402 ? 11.053 -21.942 16.240 1.00 90.56 402 GLN A C 1
ATOM 3286 O O . GLN A 1 402 ? 11.579 -22.922 16.760 1.00 90.56 402 GLN A O 1
ATOM 3291 N N . LEU A 1 403 ? 10.505 -21.980 15.023 1.00 84.94 403 LEU A N 1
ATOM 3292 C CA . LEU A 1 403 ? 10.548 -23.144 14.136 1.00 84.94 403 LEU A CA 1
ATOM 3293 C C . LEU A 1 403 ? 11.829 -23.214 13.288 1.00 84.94 403 LEU A C 1
ATOM 3295 O O . LEU A 1 403 ? 12.120 -24.281 12.748 1.00 84.94 403 LEU A O 1
ATOM 3299 N N . ILE A 1 404 ? 12.536 -22.090 13.133 1.00 78.50 404 ILE A N 1
ATOM 3300 C CA . ILE A 1 404 ? 13.857 -21.988 12.491 1.00 78.50 404 ILE A CA 1
ATOM 3301 C C . ILE A 1 404 ? 14.921 -22.198 13.563 1.00 78.50 404 ILE A C 1
ATOM 3303 O O . ILE A 1 404 ? 15.883 -22.945 13.276 1.00 78.50 404 ILE A O 1
#

Foldseek 3Di:
DDDDPVLLVQLVCLQLVLLLQLLLCLQPAPVSNVVSLVSNVVSLVSNDPVVVLVVQCVVDPVLVVLQVVLVVLVVVVVPDPPVVVSVVVSVVCVCSNSVSSSVRRDDDDDPVSVVVSLVSNLVSLVVQLVQLVVCLVPDPDPDLQVSRPHDTLQSSLQSLLVSLVSLLVVLVPDPPPVSNVVSNVSSVSSVVSSVSSPRPVSLVVNLVVQLVVLVVCCVPPDDVVVSVVSNCVSCVVVVVVVVVLCVLLCQQQAADDDDPVPADQADPVGHGFFADQQPADGARNFTLRGQADPVQLQVQLVVLAPDHQQAAALVRHRLVQLLSQQLNLVVHHNGNVSSVPDDNVSRVCSSNVNRHPVVVDPPPVSVVSSQQSSQVRCCVRVVDNPSDPVSVVVVVVVVVVVVD

Sequence (404 aa):
MRMNGNRSAVANYFYLGGLAILIASLPLSKFTMSISQMMLGVAWLLMGDYRSRIRLFFKDRVALALTSIYLMHLLGLIYTTDFTYAIKDLRVKFPLLIIPFMFATFPKLKKEETRGLIYIFTAATTVATGISFFRFITNSVEDYRDLSPFISHIRFSLLVCLAAFLMYYQAWNESKKTVKYGGFLWAIWLTYMLFVLQSATSLIIFFATAFIIVFYLGLIRVKWVIQIVVLIAIMGPALFGIYYIVTTFSNFTRIPEYDIHQLEKYTPSGNLYRHDTTSYWIENGRHGGLYQCEAELKKEWNKRSHIQFDSLDASGQIIQYTLIRYLTSLDLRKDSAGVAALTNDDIKNIEDGLANHDYLTDNRLKTAINKVALGYYQYIWKKDTRGSSLMQRIELWKTSIQLI

Radius of gyration: 29.92 Å; chains: 1; bounding box: 65×60×92 Å